Protein AF-A0A2V6M7E1-F1 (afdb_monomer_lite)

pLDDT: mean 88.61, std 15.79, range [24.86, 98.75]

Foldseek 3Di:
DADDFDKDKDKFFAFADPPPPDDPDDDDDDDDPPDPPDPDQQAAAQFKGKDFADDDPQFQWKFKFKDLDQVPPDGDPCRDRHTQTRDGIFMDGQHHGQGKMWMWMWGADPVGTHDIDRIDIDHHHNAAWEAEHEDEDPQLVVDPCNNLLVRLLSVLRSQVRVQTGQRDYAYEYEHAEQAALLRHGDDPRTFKMKMFMKGWAAPVRVLVLLLVLDDDPLSVQLNVLQDPDDPARTAIFQLQQCVSSPHPRHAAAASSSDGHPPRHHRMYMYGNNPQAADSDPDFDQRHFDSSLSSNQNVLVSNFDFFPPPDGHTGLQQSQWAQAAQGRDNHLDDWTAGDSHRRHDRQFTFDSDPVFGGRFGDADPPPTPDDDSRHRHTGGSDDDGDDCSHPSNSSSRD

Radius of gyration: 21.79 Å; chains: 1; bounding box: 61×44×60 Å

Sequence (397 aa):
MSAVYKARVGEHSTRGEPNLSGVEVGAIYSQGLEEVPPVATMAPTRSSFMATWDRVSGATGYRLDVSTSSSFSSYVSGYQDLNVGNVTGRIIGGLSSGTTYYYRVRAYNALGTGGDSNAMTATTTITSGLVINPTFDSSILNNPNSAAIQSAINQAIAIYQSLFGDPITVFILFRYSNTKPDGHPFPSGVLSLSDFVIYPIQWDTYINALRADAKTANDTTANATLPPNALSTNIIVSSANGRTIGQDTPPAMFANGTVGNGGPYDGIVTLNSSPPFQFTRPPSASNFDALRSIEHEMDEVLGLGSYLPSGDLRPQDLFSWSGPGTRNVTSTGSRYFSINSGNTNIVGFNQNSNYDFGDWLSASCPQANPYVQNASVCAGQFSDVTATSPEGINLDI

Secondary structure (DSSP, 8-state):
----PPPEEEEEEEEBPP-------------------SS--PPP-SS-EEEE-PPPTT-SEEEEEEESSTT-SS--TT-SSEEEES-SEEEE-SPPTT-EEEEEEEEEETTEE-PPPPPEEEE-------EEEEEE-HHHHTSTTHHHHHHHHHHHHHHHHHH-----EEEEEEEEESB-TTSPBPPTTEEEEEEEEEEEEEHHHHHHHHHHH--SHHHHHHHTTS-SS-SSSEEEEEHHHHHHTT------B-TTS-B-TT--BSEEEEEESSS-EESSSSPPTTSEEHHHHHHHHHHHHHT----TTSSSBPGGGGGEEEETTEE--SSSS--EE-SSTTSS--EEBP--TTS-TTSBPPPSSSPSS--TTBSSBPTT------TTSHHHHHHH-

Structure (mmCIF, N/CA/C/O backbone):
data_AF-A0A2V6M7E1-F1
#
_entry.id   AF-A0A2V6M7E1-F1
#
loop_
_atom_site.group_PDB
_atom_site.id
_atom_site.type_symbol
_atom_site.label_atom_id
_atom_site.label_alt_id
_atom_site.label_comp_id
_atom_site.label_asym_id
_atom_site.label_entity_id
_atom_site.label_seq_id
_atom_site.pdbx_PDB_ins_code
_atom_site.Cartn_x
_atom_site.Cartn_y
_atom_site.Cartn_z
_atom_site.occupancy
_atom_site.B_iso_or_equiv
_atom_site.auth_seq_id
_atom_site.auth_comp_id
_atom_site.auth_asym_id
_atom_site.auth_atom_id
_atom_site.pdbx_PDB_model_num
ATOM 1 N N . MET A 1 1 ? -31.650 -7.890 0.477 1.00 37.66 1 MET A N 1
ATOM 2 C CA . MET A 1 1 ? -30.943 -6.824 -0.264 1.00 37.66 1 MET A CA 1
ATOM 3 C C . MET A 1 1 ? -29.771 -6.425 0.604 1.00 37.66 1 MET A C 1
ATOM 5 O O . MET A 1 1 ? -30.023 -6.121 1.763 1.00 37.66 1 MET A O 1
ATOM 9 N N . SER A 1 2 ? -28.534 -6.524 0.109 1.00 44.31 2 SER A N 1
ATOM 10 C CA . SER A 1 2 ? -27.381 -5.969 0.833 1.00 44.31 2 SER A CA 1
ATOM 11 C C . SER A 1 2 ? -27.609 -4.468 1.027 1.00 44.31 2 SER A C 1
ATOM 13 O O . SER A 1 2 ? -28.198 -3.827 0.151 1.00 44.31 2 SER A O 1
ATOM 15 N N . ALA A 1 3 ? -27.247 -3.922 2.185 1.00 47.31 3 ALA A N 1
ATOM 16 C CA . ALA A 1 3 ? -27.354 -2.488 2.414 1.00 47.31 3 ALA A CA 1
ATOM 17 C C . ALA A 1 3 ? -26.368 -1.773 1.478 1.00 47.31 3 ALA A C 1
ATOM 19 O O . ALA A 1 3 ? -25.179 -2.061 1.503 1.00 47.31 3 ALA A O 1
ATOM 20 N N . VAL A 1 4 ? -26.860 -0.858 0.641 1.00 57.44 4 VAL A N 1
ATOM 21 C CA . VAL A 1 4 ? -25.999 -0.072 -0.252 1.00 57.44 4 VAL A CA 1
ATOM 22 C C . VAL A 1 4 ? -25.408 1.081 0.555 1.00 57.44 4 VAL A C 1
ATOM 24 O O . VAL A 1 4 ? -26.108 2.048 0.874 1.00 57.44 4 VAL A O 1
ATOM 27 N N . TYR A 1 5 ? -24.131 0.974 0.917 1.00 73.31 5 TYR A N 1
ATOM 28 C CA . TYR A 1 5 ? -23.411 2.030 1.624 1.00 73.31 5 TYR A CA 1
ATOM 29 C C . TYR A 1 5 ? -23.069 3.185 0.672 1.00 73.31 5 TYR A C 1
ATOM 31 O O . TYR A 1 5 ? -22.777 2.989 -0.506 1.00 73.31 5 TYR A O 1
ATOM 39 N N . LYS A 1 6 ? -23.107 4.426 1.172 1.00 73.88 6 LYS A N 1
ATOM 40 C CA . LYS A 1 6 ? -22.725 5.601 0.374 1.00 73.88 6 LYS A CA 1
ATOM 41 C C . LYS A 1 6 ? -21.226 5.851 0.490 1.00 73.88 6 LYS A C 1
ATOM 43 O O . LYS A 1 6 ? -20.760 6.188 1.578 1.00 73.88 6 LYS A O 1
ATOM 48 N N . ALA A 1 7 ? -20.529 5.749 -0.637 1.00 70.06 7 ALA A N 1
ATOM 49 C CA . ALA A 1 7 ? -19.110 6.054 -0.749 1.00 70.06 7 ALA A CA 1
ATOM 50 C C . ALA A 1 7 ? -18.821 7.523 -0.403 1.00 70.06 7 ALA A C 1
ATOM 52 O O . ALA A 1 7 ? -19.582 8.426 -0.768 1.00 70.06 7 ALA A O 1
ATOM 53 N N . ARG A 1 8 ? -17.712 7.756 0.297 1.00 84.00 8 ARG A N 1
ATOM 54 C CA . ARG A 1 8 ? -17.135 9.076 0.584 1.00 84.00 8 ARG A CA 1
ATOM 55 C C . ARG A 1 8 ? -15.627 9.030 0.319 1.00 84.00 8 ARG A C 1
ATOM 57 O O . ARG A 1 8 ? -15.085 7.958 0.063 1.00 84.00 8 ARG A O 1
ATOM 64 N N . VAL A 1 9 ? -14.971 10.184 0.389 1.00 74.50 9 VAL A N 1
ATOM 65 C CA . VAL A 1 9 ? -13.512 10.308 0.267 1.00 74.50 9 VAL A CA 1
ATOM 66 C C . VAL A 1 9 ? -12.874 10.473 1.648 1.00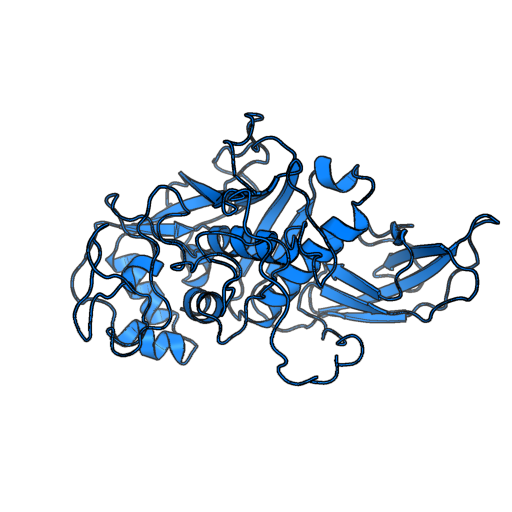 74.50 9 VAL A C 1
ATOM 68 O O . VAL A 1 9 ? -13.384 11.234 2.474 1.00 74.50 9 VAL A O 1
ATOM 71 N N . GLY A 1 10 ? -11.795 9.738 1.891 1.00 74.94 10 GLY A N 1
ATOM 72 C CA . GLY A 1 10 ? -10.782 10.013 2.905 1.00 74.94 10 GLY A CA 1
ATOM 73 C C . GLY A 1 10 ? -9.506 10.507 2.222 1.00 74.94 10 GLY A C 1
ATOM 74 O O . GLY A 1 10 ? -9.239 10.132 1.083 1.00 74.94 10 GLY A O 1
ATOM 75 N N . GLU A 1 11 ? -8.754 11.363 2.906 1.00 84.12 11 GLU A N 1
ATOM 76 C CA . GLU A 1 11 ? -7.440 11.846 2.476 1.00 84.12 11 GLU A CA 1
ATOM 77 C C . GLU A 1 11 ? -6.494 11.736 3.677 1.00 84.12 11 GLU A C 1
ATOM 79 O O . GLU A 1 11 ? -6.871 12.129 4.786 1.00 84.12 11 GLU A O 1
ATOM 84 N N . HIS A 1 12 ? -5.285 11.233 3.456 1.00 85.50 12 HIS A N 1
ATOM 85 C CA . HIS A 1 12 ? -4.191 11.231 4.427 1.00 85.50 12 HIS A CA 1
ATOM 86 C C . HIS A 1 12 ? -2.908 11.729 3.772 1.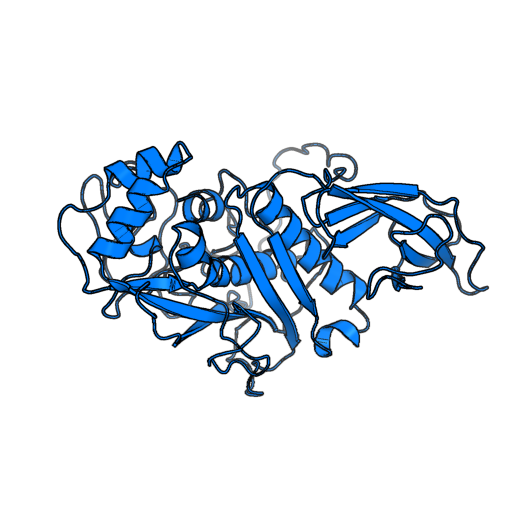00 85.50 12 HIS A C 1
ATOM 88 O O . HIS A 1 12 ? -2.726 11.572 2.571 1.00 85.50 12 HIS A O 1
ATOM 94 N N . SER A 1 13 ? -2.018 12.354 4.539 1.00 80.88 13 SER A N 1
ATOM 95 C CA . SER A 1 13 ? -0.744 12.848 4.015 1.00 80.88 13 SER A CA 1
ATOM 96 C C . SER A 1 13 ? 0.390 12.539 4.971 1.00 80.88 13 SER A C 1
ATOM 98 O O . SER A 1 13 ? 0.301 12.981 6.112 1.00 80.88 13 SER A O 1
ATOM 100 N N . THR A 1 14 ? 1.477 11.932 4.495 1.00 78.69 14 THR A N 1
ATOM 101 C CA . THR A 1 14 ? 2.690 11.789 5.304 1.00 78.69 14 THR A CA 1
ATOM 102 C C . THR A 1 14 ? 3.544 13.059 5.322 1.00 78.69 14 THR A C 1
ATOM 104 O O . THR A 1 14 ? 3.771 13.695 4.282 1.00 78.69 14 THR A O 1
ATOM 107 N N . ARG A 1 15 ? 4.132 13.393 6.475 1.00 82.12 15 ARG A N 1
ATOM 108 C CA . ARG A 1 15 ? 5.070 14.517 6.648 1.00 82.12 15 ARG A CA 1
ATOM 109 C C . ARG A 1 15 ? 6.491 14.073 6.994 1.00 82.12 15 ARG A C 1
ATOM 111 O O . ARG A 1 15 ? 6.731 13.133 7.747 1.00 82.12 15 ARG A O 1
ATOM 118 N N . GLY A 1 16 ? 7.471 14.804 6.468 1.00 73.62 16 GLY A N 1
ATOM 119 C CA . GLY A 1 16 ? 8.862 14.696 6.919 1.00 73.62 16 GLY A CA 1
ATOM 120 C C . GLY A 1 16 ? 9.105 15.556 8.158 1.00 73.62 16 GLY A C 1
ATOM 121 O O . GLY A 1 16 ? 8.480 16.610 8.295 1.00 73.62 16 GLY A O 1
ATOM 122 N N . GLU A 1 17 ? 10.037 15.164 9.035 1.00 73.94 17 GLU A N 1
ATOM 123 C CA . GLU A 1 17 ? 10.530 16.107 10.052 1.00 73.94 17 GLU A CA 1
ATOM 124 C C . GLU A 1 17 ? 11.112 17.350 9.354 1.00 73.94 17 GLU A C 1
ATOM 126 O O . GLU A 1 17 ? 11.922 17.209 8.426 1.00 73.94 17 GLU A O 1
ATOM 131 N N . PRO A 1 18 ? 10.746 18.579 9.767 1.00 54.81 18 PRO A N 1
ATOM 132 C CA . PRO A 1 18 ? 11.428 19.766 9.283 1.00 54.81 18 PRO A CA 1
ATOM 133 C C . PRO A 1 18 ? 12.913 19.662 9.642 1.00 54.81 18 PRO A C 1
ATOM 135 O O . PRO A 1 18 ? 13.263 19.408 10.793 1.00 54.81 18 PRO A O 1
ATOM 138 N N . ASN A 1 19 ? 13.794 19.879 8.660 1.00 41.06 19 ASN A N 1
ATOM 139 C CA . ASN A 1 19 ? 15.229 20.010 8.905 1.00 41.06 19 ASN A CA 1
ATOM 140 C C . ASN A 1 19 ? 15.454 21.088 9.978 1.00 41.06 19 ASN A C 1
ATOM 142 O O . ASN A 1 19 ? 15.424 22.283 9.677 1.00 41.06 19 ASN A O 1
ATOM 146 N N . LEU A 1 20 ? 15.713 20.685 11.223 1.00 35.78 20 LEU A N 1
ATOM 147 C CA . LEU A 1 20 ? 16.368 21.554 12.187 1.00 35.78 20 LEU A CA 1
ATOM 148 C C . LEU A 1 20 ? 17.801 21.711 11.689 1.00 35.78 20 LEU A C 1
ATOM 150 O O . LEU A 1 20 ? 18.656 20.849 11.878 1.00 35.78 20 LEU A O 1
ATOM 154 N N . SER A 1 21 ? 18.046 22.800 10.967 1.00 31.16 21 SER A N 1
ATOM 155 C CA . SER A 1 21 ? 19.387 23.210 10.586 1.00 31.16 21 SER A CA 1
ATOM 156 C C . SER A 1 21 ? 20.254 23.318 11.842 1.00 31.16 21 SER A C 1
ATOM 158 O O . SER A 1 21 ? 20.068 24.234 12.643 1.00 31.16 21 SER A O 1
ATOM 160 N N . GLY A 1 22 ? 21.209 22.399 11.973 1.00 36.69 22 GLY A N 1
ATOM 161 C CA . GLY A 1 22 ? 22.317 22.479 12.917 1.00 36.69 22 GLY A CA 1
ATOM 162 C C . GLY A 1 22 ? 22.168 21.606 14.157 1.00 36.69 22 GLY A C 1
ATOM 163 O O . GLY A 1 22 ? 21.794 22.115 15.200 1.00 36.69 22 GLY A O 1
ATOM 164 N N . VAL A 1 23 ? 22.592 20.343 14.060 1.00 25.00 23 VAL A N 1
ATOM 165 C CA . VAL A 1 23 ? 23.713 19.816 14.857 1.00 25.00 23 VAL A CA 1
ATOM 166 C C . VAL A 1 23 ? 24.396 18.736 14.013 1.00 25.00 23 VAL A C 1
ATOM 168 O O . VAL A 1 23 ? 23.800 17.713 13.691 1.00 25.00 23 VAL A O 1
ATOM 171 N N . GLU A 1 24 ? 25.651 18.965 13.638 1.00 36.28 24 GLU A N 1
ATOM 172 C CA . GLU A 1 24 ? 26.540 17.903 13.170 1.00 36.28 24 GLU A CA 1
ATOM 173 C C . GLU A 1 24 ? 26.859 17.032 14.398 1.00 36.28 24 GLU A C 1
ATOM 175 O O . GLU A 1 24 ? 27.672 17.408 15.242 1.00 36.28 24 GLU A O 1
ATOM 180 N N . VAL A 1 25 ? 26.142 15.918 14.578 1.00 30.06 25 VAL A N 1
ATOM 181 C CA . VAL A 1 25 ? 26.463 14.946 15.631 1.00 30.06 25 VAL A CA 1
ATOM 182 C C . VAL A 1 25 ? 27.304 13.845 15.006 1.00 30.06 25 VAL A C 1
ATOM 184 O O . VAL A 1 25 ? 26.833 13.062 14.183 1.00 30.06 25 VAL A O 1
ATOM 187 N N . GLY A 1 26 ? 28.580 13.844 15.388 1.00 25.58 26 GLY A N 1
ATOM 188 C CA . GLY A 1 26 ? 29.584 12.884 14.959 1.00 25.58 26 GLY A CA 1
ATOM 189 C C . GLY A 1 26 ? 29.191 11.432 15.232 1.00 25.58 26 GLY A C 1
ATOM 190 O O . GLY A 1 26 ? 28.540 11.099 16.221 1.00 25.58 26 GLY A O 1
ATOM 191 N N . ALA A 1 27 ? 29.633 10.573 14.321 1.00 34.97 27 ALA A N 1
ATOM 192 C CA . ALA A 1 27 ? 29.434 9.136 14.338 1.00 34.97 27 ALA A CA 1
ATOM 193 C C . ALA A 1 27 ? 29.999 8.467 15.598 1.00 34.97 27 ALA A C 1
ATOM 195 O O . ALA A 1 27 ? 31.214 8.443 15.750 1.00 34.97 27 ALA A O 1
ATOM 196 N N . ILE A 1 28 ? 29.139 7.850 16.419 1.00 27.81 28 ILE A N 1
ATOM 197 C CA . ILE A 1 28 ? 29.417 6.671 17.269 1.00 27.81 28 ILE A CA 1
ATOM 198 C C . ILE A 1 28 ? 28.026 6.061 17.610 1.00 27.81 28 ILE A C 1
ATOM 200 O O . ILE A 1 28 ? 27.158 6.804 18.046 1.00 27.81 28 ILE A O 1
ATOM 204 N N . TYR A 1 29 ? 27.646 4.796 17.378 1.00 24.86 29 TYR A N 1
ATOM 205 C CA . TYR A 1 29 ? 28.318 3.521 17.633 1.00 24.86 29 TYR A CA 1
ATOM 206 C C . TYR A 1 29 ? 27.853 2.370 16.720 1.00 24.86 29 TYR A C 1
ATOM 208 O O . TYR A 1 29 ? 26.720 2.313 16.253 1.00 24.86 29 TYR A O 1
ATOM 216 N N . SER A 1 30 ? 28.777 1.415 16.600 1.00 34.75 30 SER A N 1
ATOM 217 C CA . SER A 1 30 ? 28.668 0.030 16.132 1.00 34.75 30 SER A CA 1
ATOM 218 C C . SER A 1 30 ? 27.554 -0.787 16.813 1.00 34.75 30 SER A C 1
ATOM 220 O O . SER A 1 30 ? 27.531 -0.874 18.041 1.00 34.75 30 SER A O 1
ATOM 222 N N . GLN A 1 31 ? 26.773 -1.512 16.010 1.00 28.31 31 GLN A N 1
ATOM 223 C CA . GLN A 1 31 ? 26.135 -2.795 16.337 1.00 28.31 31 GLN A CA 1
ATOM 224 C C . GLN A 1 31 ? 26.279 -3.717 15.111 1.00 28.31 31 GLN A C 1
ATOM 226 O O . GLN A 1 31 ? 26.462 -3.233 13.996 1.00 28.31 31 GLN A O 1
ATOM 231 N N . GLY A 1 32 ? 26.321 -5.024 15.365 1.00 26.06 32 GLY A N 1
ATOM 232 C CA . GLY A 1 32 ? 26.942 -6.058 14.534 1.00 26.06 32 GLY A CA 1
ATOM 233 C C . GLY A 1 32 ? 26.587 -6.063 13.048 1.00 26.06 32 GLY A C 1
ATOM 234 O O . GLY A 1 32 ? 25.442 -5.869 12.654 1.00 26.06 32 GLY A O 1
ATOM 235 N N . LEU A 1 33 ? 27.604 -6.357 12.236 1.00 30.12 33 LEU A N 1
ATOM 236 C CA . LEU A 1 33 ? 27.438 -6.828 10.868 1.00 30.12 33 LEU A CA 1
ATOM 237 C C . LEU A 1 33 ? 26.714 -8.176 10.920 1.00 30.12 33 LEU A C 1
ATOM 239 O O . LEU A 1 33 ? 27.351 -9.224 11.022 1.00 30.12 33 LEU A O 1
ATOM 243 N N . GLU A 1 34 ? 25.388 -8.148 10.876 1.00 33.00 34 GLU A N 1
ATOM 244 C CA . GLU A 1 34 ? 24.667 -9.248 10.260 1.00 33.00 34 GLU A CA 1
ATOM 245 C C . GLU A 1 34 ? 24.967 -9.166 8.762 1.00 33.00 34 GLU A C 1
ATOM 247 O O . GLU A 1 34 ? 24.842 -8.112 8.132 1.00 33.00 34 GLU A O 1
ATOM 252 N N . GLU A 1 35 ? 25.502 -10.262 8.234 1.00 27.84 35 GLU A N 1
ATOM 253 C CA . GLU A 1 35 ? 25.787 -10.444 6.819 1.00 27.84 35 GLU A CA 1
ATOM 254 C C . GLU A 1 35 ? 24.567 -9.993 6.009 1.00 27.84 35 GLU A C 1
ATOM 256 O O . GLU A 1 35 ? 23.462 -10.492 6.218 1.00 27.84 35 GLU A O 1
ATOM 261 N N . VAL A 1 36 ? 24.756 -9.041 5.089 1.00 28.92 36 VAL A N 1
ATOM 262 C CA . VAL A 1 36 ? 23.731 -8.721 4.093 1.00 28.92 36 VAL A CA 1
ATOM 263 C C . VAL A 1 36 ? 23.440 -10.033 3.364 1.00 28.92 36 VAL A C 1
ATOM 265 O O . VAL A 1 36 ? 24.358 -10.559 2.722 1.00 28.92 36 VAL A O 1
ATOM 268 N N . PRO A 1 37 ? 22.224 -10.601 3.464 1.00 32.03 37 PRO A N 1
ATOM 269 C CA . PRO A 1 37 ? 21.930 -11.836 2.766 1.00 32.03 37 PRO A CA 1
ATOM 270 C C . PRO A 1 37 ? 22.142 -11.594 1.264 1.00 32.03 37 PRO A C 1
ATOM 272 O O . PRO A 1 37 ? 21.891 -10.484 0.776 1.00 32.03 37 PRO A O 1
ATOM 275 N N . PRO A 1 38 ? 22.612 -12.598 0.501 1.00 35.34 38 PRO A N 1
ATOM 276 C CA . PRO A 1 38 ? 22.634 -12.489 -0.952 1.00 35.34 38 PRO A CA 1
ATOM 277 C C . PRO A 1 38 ? 21.226 -12.103 -1.410 1.00 35.34 38 PRO A C 1
ATOM 279 O O . PRO A 1 38 ? 20.269 -12.650 -0.865 1.00 35.34 38 PRO A O 1
ATOM 282 N N . VAL A 1 39 ? 21.125 -11.138 -2.341 1.00 39.16 39 VAL A N 1
ATOM 283 C CA . VAL A 1 39 ? 19.881 -10.576 -2.915 1.00 39.16 39 VAL A CA 1
ATOM 284 C C . VAL A 1 39 ? 18.709 -11.526 -2.687 1.00 39.16 39 VAL A C 1
ATOM 286 O O . VAL A 1 39 ? 18.618 -12.551 -3.363 1.00 39.16 39 VAL A O 1
ATOM 289 N N . ALA A 1 40 ? 17.885 -11.232 -1.676 1.00 42.16 40 ALA A N 1
ATOM 290 C CA . ALA A 1 40 ? 16.841 -12.143 -1.236 1.00 42.16 40 ALA A CA 1
ATOM 291 C C . ALA A 1 40 ? 15.978 -12.521 -2.444 1.00 42.16 40 ALA A C 1
ATOM 293 O O . ALA A 1 40 ? 15.354 -11.666 -3.078 1.00 42.16 40 ALA A O 1
ATOM 294 N N . THR A 1 41 ? 15.977 -13.802 -2.809 1.00 54.91 41 THR A N 1
ATOM 295 C CA . THR A 1 41 ? 15.070 -14.314 -3.830 1.00 54.91 41 THR A CA 1
ATOM 296 C C . THR A 1 41 ? 13.660 -14.194 -3.272 1.00 54.91 41 THR A C 1
ATOM 298 O O . THR A 1 41 ? 13.266 -14.972 -2.405 1.00 54.91 41 THR A O 1
ATOM 301 N N . MET A 1 42 ? 12.910 -13.194 -3.729 1.00 69.69 42 MET A N 1
ATOM 302 C CA . MET A 1 42 ? 11.504 -13.047 -3.371 1.00 69.69 42 MET A CA 1
ATOM 303 C C . MET A 1 42 ? 10.732 -14.234 -3.951 1.00 69.69 42 MET A C 1
ATOM 305 O O . MET A 1 42 ? 10.723 -14.432 -5.172 1.00 69.69 42 MET A O 1
ATOM 309 N N . ALA A 1 43 ? 10.094 -15.027 -3.088 1.00 81.69 43 ALA A N 1
ATOM 310 C CA . ALA A 1 43 ? 9.182 -16.067 -3.542 1.00 81.69 43 ALA A CA 1
ATOM 311 C C . ALA A 1 43 ? 8.069 -15.430 -4.397 1.00 81.69 43 ALA A C 1
ATOM 313 O O . ALA A 1 43 ? 7.620 -14.324 -4.077 1.00 81.69 43 ALA A O 1
ATOM 314 N N . PRO A 1 44 ? 7.615 -16.082 -5.484 1.00 88.69 44 PRO A N 1
ATOM 315 C CA . PRO A 1 44 ? 6.479 -15.581 -6.240 1.00 88.69 44 PRO A CA 1
ATOM 316 C C . PRO A 1 44 ? 5.275 -15.343 -5.325 1.00 88.69 44 PRO A C 1
ATOM 318 O O . PRO A 1 44 ? 4.962 -16.165 -4.465 1.00 88.69 44 PRO A O 1
ATOM 321 N N . THR A 1 45 ? 4.595 -14.223 -5.527 1.00 90.19 45 THR A N 1
ATOM 322 C CA . THR A 1 45 ? 3.297 -13.939 -4.922 1.00 90.19 45 THR A CA 1
ATOM 323 C C . THR A 1 45 ? 2.186 -14.327 -5.902 1.00 90.19 45 THR A C 1
ATOM 325 O O . THR A 1 45 ? 2.426 -14.917 -6.961 1.00 90.19 45 THR A O 1
ATOM 328 N N . ARG A 1 46 ? 0.946 -13.978 -5.560 1.00 89.88 46 ARG A N 1
ATOM 329 C CA . ARG A 1 46 ? -0.239 -14.232 -6.389 1.00 89.88 46 ARG A CA 1
ATOM 330 C C . ARG A 1 46 ? -0.279 -13.341 -7.631 1.00 89.88 46 ARG A C 1
ATOM 332 O O . ARG A 1 46 ? -0.970 -13.682 -8.580 1.00 89.88 46 ARG A O 1
ATOM 339 N N . SER A 1 47 ? 0.449 -12.222 -7.634 1.00 92.00 47 SER A N 1
ATOM 340 C CA . SER A 1 47 ? 0.479 -11.278 -8.761 1.00 92.00 47 SER A CA 1
ATOM 341 C C . SER A 1 47 ? 1.878 -10.747 -9.087 1.00 92.00 47 SER A C 1
ATOM 343 O O . SER A 1 47 ? 2.015 -9.822 -9.891 1.00 92.00 47 SER A O 1
ATOM 345 N N . SER A 1 48 ? 2.932 -11.312 -8.489 1.00 91.62 48 SER A N 1
ATOM 346 C CA . SER A 1 48 ? 4.302 -10.886 -8.760 1.00 91.62 48 SER A CA 1
ATOM 347 C C . SER A 1 48 ? 5.352 -11.983 -8.613 1.00 91.62 48 SER A C 1
ATOM 349 O O . SER A 1 48 ? 5.133 -12.993 -7.951 1.00 91.62 48 SER A O 1
ATOM 351 N N . PHE A 1 49 ? 6.519 -11.781 -9.219 1.00 92.88 49 PHE A N 1
ATOM 352 C CA . PHE A 1 49 ? 7.727 -12.567 -8.954 1.00 92.88 49 PHE A CA 1
ATOM 353 C C . PHE A 1 49 ? 8.984 -11.714 -9.166 1.00 92.88 49 PHE A C 1
ATOM 355 O O . PHE A 1 49 ? 8.945 -10.703 -9.869 1.00 92.88 49 PHE A O 1
ATOM 362 N N . MET A 1 50 ? 10.110 -12.119 -8.571 1.00 92.38 50 MET A N 1
ATOM 363 C CA . MET A 1 50 ? 11.417 -11.518 -8.853 1.00 92.38 50 MET A CA 1
ATOM 364 C C . MET A 1 50 ? 12.031 -12.187 -10.086 1.00 92.38 50 MET A C 1
ATOM 366 O O . MET A 1 50 ? 12.411 -13.355 -10.035 1.00 92.38 50 MET A O 1
ATOM 370 N N . ALA A 1 51 ? 12.136 -11.452 -11.191 1.00 93.69 51 ALA A N 1
ATOM 371 C CA . ALA A 1 51 ? 12.942 -11.858 -12.335 1.00 93.69 51 ALA A CA 1
ATOM 372 C C . ALA A 1 51 ? 14.414 -11.578 -12.022 1.00 93.69 51 ALA A C 1
ATOM 374 O O . ALA A 1 51 ? 14.745 -10.460 -11.636 1.00 93.69 51 ALA A O 1
ATOM 375 N N . THR A 1 52 ? 15.299 -12.551 -12.216 1.00 94.50 52 THR A N 1
ATOM 376 C CA . THR A 1 52 ? 16.752 -12.382 -12.054 1.00 94.50 52 THR A CA 1
ATOM 377 C C . THR A 1 52 ? 17.494 -12.849 -13.301 1.00 94.50 52 THR A C 1
ATOM 379 O O . THR A 1 52 ? 16.996 -13.699 -14.043 1.00 94.50 52 THR A O 1
ATOM 382 N N . TRP A 1 53 ? 18.660 -12.258 -13.560 1.00 94.88 53 TRP A N 1
ATOM 383 C CA . TRP A 1 53 ? 19.550 -12.624 -14.664 1.00 94.88 53 TRP A CA 1
ATOM 384 C C . TRP A 1 53 ? 21.009 -12.312 -14.329 1.00 94.88 53 TRP A C 1
ATOM 386 O O . TRP A 1 53 ? 21.310 -11.438 -13.516 1.00 94.88 53 TRP A O 1
ATOM 396 N N . ASP A 1 54 ? 21.925 -13.005 -15.000 1.00 94.12 54 ASP A N 1
ATOM 397 C CA . ASP A 1 54 ? 23.356 -12.797 -14.805 1.00 94.12 54 ASP A CA 1
ATOM 398 C C . ASP A 1 54 ? 23.841 -11.476 -15.406 1.00 94.12 54 ASP A C 1
ATOM 400 O O . ASP A 1 54 ? 23.364 -10.997 -16.442 1.00 94.12 54 ASP A O 1
ATOM 404 N N . ARG A 1 55 ? 24.860 -10.894 -14.768 1.00 94.06 55 ARG A N 1
ATOM 405 C CA . ARG A 1 55 ? 25.501 -9.680 -15.266 1.00 94.06 55 ARG A CA 1
ATOM 406 C C . ARG A 1 55 ? 26.304 -9.968 -16.537 1.00 94.06 55 ARG A C 1
ATOM 408 O O . ARG A 1 55 ? 27.218 -10.786 -16.531 1.00 94.06 55 ARG A O 1
ATOM 415 N N . VAL A 1 56 ? 26.068 -9.184 -17.585 1.00 95.38 56 VAL A N 1
ATOM 416 C CA . VAL A 1 56 ? 26.882 -9.165 -18.806 1.00 95.38 56 VAL A CA 1
ATOM 417 C C . VAL A 1 56 ? 27.990 -8.114 -18.683 1.00 95.38 56 VAL A C 1
ATOM 419 O O . VAL A 1 56 ? 27.741 -6.947 -18.369 1.00 95.38 56 VAL A O 1
ATOM 422 N N . SER A 1 57 ? 29.241 -8.515 -18.924 1.00 94.25 57 SER A N 1
ATOM 423 C CA . SER A 1 57 ? 30.386 -7.594 -18.894 1.00 94.25 57 SER A CA 1
ATOM 424 C C . SER A 1 57 ? 30.258 -6.509 -19.968 1.00 94.25 57 SER A C 1
ATOM 426 O O . SER A 1 57 ? 29.892 -6.790 -21.106 1.00 94.25 57 SER A O 1
ATOM 428 N N . GLY A 1 58 ? 30.553 -5.258 -19.607 1.00 92.69 58 GLY A N 1
ATOM 429 C CA . GLY A 1 58 ? 30.442 -4.109 -20.511 1.00 92.69 58 GLY A CA 1
ATOM 430 C C . GLY A 1 58 ? 29.011 -3.630 -20.785 1.00 92.69 58 GLY A C 1
ATOM 431 O O . GLY A 1 58 ? 28.846 -2.667 -21.534 1.00 92.69 58 GLY A O 1
ATOM 432 N N . ALA A 1 59 ? 27.988 -4.255 -20.191 1.00 94.94 59 ALA A N 1
ATOM 433 C CA . ALA A 1 59 ? 26.626 -3.737 -20.218 1.00 94.94 59 ALA A CA 1
ATOM 434 C C . ALA A 1 59 ? 26.514 -2.479 -19.344 1.00 94.94 59 ALA A C 1
ATOM 436 O O . ALA A 1 59 ? 27.028 -2.438 -18.223 1.00 94.94 59 ALA A O 1
ATOM 437 N N . THR A 1 60 ? 25.819 -1.464 -19.852 1.00 94.06 60 THR A N 1
ATOM 438 C CA . THR A 1 60 ? 25.429 -0.272 -19.082 1.00 94.06 60 THR A CA 1
ATOM 439 C C . THR A 1 60 ? 23.950 -0.301 -18.698 1.00 94.06 60 THR A C 1
ATOM 441 O O . THR A 1 60 ? 23.482 0.606 -18.018 1.00 94.06 60 THR A O 1
ATOM 444 N N . GLY A 1 61 ? 23.206 -1.316 -19.138 1.00 93.12 61 GLY A N 1
ATOM 445 C CA . GLY A 1 61 ? 21.837 -1.577 -18.720 1.00 93.12 61 GLY A CA 1
ATOM 446 C C . GLY A 1 61 ? 21.218 -2.774 -19.435 1.00 93.12 61 GLY A C 1
ATOM 447 O O . GLY A 1 61 ? 21.863 -3.411 -20.270 1.00 93.12 61 GLY A O 1
ATOM 448 N N . TYR A 1 62 ? 19.963 -3.065 -19.098 1.00 95.44 62 TYR A N 1
ATOM 449 C CA . TYR A 1 62 ? 19.194 -4.165 -19.673 1.00 95.44 62 TYR A CA 1
ATOM 450 C C . TYR A 1 62 ? 17.821 -3.691 -20.161 1.00 95.44 62 TYR A C 1
ATOM 452 O O . TYR A 1 62 ? 17.217 -2.770 -19.605 1.00 95.44 62 TYR A O 1
ATOM 460 N N . ARG A 1 63 ? 17.325 -4.340 -21.213 1.00 96.62 63 ARG A N 1
ATOM 461 C CA . ARG A 1 63 ? 15.926 -4.311 -21.652 1.00 96.62 63 ARG A CA 1
ATOM 462 C C . ARG A 1 63 ? 15.265 -5.621 -21.246 1.00 96.62 63 ARG A C 1
ATOM 464 O O . ARG A 1 63 ? 15.904 -6.663 -21.364 1.00 96.62 63 ARG A O 1
ATOM 471 N N . LEU A 1 64 ? 14.022 -5.573 -20.785 1.00 96.81 64 LEU A N 1
ATOM 472 C CA . LEU A 1 64 ? 13.264 -6.723 -20.301 1.00 96.81 64 LEU A CA 1
ATOM 473 C C . LEU A 1 64 ? 11.988 -6.911 -21.122 1.00 96.81 64 LEU A C 1
ATOM 475 O O . LEU A 1 64 ? 11.214 -5.968 -21.288 1.00 96.81 64 LEU A O 1
ATOM 479 N N . ASP A 1 65 ? 11.762 -8.149 -21.554 1.00 98.06 65 ASP A N 1
ATOM 480 C CA . ASP A 1 65 ? 10.483 -8.610 -22.084 1.00 98.06 65 ASP A CA 1
ATOM 481 C C . ASP A 1 65 ? 9.832 -9.590 -21.096 1.00 98.06 65 ASP A C 1
ATOM 483 O O . ASP A 1 65 ? 10.513 -10.488 -20.593 1.00 98.06 65 ASP A O 1
ATOM 487 N N . VAL A 1 66 ? 8.521 -9.474 -20.866 1.00 97.88 66 VAL A N 1
ATOM 488 C CA . VAL A 1 66 ? 7.719 -10.457 -20.112 1.00 97.88 66 VAL A CA 1
ATOM 489 C C . VAL A 1 66 ? 6.483 -10.853 -20.920 1.00 97.88 66 VAL A C 1
ATOM 491 O O . VAL A 1 66 ? 5.796 -10.000 -21.479 1.00 97.88 66 VAL A O 1
ATOM 494 N N . SER A 1 67 ? 6.183 -12.148 -20.976 1.00 97.94 67 SER A N 1
ATOM 495 C CA . SER A 1 67 ? 5.104 -12.727 -21.778 1.00 97.94 67 SER A CA 1
ATOM 496 C C . SER A 1 67 ? 4.451 -13.924 -21.086 1.00 97.94 67 SER A C 1
ATOM 498 O O . SER A 1 67 ? 5.063 -14.580 -20.252 1.00 97.94 67 SER A O 1
ATOM 500 N N . THR A 1 68 ? 3.218 -14.257 -21.464 1.00 96.69 68 THR A N 1
ATOM 501 C CA . THR A 1 68 ? 2.603 -15.570 -21.186 1.00 96.69 68 THR A CA 1
ATOM 502 C C . THR A 1 68 ? 2.907 -16.601 -22.281 1.00 96.69 68 THR A C 1
ATOM 504 O O . THR A 1 68 ? 2.575 -17.774 -22.142 1.00 96.69 68 THR A O 1
ATOM 507 N N . SER A 1 69 ? 3.549 -16.178 -23.373 1.00 96.56 69 SER A N 1
ATOM 508 C CA . SER A 1 69 ? 3.943 -17.008 -24.508 1.00 96.56 69 SER A CA 1
ATOM 509 C C . SER A 1 69 ? 5.458 -17.199 -24.525 1.00 96.56 69 SER A C 1
ATOM 511 O O . SER A 1 69 ? 6.214 -16.228 -24.565 1.00 96.56 69 SER A O 1
ATOM 513 N N . SER A 1 70 ? 5.920 -18.450 -24.568 1.00 95.56 70 SER A N 1
ATOM 514 C CA . SER A 1 70 ? 7.353 -18.776 -24.638 1.00 95.56 70 SER A CA 1
ATOM 515 C C . SER A 1 70 ? 8.038 -18.272 -25.911 1.00 95.56 70 SER A C 1
ATOM 517 O O . SER A 1 70 ? 9.259 -18.129 -25.938 1.00 95.56 70 SER A O 1
ATOM 519 N N . SER A 1 71 ? 7.263 -17.974 -26.958 1.00 95.62 71 SER A N 1
ATOM 520 C CA . SER A 1 71 ? 7.745 -17.382 -28.208 1.00 95.62 71 SER A CA 1
ATOM 521 C C . SER A 1 71 ? 7.714 -15.851 -28.217 1.00 95.62 71 SER A C 1
ATOM 523 O O . SER A 1 71 ? 8.105 -15.256 -29.218 1.00 95.62 71 SER A O 1
ATOM 525 N N . PHE A 1 72 ? 7.250 -15.209 -27.136 1.00 97.12 72 PHE A N 1
ATOM 526 C CA . PHE A 1 72 ? 7.095 -13.752 -27.033 1.00 97.12 72 PHE A CA 1
ATOM 527 C C . PHE A 1 72 ? 6.211 -13.152 -28.146 1.00 97.12 72 PHE A C 1
ATOM 529 O O . PHE A 1 72 ? 6.429 -12.036 -28.606 1.00 97.12 72 PHE A O 1
ATOM 536 N N . SER A 1 73 ? 5.175 -13.887 -28.571 1.00 95.50 73 SER A N 1
ATOM 537 C CA . SER A 1 73 ? 4.167 -13.423 -29.544 1.00 95.50 73 SER A CA 1
ATOM 538 C C . SER A 1 73 ? 3.179 -12.388 -28.980 1.00 95.50 73 SER A C 1
ATOM 540 O O . SER A 1 73 ? 2.405 -11.791 -29.724 1.00 95.50 73 SER A O 1
ATOM 542 N N . SER A 1 74 ? 3.173 -12.213 -27.661 1.00 94.31 74 SER A N 1
ATOM 543 C CA . SER A 1 74 ? 2.411 -11.221 -26.898 1.00 94.31 74 SER A CA 1
ATOM 544 C C . SER A 1 74 ? 3.247 -10.780 -25.696 1.00 94.31 74 SER A C 1
ATOM 546 O O . SER A 1 74 ? 4.215 -11.456 -25.347 1.00 94.31 74 SER A O 1
ATOM 548 N N . TYR A 1 75 ? 2.890 -9.676 -25.044 1.00 96.50 75 TYR A N 1
ATOM 549 C CA . TYR A 1 75 ? 3.627 -9.166 -23.885 1.00 96.50 75 TYR A CA 1
ATOM 550 C C . TYR A 1 75 ? 2.672 -8.783 -22.761 1.00 96.50 75 TYR A C 1
ATOM 552 O O . TYR A 1 75 ? 1.540 -8.365 -23.012 1.00 96.50 75 TYR A O 1
ATOM 560 N N . VAL A 1 76 ? 3.140 -8.912 -21.521 1.00 94.19 76 VAL A N 1
ATOM 561 C CA . VAL A 1 76 ? 2.476 -8.291 -20.373 1.00 94.19 76 VAL A CA 1
ATOM 562 C C . VAL A 1 76 ? 2.551 -6.776 -20.564 1.00 94.19 76 VAL A C 1
ATOM 564 O O . VAL A 1 76 ? 3.601 -6.246 -20.934 1.00 94.19 76 VAL A O 1
ATOM 567 N N . SER A 1 77 ? 1.432 -6.078 -20.351 1.00 88.56 77 SER A N 1
ATOM 568 C CA . SER A 1 77 ? 1.353 -4.626 -20.549 1.00 88.56 77 SER A CA 1
ATOM 569 C C . SER A 1 77 ? 2.463 -3.906 -19.775 1.00 88.56 77 SER A C 1
ATOM 571 O O . SER A 1 77 ? 2.662 -4.168 -18.592 1.00 88.56 77 SER A O 1
ATOM 573 N N . GLY A 1 78 ? 3.210 -3.031 -20.453 1.00 86.88 78 GLY A N 1
ATOM 574 C CA . GLY A 1 78 ? 4.342 -2.301 -19.869 1.00 86.88 78 GLY A CA 1
ATOM 575 C C . GLY A 1 78 ? 5.672 -3.067 -19.803 1.00 86.88 78 GLY A C 1
ATOM 576 O O . GLY A 1 78 ? 6.687 -2.461 -19.470 1.00 86.88 78 GLY A O 1
ATOM 577 N N . TYR A 1 79 ? 5.710 -4.352 -20.172 1.00 93.56 79 TYR A N 1
ATOM 578 C CA . TYR A 1 79 ? 6.916 -5.194 -20.141 1.00 93.56 79 TYR A CA 1
ATOM 579 C C . TYR A 1 79 ? 7.367 -5.659 -21.533 1.00 93.56 79 TYR A C 1
ATOM 581 O O . TYR A 1 79 ? 7.886 -6.762 -21.675 1.00 93.56 79 TYR A O 1
ATOM 589 N N . GLN A 1 80 ? 7.160 -4.847 -22.569 1.00 96.00 80 GLN A N 1
ATOM 590 C CA . GLN A 1 80 ? 7.778 -5.049 -23.882 1.00 96.00 80 GLN A CA 1
ATOM 591 C C . GLN A 1 80 ? 8.910 -4.034 -24.049 1.00 96.00 80 GLN A C 1
ATOM 593 O O . GLN A 1 80 ? 8.668 -2.832 -23.979 1.00 96.00 80 GLN A O 1
ATOM 598 N N . ASP A 1 81 ? 10.135 -4.509 -24.274 1.00 94.56 81 ASP A N 1
ATOM 599 C CA . ASP A 1 81 ? 11.342 -3.686 -24.418 1.00 94.56 81 ASP A CA 1
ATOM 600 C C . ASP A 1 81 ? 11.579 -2.695 -23.262 1.00 94.56 81 ASP A C 1
ATOM 602 O O . ASP A 1 81 ? 12.113 -1.588 -23.424 1.00 94.56 81 ASP A O 1
ATOM 606 N N . LEU A 1 82 ? 11.191 -3.100 -22.054 1.00 92.75 82 LEU A N 1
ATOM 607 C CA . LEU A 1 82 ? 11.232 -2.243 -20.882 1.00 92.75 82 LEU A CA 1
ATOM 608 C C . LEU A 1 82 ? 12.679 -1.984 -20.470 1.00 92.75 82 LEU A C 1
ATOM 610 O O . LEU A 1 82 ? 13.398 -2.911 -20.106 1.00 92.75 82 LEU A O 1
ATOM 614 N N . ASN A 1 83 ? 13.118 -0.724 -20.486 1.00 91.38 83 ASN A N 1
ATOM 615 C CA . ASN A 1 83 ? 14.424 -0.373 -19.934 1.00 91.38 83 ASN A CA 1
ATOM 616 C C . ASN A 1 83 ? 14.402 -0.523 -18.412 1.00 91.38 83 ASN A C 1
ATOM 618 O O . ASN A 1 83 ? 13.592 0.110 -17.735 1.00 91.38 83 ASN A O 1
ATOM 622 N N . VAL A 1 84 ? 15.293 -1.353 -17.878 1.00 88.06 84 VAL A N 1
ATOM 623 C CA . VAL A 1 84 ? 15.410 -1.598 -16.437 1.00 88.06 84 VAL A CA 1
ATOM 624 C C . VAL A 1 84 ? 16.704 -1.031 -15.846 1.00 88.06 84 VAL A C 1
ATOM 626 O O . VAL A 1 84 ? 16.925 -1.144 -14.646 1.00 88.06 84 VAL A O 1
ATOM 629 N N . GLY A 1 85 ? 17.543 -0.384 -16.662 1.00 89.25 85 GLY A N 1
ATOM 630 C CA . GLY A 1 85 ? 18.828 0.159 -16.229 1.00 89.25 85 GLY A CA 1
ATOM 631 C C . GLY A 1 85 ? 19.856 -0.930 -15.909 1.00 89.25 85 GLY A C 1
ATOM 632 O O . GLY A 1 85 ? 19.730 -2.074 -16.345 1.00 89.25 85 GLY A O 1
ATOM 633 N N . ASN A 1 86 ? 20.915 -0.568 -15.183 1.00 89.06 86 ASN A N 1
ATOM 634 C CA . ASN A 1 86 ? 22.019 -1.469 -14.837 1.00 89.06 86 ASN A CA 1
ATOM 635 C C . ASN A 1 86 ? 21.731 -2.273 -13.560 1.00 89.06 86 ASN A C 1
ATOM 637 O O . ASN A 1 86 ? 22.385 -2.085 -12.537 1.00 89.06 86 ASN A O 1
ATOM 641 N N . VAL A 1 87 ? 20.735 -3.154 -13.636 1.00 89.00 87 VAL A N 1
ATOM 642 C CA . VAL A 1 87 ? 20.337 -4.069 -12.556 1.00 89.00 87 VAL A CA 1
ATOM 643 C C . VAL A 1 87 ? 20.373 -5.519 -13.041 1.00 89.00 87 VAL A C 1
ATOM 645 O O . VAL A 1 87 ? 20.357 -5.775 -14.243 1.00 89.00 87 VAL A O 1
ATOM 648 N N . THR A 1 88 ? 20.424 -6.470 -12.110 1.00 91.69 88 THR A N 1
ATOM 649 C CA . THR A 1 88 ? 20.422 -7.925 -12.382 1.00 91.69 88 THR A CA 1
ATOM 650 C C . THR A 1 88 ? 19.162 -8.625 -11.876 1.00 91.69 88 THR A C 1
ATOM 652 O O . THR A 1 88 ? 19.075 -9.852 -11.862 1.00 91.69 88 THR A O 1
ATOM 655 N N . GLY A 1 89 ? 18.171 -7.849 -11.446 1.00 89.88 89 GLY A N 1
ATOM 656 C CA . GLY A 1 89 ? 16.864 -8.361 -11.085 1.00 89.88 89 GLY A CA 1
ATOM 657 C C . GLY A 1 89 ? 15.807 -7.268 -11.065 1.00 89.88 89 GLY A C 1
ATOM 658 O O . GLY A 1 89 ? 16.126 -6.081 -10.962 1.00 89.88 89 GLY A O 1
ATOM 659 N N . ARG A 1 90 ? 14.546 -7.675 -11.210 1.00 89.62 90 ARG A N 1
ATOM 660 C CA . ARG A 1 90 ? 13.382 -6.790 -11.205 1.00 89.62 90 ARG A CA 1
ATOM 661 C C . ARG A 1 90 ? 12.137 -7.530 -10.733 1.00 89.62 90 ARG A C 1
ATOM 663 O O . ARG A 1 90 ? 11.839 -8.615 -11.227 1.00 89.62 90 ARG A O 1
ATOM 670 N N . ILE A 1 91 ? 11.368 -6.903 -9.845 1.00 89.38 91 ILE A N 1
ATOM 671 C CA . ILE A 1 91 ? 10.042 -7.402 -9.477 1.00 89.38 91 ILE A CA 1
ATOM 672 C C . ILE A 1 91 ? 9.063 -7.096 -10.609 1.00 89.38 91 ILE A C 1
ATOM 674 O O . ILE A 1 91 ? 8.889 -5.944 -11.019 1.00 89.38 91 ILE A O 1
ATOM 678 N N . ILE A 1 92 ? 8.423 -8.151 -11.098 1.00 90.81 92 ILE A N 1
ATOM 679 C CA . ILE A 1 92 ? 7.369 -8.092 -12.102 1.00 90.81 92 ILE A CA 1
ATOM 680 C C . ILE A 1 92 ? 6.049 -8.214 -11.359 1.00 90.81 92 ILE A C 1
ATOM 682 O O . ILE A 1 92 ? 5.799 -9.263 -10.779 1.00 90.81 92 ILE A O 1
ATOM 686 N N . GLY A 1 93 ? 5.253 -7.146 -11.330 1.00 89.44 93 GLY A N 1
ATOM 687 C CA . GLY A 1 93 ? 3.938 -7.095 -10.677 1.00 89.44 93 GLY A CA 1
ATOM 688 C C . GLY A 1 93 ? 2.778 -6.933 -11.663 1.00 89.44 93 GLY A C 1
ATOM 689 O O . GLY A 1 93 ? 3.004 -6.741 -12.861 1.00 89.44 93 GLY A O 1
ATOM 690 N N . GLY A 1 94 ? 1.545 -6.986 -11.148 1.00 83.81 94 GLY A N 1
ATOM 691 C CA . GLY A 1 94 ? 0.315 -6.865 -11.944 1.00 83.81 94 GLY A CA 1
ATOM 692 C C . GLY A 1 94 ? -0.023 -8.129 -12.742 1.00 83.81 94 GLY A C 1
ATOM 693 O O . GLY A 1 94 ? -0.578 -8.049 -13.838 1.00 83.81 94 GLY A O 1
ATOM 694 N N . LEU A 1 95 ? 0.374 -9.294 -12.231 1.00 91.62 95 LEU A N 1
ATOM 695 C CA . LEU A 1 95 ? 0.234 -10.585 -12.899 1.00 91.62 95 LEU A CA 1
ATOM 696 C C . LEU A 1 95 ? -1.022 -11.338 -12.443 1.00 91.62 95 LEU A C 1
ATOM 698 O O . LEU A 1 95 ? -1.560 -11.105 -11.365 1.00 91.62 95 LEU A O 1
ATOM 702 N N . SER A 1 96 ? -1.481 -12.273 -13.271 1.00 91.19 96 SER A N 1
ATOM 703 C CA . SER A 1 96 ? -2.565 -13.198 -12.934 1.00 91.19 96 SER A CA 1
ATOM 704 C C . SER A 1 96 ? -2.036 -14.356 -12.093 1.00 91.19 96 SER A C 1
ATOM 706 O O . SER A 1 96 ? -0.966 -14.881 -12.391 1.00 91.19 96 SER A O 1
ATOM 708 N N . SER A 1 97 ? -2.800 -14.781 -11.085 1.00 89.69 97 SER A N 1
ATOM 709 C CA . SER A 1 97 ? -2.427 -15.892 -10.203 1.00 89.69 97 SER A CA 1
ATOM 710 C C . SER A 1 97 ? -2.351 -17.226 -10.943 1.00 89.69 97 SER A C 1
ATOM 712 O O . SER A 1 97 ? -2.940 -17.412 -12.011 1.00 89.69 97 SER A O 1
ATOM 714 N N . GLY A 1 98 ? -1.561 -18.156 -10.398 1.00 91.00 98 GLY A N 1
ATOM 715 C CA . GLY A 1 98 ? -1.349 -19.484 -10.980 1.00 91.00 98 GLY A CA 1
ATOM 716 C C . GLY A 1 98 ? -0.827 -19.516 -12.421 1.00 91.00 98 GLY A C 1
ATOM 717 O O . GLY A 1 98 ? -0.892 -20.565 -13.058 1.00 91.00 98 GLY A O 1
ATOM 718 N N . THR A 1 99 ? -0.339 -18.394 -12.954 1.00 94.44 99 THR A N 1
ATOM 719 C CA . THR A 1 99 ? 0.042 -18.263 -14.360 1.00 94.44 99 THR A CA 1
ATOM 720 C C . THR A 1 99 ? 1.555 -18.363 -14.513 1.00 94.44 99 THR A C 1
ATOM 722 O O . THR A 1 99 ? 2.319 -17.734 -13.776 1.00 94.44 99 THR A O 1
ATOM 725 N N . THR A 1 100 ? 2.001 -19.163 -15.482 1.00 96.31 100 THR A N 1
ATOM 726 C CA . THR A 1 100 ? 3.411 -19.226 -15.878 1.00 96.31 100 THR A CA 1
ATOM 727 C C . THR A 1 100 ? 3.727 -18.094 -16.847 1.00 96.31 100 THR A C 1
ATOM 729 O O . THR A 1 100 ? 3.082 -17.939 -17.884 1.00 96.31 100 THR A O 1
ATOM 732 N N . TYR A 1 101 ? 4.760 -17.331 -16.513 1.00 97.75 101 TYR A N 1
ATOM 733 C CA . TYR A 1 101 ? 5.303 -16.256 -17.325 1.00 97.75 101 TYR A CA 1
ATOM 734 C C . TYR A 1 101 ? 6.697 -16.614 -17.823 1.00 97.75 101 TYR A C 1
ATOM 736 O O . TYR A 1 101 ? 7.487 -17.255 -17.127 1.00 97.75 101 TYR A O 1
ATOM 744 N N . TYR A 1 102 ? 6.995 -16.140 -19.025 1.00 98.12 102 TYR A N 1
ATOM 745 C CA . TYR A 1 102 ? 8.290 -16.200 -19.678 1.00 98.12 102 TYR A CA 1
ATOM 746 C C . TYR A 1 102 ? 8.895 -14.805 -19.679 1.00 98.12 102 TYR A C 1
ATOM 748 O O . TYR A 1 102 ? 8.218 -13.832 -20.012 1.00 98.12 102 TYR A O 1
ATOM 756 N N . TYR A 1 103 ? 10.169 -14.695 -19.329 1.00 98.25 103 TYR A N 1
ATOM 757 C CA . TYR A 1 103 ? 10.894 -13.436 -19.402 1.00 98.25 103 TYR A CA 1
ATOM 758 C C . TYR A 1 103 ? 12.272 -13.628 -20.023 1.00 98.25 103 TYR A C 1
ATOM 760 O O . TYR A 1 103 ? 12.872 -14.700 -19.942 1.00 98.25 103 TYR A O 1
ATOM 768 N N . ARG A 1 104 ? 12.766 -12.587 -20.686 1.00 98.00 104 ARG A N 1
ATOM 769 C CA . ARG A 1 104 ? 14.102 -12.555 -21.293 1.00 98.00 104 ARG A CA 1
ATOM 770 C C . ARG A 1 104 ? 14.664 -11.147 -21.221 1.00 98.00 104 ARG A C 1
ATOM 772 O O . ARG A 1 104 ? 13.907 -10.176 -21.179 1.00 98.00 104 ARG A O 1
ATOM 779 N N . VAL A 1 105 ? 15.986 -11.043 -21.230 1.00 98.00 105 VAL A N 1
ATOM 780 C CA . VAL A 1 105 ? 16.680 -9.757 -21.163 1.00 98.00 105 VAL A CA 1
ATOM 781 C C . VAL A 1 105 ? 17.638 -9.558 -22.323 1.00 98.00 105 VAL A C 1
ATOM 783 O O . VAL A 1 105 ? 18.204 -10.510 -22.852 1.00 98.00 105 VAL A O 1
ATOM 786 N N . ARG A 1 106 ? 17.848 -8.293 -22.684 1.00 97.94 106 ARG A N 1
ATOM 787 C CA . ARG A 1 106 ? 18.856 -7.850 -23.649 1.00 97.94 106 ARG A CA 1
ATOM 788 C C . ARG A 1 106 ? 19.776 -6.844 -22.980 1.00 97.94 106 ARG A C 1
ATOM 790 O O . ARG A 1 106 ? 19.328 -5.775 -22.567 1.00 97.94 106 ARG A O 1
ATOM 797 N N . ALA A 1 107 ? 21.058 -7.171 -22.868 1.00 96.88 107 ALA A N 1
ATOM 798 C CA . ALA A 1 107 ? 22.057 -6.217 -22.398 1.00 96.88 107 ALA A CA 1
ATOM 799 C C . ALA A 1 107 ? 22.280 -5.125 -23.453 1.00 96.88 107 ALA A C 1
ATOM 801 O O . ALA A 1 107 ? 22.324 -5.419 -24.648 1.00 96.88 107 ALA A O 1
ATOM 802 N N . TYR A 1 108 ? 22.457 -3.876 -23.031 1.00 96.69 108 TYR A N 1
ATOM 803 C CA . TYR A 1 108 ? 22.821 -2.780 -23.925 1.00 96.69 108 TYR A CA 1
ATOM 804 C C . TYR A 1 108 ? 23.980 -1.957 -23.365 1.00 96.69 108 TYR A C 1
ATOM 806 O O . TYR A 1 108 ? 24.204 -1.890 -22.153 1.00 96.69 108 TYR A O 1
ATOM 814 N N . ASN A 1 109 ? 24.717 -1.315 -24.265 1.00 95.62 109 ASN A N 1
ATOM 815 C CA . ASN A 1 109 ? 25.702 -0.291 -23.945 1.00 95.62 109 ASN A CA 1
ATOM 816 C C . ASN A 1 109 ? 25.751 0.787 -25.037 1.00 95.62 109 ASN A C 1
ATOM 818 O O . ASN A 1 109 ? 24.884 0.838 -25.909 1.00 95.62 109 ASN A O 1
ATOM 822 N N . ALA A 1 110 ? 26.761 1.659 -24.993 1.00 93.81 110 ALA A N 1
ATOM 823 C CA . ALA A 1 110 ? 26.937 2.726 -25.979 1.00 93.81 110 ALA A CA 1
ATOM 824 C C . ALA A 1 110 ? 27.100 2.224 -27.431 1.00 93.81 110 ALA A C 1
ATOM 826 O O . ALA A 1 110 ? 26.891 2.9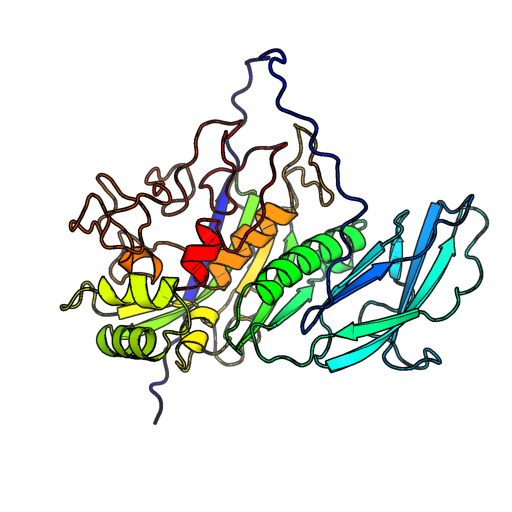98 -28.359 1.00 93.81 110 ALA A O 1
ATOM 827 N N . LEU A 1 111 ? 27.460 0.950 -27.637 1.00 94.69 111 LEU A N 1
ATOM 828 C CA . LEU A 1 111 ? 27.613 0.337 -28.961 1.00 94.69 111 LEU A CA 1
ATOM 829 C C . LEU A 1 111 ? 26.302 -0.252 -29.505 1.00 94.69 111 LEU A C 1
ATOM 831 O O . LEU A 1 111 ? 26.242 -0.607 -30.679 1.00 94.69 111 LEU A O 1
ATOM 835 N N . GLY A 1 112 ? 25.259 -0.359 -28.677 1.00 93.50 112 GLY A N 1
ATOM 836 C CA . GLY A 1 112 ? 23.954 -0.885 -29.067 1.00 93.50 112 GLY A CA 1
ATOM 837 C C . GLY A 1 112 ? 23.390 -1.910 -28.086 1.00 93.50 112 GLY A C 1
ATOM 838 O O . GLY A 1 112 ? 23.887 -2.091 -26.974 1.00 93.50 112 GLY A O 1
ATOM 839 N N . THR A 1 113 ? 22.315 -2.573 -28.512 1.00 94.31 113 THR A N 1
ATOM 840 C CA . THR A 1 113 ? 21.632 -3.633 -27.754 1.00 94.31 113 THR A CA 1
ATOM 841 C C . THR A 1 113 ? 22.047 -4.999 -28.297 1.00 94.31 113 THR A C 1
ATOM 843 O O . THR A 1 113 ? 22.059 -5.198 -29.510 1.00 94.31 113 THR A O 1
ATOM 846 N N . GLY A 1 114 ? 22.411 -5.922 -27.407 1.00 93.75 114 GLY A N 1
ATOM 847 C CA . GLY A 1 114 ? 22.755 -7.301 -27.745 1.00 93.75 114 GLY A CA 1
ATOM 848 C C . GLY A 1 114 ? 21.535 -8.169 -28.072 1.00 93.75 114 GLY A C 1
ATOM 849 O O . GLY A 1 114 ? 20.394 -7.704 -28.067 1.00 93.75 114 GLY A O 1
ATOM 850 N N . GLY A 1 115 ? 21.790 -9.451 -28.346 1.00 94.62 115 GLY A N 1
ATOM 851 C CA . GLY A 1 115 ? 20.737 -10.446 -28.558 1.00 94.62 115 GLY A CA 1
ATOM 852 C C . GLY A 1 115 ? 19.951 -10.765 -27.285 1.00 94.62 115 GLY A C 1
ATOM 853 O O . GLY A 1 115 ? 20.408 -10.500 -26.171 1.00 94.62 115 GLY A O 1
ATOM 854 N N . ASP A 1 116 ? 18.764 -11.342 -27.471 1.00 96.12 116 ASP A N 1
ATOM 855 C CA . ASP A 1 116 ? 17.941 -11.856 -26.378 1.00 96.12 116 ASP A CA 1
ATOM 856 C C . ASP A 1 116 ? 18.672 -12.962 -25.604 1.00 96.12 116 ASP A C 1
ATOM 858 O O . ASP A 1 116 ? 19.330 -13.825 -26.192 1.00 96.12 116 ASP A O 1
ATOM 862 N N . SER A 1 117 ? 18.515 -12.974 -24.280 1.00 96.56 117 SER A N 1
ATOM 863 C CA . SER A 1 117 ? 18.840 -14.143 -23.465 1.00 96.56 117 SER A CA 1
ATOM 864 C C . SER A 1 117 ? 17.943 -15.332 -23.830 1.00 96.56 117 SER A C 1
ATOM 866 O O . SER A 1 117 ? 16.884 -15.179 -24.444 1.00 96.56 117 SER A O 1
ATOM 868 N N . ASN A 1 118 ? 18.304 -16.524 -23.346 1.00 94.94 118 ASN A N 1
ATOM 869 C CA . ASN A 1 118 ? 17.337 -17.619 -23.269 1.00 94.94 118 ASN A CA 1
ATOM 870 C C . ASN A 1 118 ? 16.107 -17.178 -22.455 1.00 94.94 118 ASN A C 1
ATOM 872 O O . ASN A 1 118 ? 16.224 -16.366 -21.529 1.00 94.94 118 ASN A O 1
ATOM 876 N N . ALA A 1 119 ? 14.940 -17.720 -22.804 1.00 96.75 119 ALA A N 1
ATOM 877 C CA . ALA A 1 119 ? 13.718 -17.498 -22.047 1.00 96.75 119 ALA A CA 1
ATOM 878 C C . ALA A 1 119 ? 13.825 -18.181 -20.677 1.00 96.75 119 ALA A C 1
ATOM 880 O O . ALA A 1 119 ? 14.075 -19.383 -20.590 1.00 96.75 119 ALA A O 1
ATOM 881 N N . MET A 1 120 ? 13.623 -17.408 -19.619 1.00 97.12 120 MET A N 1
ATOM 882 C CA . MET A 1 120 ? 13.482 -17.878 -18.245 1.00 97.12 120 MET A CA 1
ATOM 883 C C . MET A 1 120 ? 12.000 -17.920 -17.874 1.00 97.12 120 MET A C 1
ATOM 885 O O . MET A 1 120 ? 11.175 -17.277 -18.525 1.00 97.12 120 MET A O 1
ATOM 889 N N . THR A 1 121 ? 11.650 -18.679 -16.837 1.00 96.56 121 THR A N 1
ATOM 890 C CA . THR A 1 121 ? 10.253 -18.893 -16.437 1.00 96.56 121 THR A CA 1
ATOM 891 C C . THR A 1 121 ? 10.038 -18.659 -14.955 1.00 96.56 121 THR A C 1
ATOM 893 O O . THR A 1 121 ? 10.851 -19.091 -14.141 1.00 96.56 121 THR A O 1
ATOM 896 N N . ALA A 1 122 ? 8.895 -18.080 -14.604 1.00 95.38 122 ALA A N 1
ATOM 897 C CA . ALA A 1 122 ? 8.407 -17.996 -13.233 1.00 95.38 122 ALA A CA 1
ATOM 898 C C . ALA A 1 122 ? 6.895 -18.244 -13.205 1.00 95.38 122 ALA A C 1
ATOM 900 O O . ALA A 1 122 ? 6.200 -17.962 -14.178 1.00 95.38 122 ALA A O 1
ATOM 901 N N . THR A 1 123 ? 6.380 -18.788 -12.103 1.00 94.25 123 THR A N 1
ATOM 902 C CA . THR A 1 123 ? 4.941 -19.041 -11.929 1.00 94.25 123 THR A CA 1
ATOM 903 C C . THR A 1 123 ? 4.470 -18.378 -10.644 1.00 94.25 123 THR A C 1
ATOM 905 O O . THR A 1 123 ? 5.046 -18.614 -9.584 1.00 94.25 123 THR A O 1
ATOM 908 N N . THR A 1 124 ? 3.442 -17.538 -10.742 1.00 92.25 124 THR A N 1
ATOM 909 C CA . THR A 1 124 ? 2.774 -16.918 -9.584 1.00 92.25 124 THR A CA 1
ATOM 910 C C . THR A 1 124 ? 2.032 -17.968 -8.759 1.00 92.25 124 THR A C 1
ATOM 912 O O . THR A 1 124 ? 1.566 -18.971 -9.304 1.00 92.25 124 THR A O 1
ATOM 915 N N . THR A 1 125 ? 1.844 -17.730 -7.464 1.00 87.56 125 THR A N 1
ATOM 916 C CA . THR A 1 125 ? 1.138 -18.675 -6.586 1.00 87.56 125 THR A CA 1
ATOM 917 C C . THR A 1 125 ? -0.345 -18.808 -6.951 1.00 87.56 125 THR A C 1
ATOM 919 O O . THR A 1 125 ? -0.959 -17.890 -7.493 1.00 87.56 125 THR A O 1
ATOM 922 N N . ILE A 1 126 ? -0.918 -19.990 -6.686 1.00 82.94 126 ILE A N 1
ATOM 923 C CA . ILE A 1 126 ? -2.329 -20.336 -6.976 1.00 82.94 126 ILE A CA 1
ATOM 924 C C . ILE A 1 126 ? -3.237 -20.057 -5.766 1.00 82.94 126 ILE A C 1
ATOM 926 O O . ILE A 1 126 ? -4.460 -20.083 -5.869 1.00 82.94 126 ILE A O 1
ATOM 930 N N . THR A 1 127 ? -2.657 -19.819 -4.591 1.00 76.50 127 THR A N 1
ATOM 931 C CA . THR A 1 127 ? -3.418 -19.639 -3.357 1.00 76.50 127 THR A CA 1
ATOM 932 C C . THR A 1 127 ? -4.382 -18.441 -3.487 1.00 76.50 127 THR A C 1
ATOM 934 O O . THR A 1 127 ? -4.091 -17.469 -4.192 1.00 76.50 127 THR A O 1
ATOM 937 N N . SER A 1 128 ? -5.479 -18.438 -2.716 1.00 81.31 128 SER A N 1
ATOM 938 C CA . SER A 1 128 ? -6.401 -17.288 -2.569 1.00 81.31 128 SER A CA 1
ATOM 939 C C . SER A 1 128 ? -5.975 -16.347 -1.433 1.00 81.31 128 SER A C 1
ATOM 941 O O . SER A 1 128 ? -5.483 -16.841 -0.415 1.00 81.31 128 SER A O 1
ATOM 943 N N . GLY A 1 129 ? -6.053 -15.030 -1.632 1.00 90.12 129 GLY A N 1
ATOM 944 C CA . GLY A 1 129 ? -5.665 -14.002 -0.656 1.00 90.12 129 GLY A CA 1
ATOM 945 C C . GLY A 1 129 ? -5.534 -12.622 -1.292 1.00 90.12 129 GLY A C 1
ATOM 946 O O . GLY A 1 129 ? -6.004 -12.450 -2.420 1.00 90.12 129 GLY A O 1
ATOM 947 N N . LEU A 1 130 ? -4.913 -11.671 -0.588 1.00 93.88 130 LEU A N 1
ATOM 948 C CA . LEU A 1 130 ? -4.915 -10.272 -1.011 1.00 93.88 130 LEU A CA 1
ATOM 949 C C . LEU A 1 130 ? -4.238 -10.129 -2.375 1.00 93.88 130 LEU A C 1
ATOM 951 O O . LEU A 1 130 ? -3.141 -10.650 -2.603 1.00 93.88 130 LEU A O 1
ATOM 955 N N . VAL A 1 131 ? -4.899 -9.400 -3.272 1.00 94.00 131 VAL A N 1
ATOM 956 C CA . VAL A 1 131 ? -4.342 -8.965 -4.550 1.00 94.00 131 VAL A CA 1
ATOM 957 C C . VAL A 1 131 ? -4.439 -7.450 -4.641 1.00 94.00 131 VAL A C 1
ATOM 959 O O . VAL A 1 131 ? -5.527 -6.891 -4.551 1.00 94.00 131 VAL A O 1
ATOM 962 N N . ILE A 1 132 ? -3.315 -6.779 -4.864 1.00 96.06 132 ILE A N 1
ATOM 963 C CA . ILE A 1 132 ? -3.273 -5.343 -5.132 1.00 96.06 132 ILE A CA 1
ATOM 964 C C . ILE A 1 132 ? -2.928 -5.157 -6.605 1.00 96.06 132 ILE A C 1
ATOM 966 O O . ILE A 1 132 ? -1.867 -5.574 -7.069 1.00 96.06 132 ILE A O 1
ATOM 970 N N . ASN A 1 133 ? -3.843 -4.528 -7.334 1.00 94.31 133 ASN A N 1
ATOM 971 C CA . ASN A 1 133 ? -3.712 -4.234 -8.751 1.00 94.31 133 ASN A CA 1
ATOM 972 C C . ASN A 1 133 ? -3.298 -2.768 -8.934 1.00 94.31 133 ASN A C 1
ATOM 974 O O . ASN A 1 133 ? -4.138 -1.876 -8.762 1.00 94.31 133 ASN A O 1
ATOM 978 N N . PRO A 1 134 ? -2.026 -2.503 -9.285 1.00 96.81 134 PRO A N 1
ATOM 979 C CA . PRO A 1 134 ? -1.564 -1.151 -9.531 1.00 96.81 134 PRO A CA 1
ATOM 980 C C . PRO A 1 134 ? -2.001 -0.667 -10.916 1.00 96.81 134 PRO A C 1
ATOM 982 O O . PRO A 1 134 ? -1.838 -1.368 -11.917 1.00 96.81 134 PRO A O 1
ATOM 985 N N . THR A 1 135 ? -2.443 0.583 -10.987 1.00 96.69 135 THR A N 1
ATOM 986 C CA . THR A 1 135 ? -2.417 1.381 -12.216 1.00 96.69 135 THR A CA 1
ATOM 987 C C . THR A 1 135 ? -1.351 2.455 -12.059 1.00 96.69 135 THR A C 1
ATOM 989 O O . THR A 1 135 ? -1.332 3.159 -11.055 1.00 96.69 135 THR A O 1
ATOM 992 N N . PHE A 1 136 ? -0.471 2.618 -13.046 1.00 96.44 136 PHE A N 1
ATOM 993 C CA . PHE A 1 136 ? 0.535 3.681 -13.035 1.00 96.44 136 PHE A CA 1
ATOM 994 C C . PHE A 1 136 ? 0.053 4.870 -13.860 1.00 96.44 136 PHE A C 1
ATOM 996 O O . PHE A 1 136 ? -0.246 4.731 -15.046 1.00 96.44 136 PHE A O 1
ATOM 1003 N N . ASP A 1 137 ? -0.005 6.042 -13.236 1.00 97.69 137 ASP A N 1
ATOM 1004 C CA . ASP A 1 137 ? -0.329 7.282 -13.929 1.00 97.69 137 ASP A CA 1
ATOM 1005 C C . ASP A 1 137 ? 0.772 7.692 -14.925 1.00 97.69 137 ASP A C 1
ATOM 1007 O O . ASP A 1 137 ? 1.944 7.317 -14.813 1.00 97.69 137 ASP A O 1
ATOM 1011 N N . SER A 1 138 ? 0.398 8.536 -15.886 1.00 96.19 138 SER A N 1
ATOM 1012 C CA . SER A 1 138 ? 1.314 9.147 -16.851 1.00 96.19 138 SER A CA 1
ATOM 1013 C C . SER A 1 138 ? 2.507 9.865 -16.200 1.00 96.19 138 SER A C 1
ATOM 1015 O O . SER A 1 138 ? 3.599 9.847 -16.771 1.00 96.19 138 SER A O 1
ATOM 1017 N N . SER A 1 139 ? 2.341 10.424 -14.993 1.00 97.06 139 SER A N 1
ATOM 1018 C CA . SER A 1 139 ? 3.426 11.021 -14.201 1.00 97.06 139 SER A CA 1
ATOM 1019 C C . SER A 1 139 ? 4.537 10.032 -13.831 1.00 97.06 139 SER A C 1
ATOM 1021 O O . SER A 1 139 ? 5.691 10.436 -13.705 1.00 97.06 139 SER A O 1
ATOM 1023 N N . ILE A 1 140 ? 4.222 8.736 -13.723 1.00 96.44 140 ILE A N 1
ATOM 1024 C CA . ILE A 1 140 ? 5.196 7.657 -13.518 1.00 96.44 140 ILE A CA 1
ATOM 1025 C C . ILE A 1 140 ? 5.661 7.104 -14.861 1.00 96.44 140 ILE A C 1
ATOM 1027 O O . ILE A 1 140 ? 6.862 6.941 -15.072 1.00 96.44 140 ILE A O 1
ATOM 1031 N N . LEU A 1 141 ? 4.737 6.798 -15.776 1.00 91.31 141 LEU A N 1
ATOM 1032 C CA . LEU A 1 141 ? 5.063 6.138 -17.047 1.00 91.31 141 LEU A CA 1
ATOM 1033 C C . LEU A 1 141 ? 6.012 6.970 -17.919 1.00 91.31 141 LEU A C 1
ATOM 1035 O O . LEU A 1 141 ? 6.907 6.415 -18.550 1.00 91.31 141 LEU A O 1
ATOM 1039 N N . ASN A 1 142 ? 5.865 8.297 -17.902 1.00 93.00 142 ASN A N 1
ATOM 1040 C CA . ASN A 1 142 ? 6.706 9.214 -18.674 1.00 93.00 142 ASN A CA 1
ATOM 1041 C C . ASN A 1 142 ? 7.947 9.698 -17.902 1.00 93.00 142 ASN A C 1
ATOM 1043 O O . ASN A 1 142 ? 8.725 10.498 -18.424 1.00 93.00 142 ASN A O 1
ATOM 1047 N N . ASN A 1 143 ? 8.141 9.253 -16.656 1.00 93.62 143 ASN A N 1
ATOM 1048 C CA . ASN A 1 143 ? 9.267 9.681 -15.834 1.00 93.62 143 ASN A CA 1
ATOM 1049 C C . ASN A 1 143 ? 10.576 8.992 -16.275 1.00 93.62 143 ASN A C 1
ATOM 1051 O O . ASN A 1 143 ? 10.577 7.778 -16.483 1.00 93.62 143 ASN A O 1
ATOM 1055 N N . PRO A 1 144 ? 11.726 9.691 -16.323 1.00 90.06 144 PRO A N 1
ATOM 1056 C CA . PRO A 1 144 ? 13.018 9.051 -16.594 1.00 90.06 144 PRO A CA 1
ATOM 1057 C C . PRO A 1 144 ? 13.366 7.900 -15.630 1.00 90.06 144 PRO A C 1
ATOM 1059 O O . PRO A 1 144 ? 14.006 6.933 -16.034 1.00 90.06 144 PRO A O 1
ATOM 1062 N N . ASN A 1 145 ? 12.895 7.969 -14.380 1.00 89.25 145 ASN A N 1
ATOM 1063 C CA . ASN A 1 145 ? 13.068 6.944 -13.348 1.00 89.25 145 ASN A CA 1
ATOM 1064 C C . ASN A 1 145 ? 11.884 5.964 -13.261 1.00 89.25 145 ASN A C 1
ATOM 1066 O O . ASN A 1 145 ? 11.778 5.234 -12.275 1.00 89.25 145 ASN A O 1
ATOM 1070 N N . SER A 1 146 ? 11.006 5.905 -14.272 1.00 85.75 146 SER A N 1
ATOM 1071 C CA . SER A 1 146 ? 9.789 5.073 -14.268 1.00 85.75 146 SER A CA 1
ATOM 1072 C C . SER A 1 146 ? 10.048 3.632 -13.822 1.00 85.75 146 SER A C 1
ATOM 1074 O O . SER A 1 146 ? 9.310 3.079 -13.011 1.00 85.75 146 SER A O 1
ATOM 1076 N N . ALA A 1 147 ? 11.144 3.036 -14.297 1.00 82.06 147 ALA A N 1
ATOM 1077 C CA . ALA A 1 147 ? 11.549 1.684 -13.935 1.00 82.06 147 ALA A CA 1
ATOM 1078 C C . ALA A 1 147 ? 11.774 1.496 -12.427 1.00 82.06 147 ALA A C 1
ATOM 1080 O O . ALA A 1 147 ? 11.299 0.513 -11.863 1.00 82.06 147 ALA A O 1
ATOM 1081 N N . ALA A 1 148 ? 12.475 2.435 -11.788 1.00 86.00 148 ALA A N 1
ATOM 1082 C CA . ALA A 1 148 ? 12.776 2.381 -10.363 1.00 86.00 148 ALA A CA 1
ATOM 1083 C C . ALA A 1 148 ? 11.519 2.640 -9.520 1.00 86.00 148 ALA A C 1
ATOM 1085 O O . ALA A 1 148 ? 11.263 1.905 -8.571 1.00 86.00 148 ALA A O 1
ATOM 1086 N N . ILE A 1 149 ? 10.692 3.613 -9.922 1.00 92.44 149 ILE A N 1
ATOM 1087 C CA . ILE A 1 149 ? 9.429 3.942 -9.244 1.00 92.44 149 ILE A CA 1
ATOM 1088 C C . ILE A 1 149 ? 8.477 2.738 -9.266 1.00 92.44 149 ILE A C 1
ATOM 1090 O O . ILE A 1 149 ? 8.007 2.297 -8.221 1.00 92.44 149 ILE A O 1
ATOM 1094 N N . GLN A 1 150 ? 8.239 2.156 -10.447 1.00 90.38 150 GLN A N 1
ATOM 1095 C CA . GLN A 1 150 ? 7.386 0.971 -10.589 1.00 90.38 150 GLN A CA 1
ATOM 1096 C C . GLN A 1 150 ? 7.939 -0.230 -9.814 1.00 90.38 150 GLN A C 1
ATOM 1098 O O . GLN A 1 150 ? 7.168 -1.004 -9.256 1.00 90.38 150 GLN A O 1
ATOM 1103 N N . SER A 1 151 ? 9.266 -0.395 -9.769 1.00 85.50 151 SER A N 1
ATOM 1104 C CA . SER A 1 151 ? 9.887 -1.471 -8.993 1.00 85.50 151 SER A CA 1
ATOM 1105 C C . SER A 1 151 ? 9.645 -1.302 -7.494 1.00 85.50 151 SER A C 1
ATOM 1107 O O . SER A 1 151 ? 9.299 -2.285 -6.849 1.00 85.50 151 SER A O 1
ATOM 1109 N N . ALA A 1 152 ? 9.784 -0.087 -6.952 1.00 93.19 152 ALA A N 1
ATOM 1110 C CA . ALA A 1 152 ? 9.496 0.191 -5.545 1.00 93.19 152 ALA A CA 1
ATOM 1111 C C . ALA A 1 152 ? 8.015 -0.070 -5.217 1.00 93.19 152 ALA A C 1
ATOM 1113 O O . ALA A 1 152 ? 7.712 -0.757 -4.250 1.00 93.19 152 ALA A O 1
ATOM 1114 N N . ILE A 1 153 ? 7.089 0.370 -6.074 1.00 96.25 153 ILE A N 1
ATOM 1115 C CA . ILE A 1 153 ? 5.650 0.114 -5.887 1.00 96.25 153 ILE A CA 1
ATOM 1116 C C . ILE A 1 153 ? 5.336 -1.386 -5.913 1.00 96.25 153 ILE A C 1
ATOM 1118 O O . ILE A 1 153 ? 4.648 -1.900 -5.034 1.00 96.25 153 ILE A O 1
ATOM 1122 N N . ASN A 1 154 ? 5.866 -2.117 -6.896 1.00 92.38 154 ASN A N 1
ATOM 1123 C CA . ASN A 1 154 ? 5.656 -3.562 -6.977 1.00 92.38 154 ASN A CA 1
ATOM 1124 C C . ASN A 1 154 ? 6.305 -4.311 -5.804 1.00 92.38 154 ASN A C 1
ATOM 1126 O O . ASN A 1 154 ? 5.820 -5.380 -5.435 1.00 92.38 154 ASN A O 1
ATOM 1130 N N . GLN A 1 155 ? 7.384 -3.771 -5.228 1.00 92.12 155 GLN A N 1
ATOM 1131 C CA . GLN A 1 155 ? 7.995 -4.306 -4.016 1.00 92.12 155 GLN A CA 1
ATOM 1132 C C . GLN A 1 155 ? 7.072 -4.137 -2.809 1.00 92.12 155 GLN A C 1
ATOM 1134 O O . GLN A 1 155 ? 6.820 -5.132 -2.136 1.00 92.12 155 GLN A O 1
ATOM 1139 N N . ALA A 1 156 ? 6.509 -2.941 -2.598 1.00 96.00 156 ALA A N 1
ATOM 1140 C CA . ALA A 1 156 ? 5.508 -2.704 -1.557 1.00 96.00 156 ALA A CA 1
ATOM 1141 C C . ALA A 1 156 ? 4.346 -3.694 -1.704 1.00 96.00 156 ALA A C 1
ATOM 1143 O O . ALA A 1 156 ? 4.071 -4.480 -0.809 1.00 96.00 156 ALA A O 1
ATOM 1144 N N . ILE A 1 157 ? 3.739 -3.768 -2.892 1.00 96.06 15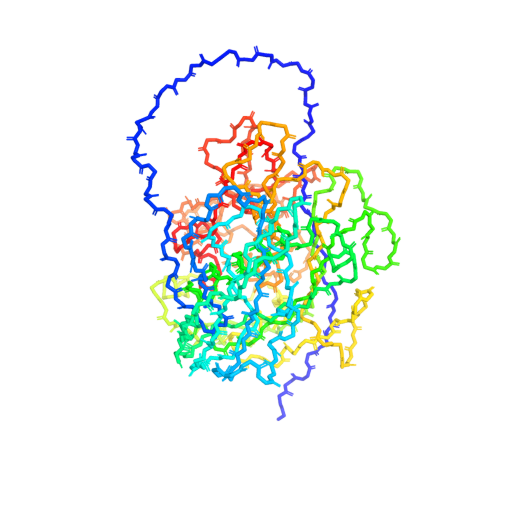7 ILE A N 1
ATOM 1145 C CA . ILE A 1 157 ? 2.639 -4.701 -3.185 1.00 96.06 157 ILE A CA 1
ATOM 1146 C C . ILE A 1 157 ? 3.007 -6.150 -2.857 1.00 96.06 157 ILE A C 1
ATOM 1148 O O . ILE A 1 157 ? 2.201 -6.879 -2.278 1.00 96.06 157 ILE A O 1
ATOM 1152 N N . ALA A 1 158 ? 4.215 -6.585 -3.217 1.00 89.25 158 ALA A N 1
ATOM 1153 C CA . ALA A 1 158 ? 4.653 -7.942 -2.933 1.00 89.25 158 ALA A CA 1
ATOM 1154 C C . ALA A 1 158 ? 4.745 -8.228 -1.425 1.00 89.25 158 ALA A C 1
ATOM 1156 O O . ALA A 1 158 ? 4.381 -9.334 -1.023 1.00 89.25 158 ALA A O 1
ATOM 1157 N N . ILE A 1 159 ? 5.156 -7.246 -0.610 1.00 92.94 159 ILE A N 1
ATOM 1158 C CA . ILE A 1 159 ? 5.163 -7.345 0.857 1.00 92.94 159 ILE A CA 1
ATOM 1159 C C . ILE A 1 159 ? 3.740 -7.633 1.354 1.00 92.94 159 ILE A C 1
ATOM 1161 O O . ILE A 1 159 ? 3.504 -8.717 1.889 1.00 92.94 159 ILE A O 1
ATOM 1165 N N . TYR A 1 160 ? 2.759 -6.769 1.068 1.00 95.69 160 TYR A N 1
ATOM 1166 C CA . TYR A 1 160 ? 1.372 -6.956 1.535 1.00 95.69 160 TYR A CA 1
ATOM 1167 C C . TYR A 1 160 ? 0.746 -8.274 1.070 1.00 95.69 160 TYR A C 1
ATOM 1169 O O . TYR A 1 160 ? 0.176 -9.012 1.870 1.00 95.69 160 TYR A O 1
ATOM 1177 N N . GLN A 1 161 ? 0.871 -8.623 -0.212 1.00 94.06 161 GLN A N 1
ATOM 1178 C CA . GLN A 1 161 ? 0.264 -9.857 -0.734 1.00 94.06 161 GLN A CA 1
ATOM 1179 C C . GLN A 1 161 ? 0.912 -11.137 -0.185 1.00 94.06 161 GLN A C 1
ATOM 1181 O O . GLN A 1 161 ? 0.319 -12.217 -0.290 1.00 94.06 161 GLN A O 1
ATOM 1186 N N . SER A 1 162 ? 2.140 -11.041 0.336 1.00 89.81 162 SER A N 1
ATOM 1187 C CA . SER A 1 162 ? 2.808 -12.149 1.023 1.00 89.81 162 SER A CA 1
ATOM 1188 C C . SER A 1 162 ? 2.337 -12.317 2.469 1.00 89.81 162 SER A C 1
ATOM 1190 O O . SER A 1 162 ? 2.361 -13.436 2.978 1.00 89.81 162 SER A O 1
ATOM 1192 N N . LEU A 1 163 ? 1.888 -11.227 3.102 1.00 91.94 163 LEU A N 1
ATOM 1193 C CA . LEU A 1 163 ? 1.466 -11.195 4.501 1.00 91.94 163 LEU A CA 1
ATOM 1194 C C . LEU A 1 163 ? -0.019 -11.534 4.668 1.00 91.94 163 LEU A C 1
ATOM 1196 O O . LEU A 1 163 ? -0.361 -12.340 5.528 1.00 91.94 163 LEU A O 1
ATOM 1200 N N . PHE A 1 164 ? -0.894 -10.966 3.832 1.00 93.31 164 PHE A N 1
ATOM 1201 C CA . PHE A 1 164 ? -2.334 -10.960 4.105 1.00 93.31 164 PHE A CA 1
ATOM 1202 C C . PHE A 1 164 ? -3.128 -11.999 3.300 1.00 93.31 164 PHE A C 1
ATOM 1204 O O . PHE A 1 164 ? -2.984 -12.167 2.080 1.00 93.31 164 PHE A O 1
ATOM 1211 N N . GLY A 1 165 ? -3.987 -12.727 4.018 1.00 91.56 165 GLY A N 1
ATOM 1212 C CA . GLY A 1 165 ? -4.721 -13.891 3.521 1.00 91.56 165 GLY A CA 1
ATOM 1213 C C . GLY A 1 165 ? -6.119 -13.609 2.972 1.00 91.56 165 GLY A C 1
ATOM 1214 O O . GLY A 1 165 ? -6.687 -14.500 2.338 1.00 91.56 165 GLY A O 1
ATOM 1215 N N . ASP A 1 166 ? -6.670 -12.409 3.171 1.00 92.38 166 ASP A N 1
ATOM 1216 C CA . ASP A 1 166 ? -8.043 -12.115 2.764 1.00 92.38 166 ASP A CA 1
ATOM 1217 C C . ASP A 1 166 ? -8.207 -12.018 1.252 1.00 92.38 166 ASP A C 1
ATOM 1219 O O . ASP A 1 166 ? -7.483 -11.266 0.599 1.00 92.38 166 ASP A O 1
ATOM 1223 N N . PRO A 1 167 ? -9.156 -12.757 0.653 1.00 93.00 167 PRO A N 1
ATOM 1224 C CA . PRO A 1 167 ? -9.232 -12.933 -0.790 1.00 93.00 167 PRO A CA 1
ATOM 1225 C C . PRO A 1 167 ? -9.950 -11.776 -1.493 1.00 93.00 167 PRO A C 1
ATOM 1227 O O . PRO A 1 167 ? -10.906 -11.986 -2.241 1.00 93.00 167 PRO A O 1
ATOM 1230 N N . ILE A 1 168 ? -9.489 -10.549 -1.263 1.00 95.00 168 ILE A N 1
ATOM 1231 C CA . ILE A 1 168 ? -9.993 -9.350 -1.929 1.00 95.00 168 ILE A CA 1
ATOM 1232 C C . ILE A 1 168 ? -9.009 -8.853 -2.986 1.00 95.00 168 ILE A C 1
ATOM 1234 O O . ILE A 1 168 ? -7.799 -9.065 -2.906 1.00 95.00 168 ILE A O 1
ATOM 1238 N N . THR A 1 169 ? -9.539 -8.153 -3.987 1.00 95.44 169 THR A N 1
ATOM 1239 C CA . THR A 1 169 ? -8.734 -7.351 -4.911 1.00 95.44 169 THR A CA 1
ATOM 1240 C C . THR A 1 169 ? -8.876 -5.877 -4.555 1.00 95.44 169 THR A C 1
ATOM 1242 O O . THR A 1 169 ? -9.992 -5.402 -4.329 1.00 95.44 169 THR A O 1
ATOM 1245 N N . VAL A 1 170 ? -7.752 -5.168 -4.508 1.00 98.25 170 VAL A N 1
ATOM 1246 C CA . VAL A 1 170 ? -7.669 -3.732 -4.227 1.00 98.25 170 VAL A CA 1
ATOM 1247 C C . VAL A 1 170 ? -7.046 -3.035 -5.429 1.00 98.25 170 VAL A C 1
ATOM 1249 O O . VAL A 1 170 ? -5.974 -3.424 -5.888 1.00 98.25 170 VAL A O 1
ATOM 1252 N N . PHE A 1 171 ? -7.717 -2.020 -5.961 1.00 98.06 171 PHE A N 1
ATOM 1253 C CA . PHE A 1 171 ? -7.263 -1.273 -7.133 1.00 98.06 171 PHE A CA 1
ATOM 1254 C C . PHE A 1 171 ? -6.698 0.077 -6.705 1.00 98.06 171 PHE A C 1
ATOM 1256 O O . PHE A 1 171 ? -7.437 0.920 -6.193 1.00 98.06 171 PHE A O 1
ATOM 1263 N N . ILE A 1 172 ? -5.404 0.298 -6.942 1.00 98.75 172 ILE A N 1
ATOM 1264 C CA . ILE A 1 172 ? -4.713 1.523 -6.518 1.00 98.75 172 ILE A CA 1
ATOM 1265 C C . ILE A 1 172 ? -4.100 2.217 -7.729 1.00 98.75 172 ILE A C 1
ATOM 1267 O O . ILE A 1 172 ? -3.324 1.619 -8.477 1.00 98.75 172 ILE A O 1
ATOM 1271 N N . LEU A 1 173 ? -4.425 3.496 -7.915 1.00 98.62 173 LEU A N 1
ATOM 1272 C CA . LEU A 1 173 ? -3.731 4.353 -8.874 1.00 98.62 173 LEU A CA 1
ATOM 1273 C C . LEU A 1 173 ? -2.502 4.977 -8.205 1.00 98.62 173 LEU A C 1
ATOM 1275 O O . LEU A 1 173 ? -2.628 5.708 -7.231 1.00 98.62 173 LEU A O 1
ATOM 1279 N N . PHE A 1 174 ? -1.318 4.743 -8.759 1.00 98.69 174 PHE A N 1
ATOM 1280 C CA . PHE A 1 174 ? -0.071 5.325 -8.276 1.00 98.69 174 PHE A CA 1
ATOM 1281 C C . PHE A 1 174 ? 0.351 6.524 -9.123 1.00 98.69 174 PHE A C 1
ATOM 1283 O O . PHE A 1 174 ? 0.340 6.468 -10.358 1.00 98.69 174 PHE A O 1
ATOM 1290 N N . ARG A 1 175 ? 0.770 7.598 -8.452 1.00 98.56 175 ARG A N 1
ATOM 1291 C CA . ARG A 1 175 ? 1.220 8.863 -9.047 1.00 98.56 175 ARG A CA 1
ATOM 1292 C C . ARG A 1 175 ? 2.565 9.288 -8.453 1.00 98.56 175 ARG A C 1
ATOM 1294 O O . ARG A 1 175 ? 2.837 9.043 -7.280 1.00 98.56 175 ARG A O 1
ATOM 1301 N N . TYR A 1 176 ? 3.381 9.974 -9.251 1.00 98.00 176 TYR A N 1
ATOM 1302 C CA . TYR A 1 176 ? 4.601 10.647 -8.790 1.00 98.00 176 TYR A CA 1
ATOM 1303 C C . TYR A 1 176 ? 4.581 12.092 -9.288 1.00 98.00 176 TYR A C 1
ATOM 1305 O O . TYR A 1 176 ? 4.992 12.382 -10.410 1.00 98.00 176 TYR A O 1
ATOM 1313 N N . SER A 1 177 ? 4.008 12.983 -8.481 1.00 96.81 177 SER A N 1
ATOM 1314 C CA . SER A 1 177 ? 3.607 14.332 -8.898 1.00 96.81 177 SER A CA 1
ATOM 1315 C C . SER A 1 177 ? 3.864 15.351 -7.792 1.00 96.81 177 SER A C 1
ATOM 1317 O O . SER A 1 177 ? 3.900 14.995 -6.623 1.00 96.81 177 SER A O 1
ATOM 1319 N N . ASN A 1 178 ? 3.986 16.631 -8.135 1.00 94.62 178 ASN A N 1
ATOM 1320 C CA . ASN A 1 178 ? 4.006 17.740 -7.175 1.00 94.62 178 ASN A CA 1
ATOM 1321 C C . ASN A 1 178 ? 2.607 18.342 -6.922 1.00 94.62 178 ASN A C 1
ATOM 1323 O O . ASN A 1 178 ? 2.482 19.383 -6.270 1.00 94.62 178 ASN A O 1
ATOM 1327 N N . THR A 1 179 ? 1.556 17.680 -7.410 1.00 95.38 179 THR A N 1
ATOM 1328 C CA . THR A 1 179 ? 0.149 18.038 -7.197 1.00 95.38 179 THR A CA 1
ATOM 1329 C C . THR A 1 179 ? -0.697 16.842 -6.760 1.00 95.38 179 THR A C 1
ATOM 1331 O O . THR A 1 179 ? -0.442 15.687 -7.128 1.00 95.38 179 THR A O 1
ATOM 1334 N N . LYS A 1 180 ? -1.769 17.143 -6.028 1.00 94.62 180 LYS A N 1
ATOM 1335 C CA . LYS A 1 180 ? -2.862 16.227 -5.692 1.00 94.62 180 LYS A CA 1
ATOM 1336 C C . LYS A 1 180 ? -3.612 15.741 -6.948 1.00 94.62 180 LYS A C 1
ATOM 1338 O O . LYS A 1 180 ? -3.386 16.283 -8.038 1.00 94.62 180 LYS A O 1
ATOM 1343 N N . PRO A 1 181 ? -4.465 14.702 -6.859 1.00 93.31 181 PRO A N 1
ATOM 1344 C CA . PRO A 1 181 ? -5.214 14.194 -8.017 1.00 93.31 181 PRO A CA 1
ATOM 1345 C C . PRO A 1 181 ? -6.137 15.218 -8.677 1.00 93.31 181 PRO A C 1
ATOM 1347 O O . PRO A 1 181 ? -6.336 15.178 -9.889 1.00 93.31 181 PRO A O 1
ATOM 1350 N N . ASP A 1 182 ? -6.635 16.176 -7.902 1.00 92.44 182 ASP A N 1
ATOM 1351 C CA . ASP A 1 182 ? -7.474 17.277 -8.374 1.00 92.44 182 ASP A CA 1
ATOM 1352 C C . ASP A 1 182 ? -6.681 18.444 -9.007 1.00 92.44 182 ASP A C 1
ATOM 1354 O O . ASP A 1 182 ? -7.269 19.400 -9.513 1.00 92.44 182 ASP A O 1
ATOM 1358 N N . GLY A 1 183 ? -5.346 18.361 -9.007 1.00 93.50 183 GLY A N 1
ATOM 1359 C CA . GLY A 1 183 ? -4.437 19.348 -9.585 1.00 93.50 183 GLY A CA 1
ATOM 1360 C C . GLY A 1 183 ? -3.955 20.437 -8.624 1.00 93.50 183 GLY A C 1
ATOM 1361 O O . GLY A 1 183 ? -3.079 21.215 -9.011 1.00 93.50 183 GLY A O 1
ATOM 1362 N N . HIS A 1 184 ? -4.448 20.499 -7.384 1.00 93.19 184 HIS A N 1
ATOM 1363 C CA . HIS A 1 184 ? -3.946 21.461 -6.401 1.00 93.19 184 HIS A CA 1
ATOM 1364 C C . HIS A 1 184 ? -2.518 21.107 -5.942 1.00 93.19 184 HIS A C 1
ATOM 1366 O O . HIS A 1 184 ? -2.155 19.928 -5.886 1.00 93.19 184 HIS A O 1
ATOM 1372 N N . PRO A 1 185 ? -1.675 22.100 -5.603 1.00 93.00 185 PRO A N 1
ATOM 1373 C CA . PRO A 1 185 ? -0.337 21.838 -5.080 1.00 93.00 185 PRO A CA 1
ATOM 1374 C C . PRO A 1 185 ? -0.388 21.164 -3.703 1.00 93.00 185 PRO A C 1
ATOM 1376 O O . PRO A 1 185 ? -1.323 21.371 -2.925 1.00 93.00 185 PRO A O 1
ATOM 1379 N N . PHE A 1 186 ? 0.653 20.398 -3.378 1.00 87.44 186 PHE A N 1
ATOM 1380 C CA . PHE A 1 186 ? 0.815 19.842 -2.035 1.00 87.44 186 PHE A CA 1
ATOM 1381 C C . PHE A 1 186 ? 1.001 20.938 -0.972 1.00 87.44 186 PHE A C 1
ATOM 1383 O O . PHE A 1 186 ? 1.697 21.928 -1.225 1.00 87.44 186 PHE A O 1
ATOM 1390 N N . PRO A 1 187 ? 0.457 20.752 0.246 1.00 84.94 187 PRO A N 1
ATOM 1391 C CA . PRO A 1 187 ? 0.861 21.547 1.398 1.00 84.94 187 PRO A CA 1
ATOM 1392 C C . PRO A 1 187 ? 2.367 21.410 1.672 1.00 84.94 187 PRO A C 1
ATOM 1394 O O . PRO A 1 187 ? 2.976 20.372 1.412 1.00 84.94 187 PRO A O 1
ATOM 1397 N N . SER A 1 188 ? 2.972 22.453 2.244 1.00 84.00 188 SER A N 1
ATOM 1398 C CA . SER A 1 188 ? 4.390 22.424 2.621 1.00 84.00 188 SER A CA 1
ATOM 1399 C C . SER A 1 188 ? 4.685 21.283 3.605 1.00 84.00 188 SER A C 1
ATOM 1401 O O . SER A 1 188 ? 3.945 21.088 4.570 1.00 84.00 188 SER A O 1
ATOM 1403 N N . GLY A 1 189 ? 5.789 20.566 3.377 1.00 83.50 189 GLY A N 1
ATOM 1404 C CA . GLY A 1 189 ? 6.264 19.472 4.237 1.00 83.50 189 GLY A CA 1
ATOM 1405 C C . GLY A 1 189 ? 5.638 18.099 3.970 1.00 83.50 189 GLY A C 1
ATOM 1406 O O . GLY A 1 189 ? 6.070 17.127 4.583 1.00 83.50 189 GLY A O 1
ATOM 1407 N N . VAL A 1 190 ? 4.667 18.002 3.055 1.00 89.56 190 VAL A N 1
ATOM 1408 C CA . VAL A 1 190 ? 4.044 16.726 2.673 1.00 89.56 190 VAL A CA 1
ATOM 1409 C C . VAL A 1 190 ? 4.955 15.945 1.725 1.00 89.56 190 VAL A C 1
ATOM 1411 O O . VAL A 1 190 ? 5.375 16.459 0.683 1.00 89.56 190 VAL A O 1
ATOM 1414 N N . LEU A 1 191 ? 5.250 14.701 2.094 1.00 93.81 191 LEU A N 1
ATOM 1415 C CA . LEU A 1 191 ? 6.094 13.767 1.349 1.00 93.81 191 LEU A CA 1
ATOM 1416 C C . LEU A 1 191 ? 5.283 12.859 0.426 1.00 93.81 191 LEU A C 1
ATOM 1418 O O . LEU A 1 191 ? 5.705 12.575 -0.694 1.00 93.81 191 LEU A O 1
ATOM 1422 N N . SER A 1 192 ? 4.115 12.433 0.881 1.00 95.19 192 SER A N 1
ATOM 1423 C CA . SER A 1 192 ? 3.206 11.554 0.156 1.00 95.19 192 SER A CA 1
ATOM 1424 C C . SER A 1 192 ? 1.770 11.803 0.608 1.00 95.19 192 SER A C 1
ATOM 1426 O O . SER A 1 192 ? 1.536 12.549 1.561 1.00 95.19 192 SER A O 1
ATOM 1428 N N . LEU A 1 193 ? 0.815 11.279 -0.154 1.00 94.06 193 LEU A N 1
ATOM 1429 C CA . LEU A 1 193 ? -0.606 11.370 0.152 1.00 94.06 193 LEU A CA 1
ATOM 1430 C C . LEU A 1 193 ? -1.356 10.179 -0.418 1.00 94.06 193 LEU A C 1
ATOM 1432 O O . LEU A 1 193 ? -1.044 9.708 -1.519 1.00 94.06 193 LEU A O 1
ATOM 1436 N N . SER A 1 194 ? -2.402 9.785 0.288 1.00 95.12 194 SER A N 1
ATOM 1437 C CA . SER A 1 194 ? -3.414 8.853 -0.167 1.00 95.12 194 SER A CA 1
ATOM 1438 C C . SER A 1 194 ? -4.780 9.527 -0.196 1.00 95.12 194 SER A C 1
ATOM 1440 O O . SER A 1 194 ? -5.205 10.162 0.765 1.00 95.12 194 SER A O 1
ATOM 1442 N N . ASP A 1 195 ? -5.488 9.354 -1.306 1.00 95.19 195 ASP A N 1
ATOM 1443 C CA . ASP A 1 195 ? -6.938 9.515 -1.362 1.00 95.19 195 ASP A CA 1
ATOM 1444 C C . ASP A 1 195 ? -7.542 8.113 -1.347 1.00 95.19 195 ASP A C 1
ATOM 1446 O O . ASP A 1 195 ? -7.102 7.246 -2.102 1.00 95.19 195 ASP A O 1
ATOM 1450 N N . PHE A 1 196 ? -8.554 7.854 -0.528 1.00 95.38 196 PHE A N 1
ATOM 1451 C CA . PHE A 1 196 ? -9.169 6.529 -0.449 1.00 95.38 196 PHE A CA 1
ATOM 1452 C C . PHE A 1 196 ? -10.680 6.592 -0.266 1.00 95.38 196 PHE A C 1
ATOM 1454 O O . PHE A 1 196 ? -11.253 7.561 0.232 1.00 95.38 196 PHE A O 1
ATOM 1461 N N . VAL A 1 197 ? -11.362 5.550 -0.728 1.00 94.12 197 VAL A N 1
ATOM 1462 C CA . VAL A 1 197 ? -12.813 5.433 -0.601 1.00 94.12 197 VAL A CA 1
ATOM 1463 C C . VAL A 1 197 ? -13.149 4.923 0.793 1.00 94.12 197 VAL A C 1
ATOM 1465 O O . VAL A 1 197 ? -12.606 3.908 1.225 1.00 94.12 197 VAL A O 1
ATOM 1468 N N . ILE A 1 198 ? -14.090 5.583 1.468 1.00 93.88 198 ILE A N 1
ATOM 1469 C CA . ILE A 1 198 ? -14.596 5.168 2.782 1.00 93.88 198 ILE A CA 1
ATOM 1470 C C . ILE A 1 198 ? -16.110 4.965 2.780 1.00 93.88 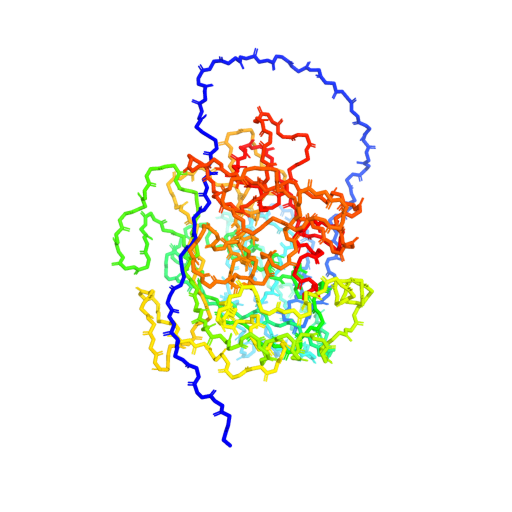198 ILE A C 1
ATOM 1472 O O . ILE A 1 198 ? -16.848 5.620 2.035 1.00 93.88 198 ILE A O 1
ATOM 1476 N N . TYR A 1 199 ? -16.576 4.100 3.677 1.00 92.88 199 TYR A N 1
ATOM 1477 C CA . TYR A 1 199 ? -17.983 3.776 3.872 1.00 92.88 199 TYR A CA 1
ATOM 1478 C C . TYR A 1 199 ? -18.348 3.781 5.363 1.00 92.88 199 TYR A C 1
ATOM 1480 O O . TYR A 1 199 ? -17.670 3.136 6.162 1.00 92.88 199 TYR A O 1
ATOM 1488 N N . PRO A 1 200 ? -19.426 4.475 5.771 1.00 92.94 200 PRO A N 1
ATOM 1489 C CA . PRO A 1 200 ? -19.960 4.341 7.118 1.00 92.94 200 PRO A CA 1
ATOM 1490 C C . PRO A 1 200 ? -20.773 3.048 7.232 1.00 92.94 200 PRO A C 1
ATOM 1492 O O . PRO A 1 200 ? -21.800 2.901 6.568 1.00 92.94 200 PRO A O 1
ATOM 1495 N N . ILE A 1 201 ? -20.348 2.140 8.105 1.00 93.69 201 ILE A N 1
ATOM 1496 C CA . ILE A 1 201 ? -21.050 0.894 8.417 1.00 93.69 201 ILE A CA 1
ATOM 1497 C C . ILE A 1 201 ? -21.602 0.980 9.834 1.00 93.69 201 ILE A C 1
ATOM 1499 O O . ILE A 1 201 ? -20.881 1.318 10.765 1.00 93.69 201 ILE A O 1
ATOM 1503 N N . GLN A 1 202 ? -22.884 0.661 10.010 1.00 95.44 202 GLN A N 1
ATOM 1504 C CA . GLN A 1 202 ? -23.518 0.650 11.331 1.00 95.44 202 GLN A CA 1
ATOM 1505 C C . GLN A 1 202 ? -22.733 -0.228 12.307 1.00 95.44 202 GLN A C 1
ATOM 1507 O O . GLN A 1 202 ? -22.350 -1.348 11.958 1.00 95.44 202 GLN A O 1
ATOM 1512 N N . TRP A 1 203 ? -22.546 0.270 13.530 1.00 95.38 203 TRP A N 1
ATOM 1513 C CA . TRP A 1 203 ? -21.714 -0.356 14.559 1.00 95.38 203 TRP A CA 1
ATOM 1514 C C . TRP A 1 203 ? -21.937 -1.870 14.691 1.00 95.38 203 TRP A C 1
ATOM 1516 O O . TRP A 1 203 ? -21.002 -2.652 14.529 1.00 95.38 203 TRP A O 1
ATOM 1526 N N . ASP A 1 204 ? -23.182 -2.299 14.919 1.00 95.44 204 ASP A N 1
ATOM 1527 C CA . ASP A 1 204 ? -23.495 -3.717 15.132 1.00 95.44 204 ASP A CA 1
ATOM 1528 C C . ASP A 1 204 ? -23.234 -4.565 13.885 1.00 95.44 204 ASP A C 1
ATOM 1530 O O . ASP A 1 204 ? -22.863 -5.732 13.992 1.00 95.44 204 ASP A O 1
ATOM 1534 N N . THR A 1 205 ? -23.407 -3.992 12.690 1.00 96.06 205 THR A N 1
ATOM 1535 C CA . THR A 1 205 ? -23.106 -4.699 11.437 1.00 96.06 205 THR A CA 1
ATOM 1536 C C . THR A 1 205 ? -21.608 -4.941 11.314 1.00 96.06 205 THR A C 1
ATOM 1538 O O . THR A 1 205 ? -21.197 -6.073 11.072 1.00 96.06 205 THR A O 1
ATOM 1541 N N . TYR A 1 206 ? -20.801 -3.906 11.558 1.00 96.19 206 TYR A N 1
ATOM 1542 C CA . TYR A 1 206 ? -19.345 -4.003 11.517 1.00 96.19 206 TYR A CA 1
ATOM 1543 C C . TYR A 1 206 ? -18.811 -4.980 12.574 1.00 96.19 206 TYR A C 1
ATOM 1545 O O . TYR A 1 206 ? -18.099 -5.918 12.240 1.00 96.19 206 TYR A O 1
ATOM 1553 N N . ILE A 1 207 ? -19.199 -4.813 13.843 1.00 96.81 207 ILE A N 1
ATOM 1554 C CA . ILE A 1 207 ? -18.675 -5.628 14.950 1.00 96.81 207 ILE A CA 1
ATOM 1555 C C . ILE A 1 207 ? -19.046 -7.108 14.803 1.00 96.81 207 ILE A C 1
ATOM 1557 O O . ILE A 1 207 ? -18.233 -7.978 15.113 1.00 96.81 207 ILE A O 1
ATOM 1561 N N . ASN A 1 208 ? -20.257 -7.420 14.333 1.00 96.06 208 ASN A N 1
ATOM 1562 C CA . ASN A 1 208 ? -20.646 -8.810 14.096 1.00 96.06 208 ASN A CA 1
ATOM 1563 C C . ASN A 1 208 ? -19.876 -9.429 12.924 1.00 96.06 208 ASN A C 1
ATOM 1565 O O . ASN A 1 208 ? -19.488 -10.591 13.015 1.00 96.06 208 ASN A O 1
ATOM 1569 N N . ALA A 1 209 ? -19.635 -8.662 11.858 1.00 96.50 209 ALA A N 1
ATOM 1570 C CA . ALA A 1 209 ? -18.848 -9.114 10.719 1.00 96.50 209 ALA A CA 1
ATOM 1571 C C . ALA A 1 209 ? -17.374 -9.337 11.094 1.00 96.50 209 ALA A C 1
ATOM 1573 O O . ALA A 1 209 ? -16.843 -10.406 10.814 1.00 96.50 209 ALA A O 1
ATOM 1574 N N . LEU A 1 210 ? -16.761 -8.405 11.830 1.00 96.06 210 LEU A N 1
ATOM 1575 C CA . LEU A 1 210 ? -15.385 -8.519 12.322 1.00 96.06 210 LEU A CA 1
ATOM 1576 C C . LEU A 1 210 ? -15.180 -9.765 13.201 1.00 96.06 210 LEU A C 1
ATOM 1578 O O . LEU A 1 210 ? -14.228 -10.520 13.031 1.00 96.06 210 LEU A O 1
ATOM 1582 N N . ARG A 1 211 ? -16.124 -10.042 14.112 1.00 96.12 211 ARG A N 1
ATOM 1583 C CA . ARG A 1 211 ? -16.088 -11.265 14.934 1.00 96.12 211 ARG A CA 1
ATOM 1584 C C . ARG A 1 211 ? -16.233 -12.540 14.109 1.00 96.12 211 ARG A C 1
ATOM 1586 O O . ARG A 1 211 ? -15.655 -13.559 14.473 1.00 96.12 211 ARG A O 1
ATOM 1593 N N . ALA A 1 212 ? -17.054 -12.505 13.062 1.00 95.75 212 ALA A N 1
ATOM 1594 C CA . ALA A 1 212 ? -17.294 -13.659 12.204 1.00 95.75 212 ALA A CA 1
ATOM 1595 C C . ALA A 1 212 ? -16.105 -13.959 11.280 1.00 95.75 212 ALA A C 1
ATOM 1597 O O . ALA A 1 212 ? -15.941 -15.109 10.879 1.00 95.75 212 ALA A O 1
ATOM 1598 N N . ASP A 1 213 ? -15.300 -12.946 10.957 1.00 94.44 213 ASP A N 1
ATOM 1599 C CA . ASP A 1 213 ? -14.189 -13.060 10.014 1.00 94.44 213 ASP A CA 1
ATOM 1600 C C . ASP A 1 213 ? -12.880 -13.587 10.628 1.00 94.44 213 ASP A C 1
ATOM 1602 O O . ASP A 1 213 ? -11.983 -13.980 9.892 1.00 94.44 213 ASP A O 1
ATOM 1606 N N . ALA A 1 214 ? -12.793 -13.671 11.959 1.00 94.31 214 ALA A N 1
ATOM 1607 C CA . ALA A 1 214 ? -11.589 -14.057 12.697 1.00 94.31 214 ALA A CA 1
ATOM 1608 C C . ALA A 1 214 ? -10.911 -15.341 12.168 1.00 94.31 214 ALA A C 1
ATOM 1610 O O . ALA A 1 214 ? -11.453 -16.445 12.299 1.00 94.31 214 ALA A O 1
ATOM 1611 N N . LYS A 1 215 ? -9.691 -15.213 11.636 1.00 92.19 215 LYS A N 1
ATOM 1612 C CA . LYS A 1 215 ? -8.877 -16.297 11.057 1.00 92.19 215 LYS A CA 1
ATOM 1613 C C . LYS A 1 215 ? -7.524 -16.471 11.742 1.00 92.19 215 LYS A C 1
ATOM 1615 O O . LYS A 1 215 ? -6.959 -17.565 11.668 1.00 92.19 215 LYS A O 1
ATOM 1620 N N . THR A 1 216 ? -6.995 -15.440 12.396 1.00 94.31 216 THR A N 1
ATOM 1621 C CA . THR A 1 216 ? -5.650 -15.436 12.981 1.00 94.31 216 THR A CA 1
ATOM 1622 C C . THR A 1 216 ? -5.660 -15.407 14.512 1.00 94.31 216 THR A C 1
ATOM 1624 O O . THR A 1 216 ? -6.687 -15.270 15.192 1.00 94.31 216 THR A O 1
ATOM 1627 N N . ALA A 1 217 ? -4.472 -15.584 15.096 1.00 96.00 217 ALA A N 1
ATOM 1628 C CA . ALA A 1 217 ? -4.284 -15.440 16.535 1.00 96.00 217 ALA A CA 1
ATOM 1629 C C . ALA A 1 217 ? -4.448 -13.979 16.992 1.00 96.00 217 ALA A C 1
ATOM 1631 O O . ALA A 1 217 ? -4.939 -13.748 18.105 1.00 96.00 217 ALA A O 1
ATOM 1632 N N . ASN A 1 218 ? -4.078 -13.009 16.145 1.00 97.12 218 ASN A N 1
ATOM 1633 C CA . ASN A 1 218 ? -4.316 -11.601 16.440 1.00 97.12 218 ASN A CA 1
ATOM 1634 C C . ASN A 1 218 ? -5.818 -11.320 16.427 1.00 97.12 218 ASN A C 1
ATOM 1636 O O . ASN A 1 218 ? -6.291 -10.752 17.407 1.00 97.12 218 ASN A O 1
ATOM 1640 N N . ASP A 1 219 ? -6.575 -11.836 15.450 1.00 96.50 219 ASP A N 1
ATOM 1641 C CA . ASP A 1 219 ? -8.040 -11.692 15.406 1.00 96.50 219 ASP A CA 1
ATOM 1642 C C . ASP A 1 219 ? -8.701 -12.221 16.668 1.00 96.50 219 ASP A C 1
ATOM 1644 O O . ASP A 1 219 ? -9.539 -11.564 17.281 1.00 96.50 219 ASP A O 1
ATOM 1648 N N . THR A 1 220 ? -8.309 -13.427 17.086 1.00 96.88 220 THR A N 1
ATOM 1649 C CA . THR A 1 220 ? -8.849 -14.060 18.294 1.00 96.88 220 THR A CA 1
ATOM 1650 C C . THR A 1 220 ? -8.582 -13.192 19.524 1.00 96.88 220 THR A C 1
ATOM 1652 O O . THR A 1 220 ? -9.463 -13.010 20.368 1.00 96.88 220 THR A O 1
ATOM 1655 N N . THR A 1 221 ? -7.375 -12.629 19.615 1.00 97.81 221 THR A N 1
ATOM 1656 C CA . THR A 1 221 ? -6.966 -11.763 20.725 1.00 97.81 221 THR A CA 1
ATOM 1657 C C . THR A 1 221 ? -7.726 -10.438 20.689 1.00 97.81 221 THR A C 1
ATOM 1659 O O . THR A 1 221 ? -8.343 -10.075 21.687 1.00 97.81 221 THR A O 1
ATOM 1662 N N . ALA A 1 222 ? -7.757 -9.767 19.536 1.00 97.56 222 ALA A N 1
ATOM 1663 C CA . ALA A 1 222 ? -8.427 -8.497 19.288 1.00 97.56 222 ALA A CA 1
ATOM 1664 C C . ALA A 1 222 ? -9.939 -8.579 19.539 1.00 97.56 222 ALA A C 1
ATOM 1666 O O . ALA A 1 222 ? -10.491 -7.763 20.289 1.00 97.56 222 ALA A O 1
ATOM 1667 N N . ASN A 1 223 ? -10.600 -9.607 19.000 1.00 97.06 223 ASN A N 1
ATOM 1668 C CA . ASN A 1 223 ? -12.042 -9.815 19.126 1.00 97.06 223 ASN A CA 1
ATOM 1669 C C . ASN A 1 223 ? -12.499 -10.011 20.574 1.00 97.06 223 ASN A C 1
ATOM 1671 O O . ASN A 1 223 ? -13.596 -9.571 20.933 1.00 97.06 223 ASN A O 1
ATOM 1675 N N . ALA A 1 224 ? -11.653 -10.593 21.430 1.00 96.56 224 ALA A N 1
ATOM 1676 C CA . ALA A 1 224 ? -11.927 -10.722 22.861 1.00 96.56 224 ALA A CA 1
ATOM 1677 C C . ALA A 1 224 ? -11.975 -9.367 23.599 1.00 96.56 224 ALA A C 1
ATOM 1679 O O . ALA A 1 224 ? -12.455 -9.298 24.731 1.00 96.56 224 ALA A O 1
ATOM 1680 N N . THR A 1 225 ? -11.498 -8.286 22.972 1.00 96.12 225 THR A N 1
ATOM 1681 C CA . THR A 1 225 ? -11.420 -6.935 23.559 1.00 96.12 225 THR A CA 1
ATOM 1682 C C . THR A 1 225 ? -12.484 -5.972 23.032 1.00 96.12 225 THR A C 1
ATOM 1684 O O . THR A 1 225 ? -12.609 -4.845 23.534 1.00 96.12 225 THR A O 1
ATOM 1687 N N . LEU A 1 226 ? -13.252 -6.388 22.017 1.00 95.81 226 LEU A N 1
ATOM 1688 C CA . LEU A 1 226 ? -14.266 -5.545 21.392 1.00 95.81 226 LEU A CA 1
ATOM 1689 C C . LEU A 1 226 ? -15.340 -5.146 22.413 1.00 95.81 226 LEU A C 1
ATOM 1691 O O . LEU A 1 226 ? -15.858 -6.008 23.132 1.00 95.81 226 LEU A O 1
ATOM 1695 N N . PRO A 1 227 ? -15.708 -3.855 22.488 1.00 90.94 227 PRO A N 1
ATOM 1696 C CA . PRO A 1 227 ? -16.608 -3.382 23.524 1.00 90.94 227 PRO A CA 1
ATOM 1697 C C . PRO A 1 227 ? -18.028 -3.949 23.334 1.00 90.94 227 PRO A C 1
ATOM 1699 O O . PRO A 1 227 ? -18.480 -4.143 22.202 1.00 90.94 227 PRO A O 1
ATOM 1702 N N . PRO A 1 228 ? -18.753 -4.220 24.435 1.00 84.81 228 PRO A N 1
ATOM 1703 C CA . PRO A 1 228 ? -20.100 -4.788 24.374 1.00 84.81 228 PRO A CA 1
ATOM 1704 C C . PRO A 1 228 ? -21.161 -3.767 23.945 1.00 84.81 228 PRO A C 1
ATOM 1706 O O . PRO A 1 228 ? -22.226 -4.161 23.484 1.00 84.81 228 PRO A O 1
ATOM 1709 N N . ASN A 1 229 ? -20.873 -2.472 24.099 1.00 90.81 229 ASN A N 1
ATOM 1710 C CA . ASN A 1 229 ? -21.752 -1.370 23.724 1.00 90.81 229 ASN A CA 1
ATOM 1711 C C . ASN A 1 229 ? -21.102 -0.540 22.616 1.00 90.81 229 ASN A C 1
ATOM 1713 O O . ASN A 1 229 ? -19.874 -0.432 22.560 1.00 90.81 229 ASN A O 1
ATOM 1717 N N . ALA A 1 230 ? -21.938 0.086 21.790 1.00 94.25 230 ALA A N 1
ATOM 1718 C CA . ALA A 1 230 ? -21.486 0.977 20.736 1.00 94.25 230 ALA A CA 1
ATOM 1719 C C . ALA A 1 230 ? -20.712 2.184 21.282 1.00 94.25 230 ALA A C 1
ATOM 1721 O O . ALA A 1 230 ? -21.161 2.839 22.224 1.00 94.25 230 ALA A O 1
ATOM 1722 N N . LEU A 1 231 ? -19.555 2.478 20.678 1.00 92.62 231 LEU A N 1
ATOM 1723 C CA . LEU A 1 231 ? -18.774 3.690 20.966 1.00 92.62 231 LEU A CA 1
ATOM 1724 C C . LEU A 1 231 ? -19.092 4.842 19.998 1.00 92.62 231 LEU A C 1
ATOM 1726 O O . LEU A 1 231 ? -18.788 5.993 20.294 1.00 92.62 231 LEU A O 1
ATOM 1730 N N . SER A 1 232 ? -19.714 4.534 18.861 1.00 92.50 232 SER A N 1
ATOM 1731 C CA . SER A 1 232 ? -20.136 5.469 17.814 1.00 92.50 232 SER A CA 1
ATOM 1732 C C . SER A 1 232 ? -21.365 4.923 17.082 1.00 92.50 232 SER A C 1
ATOM 1734 O O . SER A 1 232 ? -21.777 3.786 17.314 1.00 92.50 232 SER A O 1
ATOM 1736 N N . THR A 1 233 ? -21.974 5.720 16.196 1.00 93.50 233 THR A N 1
ATOM 1737 C CA . THR A 1 233 ? -23.121 5.250 15.394 1.00 93.50 233 THR A CA 1
ATOM 1738 C C . THR A 1 233 ? -22.653 4.296 14.298 1.00 93.50 233 THR A C 1
ATOM 1740 O O . THR A 1 233 ? -23.256 3.248 14.062 1.00 93.50 233 THR A O 1
ATOM 1743 N N . ASN A 1 234 ? -21.558 4.659 13.633 1.00 93.38 234 ASN A N 1
ATOM 1744 C CA . ASN A 1 234 ? -20.930 3.865 12.590 1.00 93.38 234 ASN A CA 1
ATOM 1745 C C . ASN A 1 234 ? -19.455 3.622 12.901 1.00 93.38 234 ASN A C 1
ATOM 1747 O O . ASN A 1 234 ? -18.838 4.351 13.680 1.00 93.38 234 ASN A O 1
ATOM 1751 N N . ILE A 1 235 ? -18.898 2.625 12.225 1.00 94.69 235 ILE A N 1
ATOM 1752 C CA . ILE A 1 235 ? -17.474 2.504 11.947 1.00 94.69 235 ILE A CA 1
ATOM 1753 C C . ILE A 1 235 ? -17.244 2.945 10.502 1.00 94.69 235 ILE A C 1
ATOM 1755 O O . ILE A 1 235 ? -17.957 2.524 9.589 1.00 94.69 235 ILE A O 1
ATOM 1759 N N . ILE A 1 236 ? -16.278 3.831 10.302 1.00 94.06 236 ILE A N 1
ATOM 1760 C CA . ILE A 1 236 ? -15.843 4.308 8.995 1.00 94.06 236 ILE A CA 1
ATOM 1761 C C . ILE A 1 236 ? -14.754 3.367 8.499 1.00 94.06 236 ILE A C 1
ATOM 1763 O O . ILE A 1 236 ? -13.628 3.406 8.983 1.00 94.06 236 ILE A O 1
ATOM 1767 N N . VAL A 1 237 ? -15.089 2.517 7.536 1.00 94.88 237 VAL A N 1
ATOM 1768 C CA . VAL A 1 237 ? -14.134 1.578 6.937 1.00 94.88 237 VAL A CA 1
ATOM 1769 C C . VAL A 1 237 ? -13.620 2.124 5.616 1.00 94.88 237 VAL A C 1
ATOM 1771 O O . VAL A 1 237 ? -14.353 2.835 4.921 1.00 94.88 237 VAL A O 1
ATOM 1774 N N . SER A 1 238 ? -12.395 1.767 5.232 1.00 96.38 238 SER A N 1
ATOM 1775 C CA . SER A 1 238 ? -11.994 1.910 3.834 1.00 96.38 238 SER A CA 1
ATOM 1776 C C . SER A 1 238 ? -12.755 0.905 2.966 1.00 96.38 238 SER A C 1
ATOM 1778 O O . SER A 1 238 ? -13.293 -0.098 3.439 1.00 96.38 238 SER A O 1
ATOM 1780 N N . SER A 1 239 ? -12.807 1.177 1.669 1.00 96.69 239 SER A N 1
ATOM 1781 C CA . SER A 1 239 ? -13.389 0.296 0.661 1.00 96.69 239 SER A CA 1
ATOM 1782 C C . SER A 1 239 ? -12.795 -1.115 0.716 1.00 96.69 239 SER A C 1
ATOM 1784 O O . SER A 1 239 ? -13.542 -2.094 0.734 1.00 96.69 239 SER A O 1
ATOM 1786 N N . ALA A 1 240 ? -11.468 -1.223 0.836 1.00 97.00 240 ALA A N 1
ATOM 1787 C CA . ALA A 1 240 ? -10.774 -2.497 0.985 1.00 97.00 240 ALA A CA 1
ATOM 1788 C C . ALA A 1 240 ? -11.118 -3.189 2.317 1.00 97.00 240 ALA A C 1
ATOM 1790 O O . ALA A 1 240 ? -11.567 -4.334 2.296 1.00 97.00 240 ALA A O 1
ATOM 1791 N N . ASN A 1 241 ? -10.996 -2.484 3.448 1.00 93.94 241 ASN A N 1
ATOM 1792 C CA . ASN A 1 241 ? -11.253 -3.028 4.786 1.00 93.94 241 ASN A CA 1
ATOM 1793 C C . ASN A 1 241 ? -12.703 -3.498 4.986 1.00 93.94 241 ASN A C 1
ATOM 1795 O O . ASN A 1 241 ? -12.947 -4.516 5.615 1.00 93.94 241 ASN A O 1
ATOM 1799 N N . GLY A 1 242 ? -13.695 -2.815 4.409 1.00 96.19 242 GLY A N 1
ATOM 1800 C CA . GLY A 1 242 ? -15.075 -3.305 4.461 1.00 96.19 242 GLY A CA 1
ATOM 1801 C C . GLY A 1 242 ? -15.259 -4.636 3.719 1.00 96.19 242 GLY A C 1
ATOM 1802 O O . GLY A 1 242 ? -16.014 -5.499 4.172 1.00 96.19 242 GLY A O 1
ATOM 1803 N N . ARG A 1 243 ? -14.545 -4.847 2.605 1.00 96.62 243 ARG A N 1
ATOM 1804 C CA . ARG A 1 243 ? -14.665 -6.078 1.812 1.00 96.62 243 ARG A CA 1
ATOM 1805 C C . ARG A 1 243 ? -13.999 -7.282 2.468 1.00 96.62 243 ARG A C 1
ATOM 1807 O O . ARG A 1 243 ? -14.457 -8.391 2.199 1.00 96.62 243 ARG A O 1
ATOM 1814 N N . THR A 1 244 ? -12.967 -7.102 3.299 1.00 95.06 244 THR A N 1
ATOM 1815 C CA . THR A 1 244 ? -12.326 -8.230 4.008 1.00 95.06 244 THR A CA 1
ATOM 1816 C C . THR A 1 244 ? -13.325 -8.925 4.930 1.00 95.06 244 THR A C 1
ATOM 1818 O O . THR A 1 244 ? -13.470 -10.140 4.867 1.00 95.06 244 THR A O 1
ATOM 1821 N N . ILE A 1 245 ? -14.153 -8.146 5.632 1.00 95.19 245 ILE A N 1
ATOM 1822 C CA . ILE A 1 245 ? -15.239 -8.631 6.500 1.00 95.19 245 ILE A CA 1
ATOM 1823 C C . ILE A 1 245 ? -16.584 -8.828 5.760 1.00 95.19 245 ILE A C 1
ATOM 1825 O O . ILE A 1 245 ? -17.662 -8.817 6.364 1.00 95.19 245 ILE A O 1
ATOM 1829 N N . GLY A 1 246 ? -16.550 -8.975 4.431 1.00 94.75 246 GLY A N 1
ATOM 1830 C CA . GLY A 1 246 ? -17.706 -9.350 3.609 1.00 94.75 246 GLY A CA 1
ATOM 1831 C C . GLY A 1 246 ? -18.766 -8.264 3.386 1.00 94.75 246 GLY A C 1
ATOM 1832 O O . GLY A 1 246 ? -19.902 -8.593 3.037 1.00 94.75 246 GLY A O 1
ATOM 1833 N N . GLN A 1 247 ? -18.437 -6.985 3.583 1.00 95.56 247 GLN A N 1
ATOM 1834 C CA . GLN A 1 247 ? -19.360 -5.870 3.347 1.00 95.56 247 GLN A CA 1
ATOM 1835 C C . GLN A 1 247 ? -19.327 -5.406 1.883 1.00 95.56 247 GLN A C 1
ATOM 1837 O O . GLN A 1 247 ? -18.322 -5.534 1.183 1.00 95.56 247 GLN A O 1
ATOM 1842 N N . ASP A 1 248 ? -20.444 -4.842 1.413 1.00 93.62 248 ASP A N 1
ATOM 1843 C CA . ASP A 1 248 ? -20.582 -4.303 0.052 1.00 93.62 248 ASP A CA 1
ATOM 1844 C C . ASP A 1 248 ? -19.996 -2.886 -0.042 1.00 93.62 248 ASP A C 1
ATOM 1846 O O . ASP A 1 248 ? -20.710 -1.882 -0.090 1.00 93.62 248 ASP A O 1
ATOM 1850 N N . THR A 1 249 ? -18.668 -2.809 0.001 1.00 95.00 249 THR A N 1
ATOM 1851 C CA . THR A 1 249 ? -17.891 -1.566 -0.063 1.00 95.00 249 THR A CA 1
ATOM 1852 C C . THR A 1 249 ? -17.009 -1.560 -1.313 1.00 95.00 249 THR A C 1
ATOM 1854 O O . THR A 1 249 ? -15.805 -1.779 -1.213 1.00 95.00 249 THR A O 1
ATOM 1857 N N . PRO A 1 250 ? -17.572 -1.402 -2.525 1.00 95.81 250 PRO A N 1
ATOM 1858 C CA . PRO A 1 250 ? -16.809 -1.499 -3.769 1.00 95.81 250 PRO A CA 1
ATOM 1859 C C . PRO A 1 250 ? -15.874 -0.294 -3.988 1.00 95.81 250 PRO A C 1
ATOM 1861 O O . PRO A 1 250 ? -16.072 0.760 -3.375 1.00 95.81 250 PRO A O 1
ATOM 1864 N N . PRO A 1 251 ? -14.910 -0.394 -4.923 1.00 95.94 251 PRO A N 1
ATOM 1865 C CA . PRO A 1 251 ? -14.197 0.772 -5.437 1.00 95.94 251 PRO A CA 1
ATOM 1866 C C . PRO A 1 251 ? -15.180 1.843 -5.930 1.00 95.94 251 PRO A C 1
ATOM 1868 O O . PRO A 1 251 ? -16.260 1.532 -6.441 1.00 95.94 251 PRO A O 1
ATOM 1871 N N . ALA A 1 252 ? -14.810 3.110 -5.766 1.00 93.75 252 ALA A N 1
ATOM 1872 C CA . ALA A 1 252 ? -15.652 4.238 -6.168 1.00 93.75 252 ALA A CA 1
ATOM 1873 C C . ALA A 1 252 ? -14.858 5.502 -6.526 1.00 93.75 252 ALA A C 1
ATOM 1875 O O . ALA A 1 252 ? -15.458 6.540 -6.788 1.00 93.75 252 ALA A O 1
ATOM 1876 N N . MET A 1 253 ? -13.526 5.456 -6.552 1.00 95.75 253 MET A N 1
ATOM 1877 C CA . MET A 1 253 ? -12.693 6.625 -6.828 1.00 95.75 253 MET A CA 1
ATOM 1878 C C . MET A 1 253 ? -12.295 6.706 -8.301 1.00 95.75 253 MET A C 1
ATOM 1880 O O . MET A 1 253 ? -11.897 5.713 -8.912 1.00 95.75 253 MET A O 1
ATOM 1884 N N . PHE A 1 254 ? -12.384 7.907 -8.870 1.00 94.75 254 PHE A N 1
ATOM 1885 C CA . PHE A 1 254 ? -11.868 8.246 -10.195 1.00 94.75 254 PHE A CA 1
ATOM 1886 C C . PHE A 1 254 ? -10.458 8.832 -10.098 1.00 94.75 254 PHE A C 1
ATOM 1888 O O . PHE A 1 254 ? -10.059 9.347 -9.062 1.00 94.75 254 PHE A O 1
ATOM 1895 N N . ALA A 1 255 ? -9.714 8.824 -11.207 1.00 95.25 255 ALA A N 1
ATOM 1896 C CA . ALA A 1 255 ? -8.313 9.263 -11.252 1.00 95.25 255 ALA A CA 1
ATOM 1897 C C . ALA A 1 255 ? -8.062 10.726 -10.819 1.00 95.25 255 ALA A C 1
ATOM 1899 O O . ALA A 1 255 ? -6.922 11.089 -10.550 1.00 95.25 255 ALA A O 1
ATOM 1900 N N . ASN A 1 256 ? -9.105 11.560 -10.760 1.00 92.44 256 ASN A N 1
ATOM 1901 C CA . ASN A 1 256 ? -9.044 12.945 -10.281 1.00 92.44 256 ASN A CA 1
ATOM 1902 C C . ASN A 1 256 ? -9.350 13.091 -8.773 1.00 92.44 256 ASN A C 1
ATOM 1904 O O . ASN A 1 256 ? -9.571 14.207 -8.316 1.00 92.44 256 ASN A O 1
ATOM 1908 N N . GLY A 1 257 ? -9.449 11.985 -8.026 1.00 91.00 257 GLY A N 1
ATOM 1909 C CA . GLY A 1 257 ? -9.759 11.965 -6.590 1.00 91.00 257 GLY A CA 1
ATOM 1910 C C . GLY A 1 257 ? -11.251 12.058 -6.249 1.00 91.00 257 GLY A C 1
ATOM 1911 O O . GLY A 1 257 ? -11.637 11.892 -5.096 1.00 91.00 257 GLY A O 1
ATOM 1912 N N . THR A 1 258 ? -12.133 12.284 -7.231 1.00 90.56 258 THR A N 1
ATOM 1913 C CA . THR A 1 258 ? -13.581 12.309 -6.964 1.00 90.56 258 THR A CA 1
ATOM 1914 C C . THR A 1 258 ? -14.134 10.907 -6.724 1.00 90.56 258 THR A C 1
ATOM 1916 O O . THR A 1 258 ? -13.664 9.931 -7.311 1.00 90.56 258 THR A O 1
ATOM 1919 N N . VAL A 1 259 ? -15.164 10.810 -5.879 1.00 89.75 259 VAL A N 1
ATOM 1920 C CA . VAL A 1 259 ? -15.825 9.546 -5.531 1.00 89.75 259 VAL A CA 1
ATOM 1921 C C . VAL A 1 259 ? -17.231 9.498 -6.123 1.00 89.75 259 VAL A C 1
ATOM 1923 O O . VAL A 1 259 ? -18.007 10.447 -6.002 1.00 89.75 259 VAL A O 1
ATOM 1926 N N . GLY A 1 260 ? -17.579 8.381 -6.753 1.00 83.12 260 GLY A N 1
ATOM 1927 C CA . GLY A 1 260 ? -18.890 8.141 -7.336 1.00 83.12 260 GLY A CA 1
ATOM 1928 C C . GLY A 1 260 ? -19.044 6.719 -7.869 1.00 83.12 260 GLY A C 1
ATOM 1929 O O . GLY A 1 260 ? -18.085 5.960 -7.992 1.00 83.12 260 GLY A O 1
ATOM 1930 N N . ASN A 1 261 ? -20.282 6.347 -8.196 1.00 86.56 261 ASN A N 1
ATOM 1931 C CA . ASN A 1 261 ? -20.564 5.022 -8.737 1.00 86.56 261 ASN A CA 1
ATOM 1932 C C . ASN A 1 261 ? -19.786 4.784 -10.045 1.00 86.56 261 ASN A C 1
ATOM 1934 O O . ASN A 1 261 ? -19.834 5.616 -10.952 1.00 86.56 261 ASN A O 1
ATOM 1938 N N . GLY A 1 262 ? -19.104 3.642 -10.142 1.00 85.62 262 GLY A N 1
ATOM 1939 C CA . GLY A 1 262 ? -18.279 3.282 -11.298 1.00 85.62 262 GLY A CA 1
ATOM 1940 C C . GLY A 1 262 ? -16.842 3.816 -11.268 1.00 85.62 262 GLY A C 1
ATOM 1941 O O . GLY A 1 262 ? -16.118 3.610 -12.241 1.00 85.62 262 GLY A O 1
ATOM 1942 N N . GLY A 1 263 ? -16.412 4.475 -10.186 1.00 92.56 263 GLY A N 1
ATOM 1943 C CA . GLY A 1 263 ? -14.997 4.782 -9.984 1.00 92.56 263 GLY A CA 1
ATOM 1944 C C . GLY A 1 263 ? -14.183 3.490 -9.810 1.00 92.56 263 GLY A C 1
ATOM 1945 O O . GLY A 1 263 ? -14.540 2.672 -8.965 1.00 92.56 263 GLY A O 1
ATOM 1946 N N . PRO A 1 264 ? -13.126 3.255 -10.607 1.00 96.06 264 PRO A N 1
ATOM 1947 C CA . PRO A 1 264 ? -12.456 1.954 -10.651 1.00 96.06 264 PRO A CA 1
ATOM 1948 C C . PRO A 1 264 ? -11.460 1.721 -9.509 1.00 96.06 264 PRO A C 1
ATOM 1950 O O . PRO A 1 264 ? -10.942 0.612 -9.396 1.00 96.06 264 PRO A O 1
ATOM 1953 N N . TYR A 1 265 ? -11.157 2.741 -8.701 1.00 97.94 265 TYR A N 1
ATOM 1954 C CA . TYR A 1 265 ? -10.104 2.676 -7.689 1.00 97.94 265 TYR A CA 1
ATOM 1955 C C . TYR A 1 265 ? -10.662 2.647 -6.265 1.00 97.94 265 TYR A C 1
ATOM 1957 O O . TYR A 1 265 ? -11.668 3.291 -5.949 1.00 97.94 265 TYR A O 1
ATOM 1965 N N . ASP A 1 266 ? -9.991 1.884 -5.406 1.00 98.62 266 ASP A N 1
ATOM 1966 C CA . ASP A 1 266 ? -10.158 1.927 -3.953 1.00 98.62 266 ASP A CA 1
ATOM 1967 C C . ASP A 1 266 ? -9.434 3.127 -3.350 1.00 98.62 266 ASP A C 1
ATOM 1969 O O . ASP A 1 266 ? -9.901 3.702 -2.368 1.00 98.62 266 ASP A O 1
ATOM 1973 N N . GLY A 1 267 ? -8.327 3.526 -3.975 1.00 98.00 267 GLY A N 1
ATOM 1974 C CA . GLY A 1 267 ? -7.582 4.715 -3.608 1.00 98.00 267 GLY A CA 1
ATOM 1975 C C . GLY A 1 267 ? -6.541 5.122 -4.644 1.00 98.00 267 GLY A C 1
ATOM 1976 O O . GLY A 1 267 ? -6.301 4.438 -5.645 1.00 98.00 267 GLY A O 1
ATOM 1977 N N . ILE A 1 268 ? -5.925 6.267 -4.390 1.00 98.62 268 ILE A N 1
ATOM 1978 C CA . ILE A 1 268 ? -4.829 6.842 -5.153 1.00 98.62 268 ILE A CA 1
ATOM 1979 C C . ILE A 1 268 ? -3.683 7.078 -4.180 1.00 98.62 268 ILE A C 1
ATOM 1981 O O . ILE A 1 268 ? -3.865 7.785 -3.199 1.00 98.62 268 ILE A O 1
ATOM 1985 N N . VAL A 1 269 ? -2.500 6.554 -4.484 1.00 98.75 269 VAL A N 1
ATOM 1986 C CA . VAL A 1 269 ? -1.265 6.857 -3.753 1.00 98.75 269 VAL A CA 1
ATOM 1987 C C . VAL A 1 269 ? -0.435 7.819 -4.595 1.00 98.75 269 VAL A C 1
ATOM 1989 O O . VAL A 1 269 ? -0.062 7.509 -5.729 1.00 98.75 269 VAL A O 1
ATOM 1992 N N . THR A 1 270 ? -0.138 9.000 -4.058 1.00 98.38 270 THR A N 1
ATOM 1993 C CA . THR A 1 270 ? 0.721 9.996 -4.703 1.00 98.38 270 THR A CA 1
ATOM 1994 C C . THR A 1 270 ? 1.972 10.229 -3.871 1.00 98.38 270 THR A C 1
ATOM 1996 O O . THR A 1 270 ? 1.915 10.811 -2.793 1.00 98.38 270 THR A O 1
ATOM 1999 N N . LEU A 1 271 ? 3.127 9.859 -4.416 1.00 97.81 271 LEU A N 1
ATOM 2000 C CA . LEU A 1 271 ? 4.413 10.267 -3.863 1.00 97.81 271 LEU A CA 1
ATOM 2001 C C . LEU A 1 271 ? 4.753 11.674 -4.385 1.00 97.81 271 LEU A C 1
ATOM 2003 O O . LEU A 1 271 ? 4.725 11.902 -5.600 1.00 97.81 271 LEU A O 1
ATOM 2007 N N . ASN A 1 272 ? 5.051 12.625 -3.492 1.00 97.00 272 ASN A N 1
ATOM 2008 C CA . ASN A 1 272 ? 5.382 13.991 -3.893 1.00 97.00 272 ASN A CA 1
ATOM 2009 C C . ASN A 1 272 ? 6.714 13.989 -4.650 1.00 97.00 272 ASN A C 1
ATOM 2011 O O . ASN A 1 272 ? 7.728 13.522 -4.141 1.00 97.00 272 ASN A O 1
ATOM 2015 N N . SER A 1 273 ? 6.742 14.539 -5.861 1.00 96.25 273 SER A N 1
ATOM 2016 C CA . SER A 1 273 ? 7.959 14.561 -6.679 1.00 96.25 273 SER A CA 1
ATOM 2017 C C . SER A 1 273 ? 8.939 15.686 -6.330 1.00 96.25 273 SER A C 1
ATOM 2019 O O . SER A 1 273 ? 9.955 15.833 -7.008 1.00 96.25 273 SER A O 1
ATOM 2021 N N . SER A 1 274 ? 8.616 16.528 -5.342 1.00 94.31 274 SER A N 1
ATOM 2022 C CA . SER A 1 274 ? 9.454 17.670 -4.937 1.00 94.31 274 SER A CA 1
ATOM 2023 C C . SER A 1 274 ? 10.532 17.299 -3.905 1.00 94.31 274 SER A C 1
ATOM 2025 O O . SER A 1 274 ? 11.663 17.768 -4.050 1.00 94.31 274 SER A O 1
ATOM 2027 N N . PRO A 1 275 ? 10.237 16.489 -2.866 1.00 94.00 275 PRO A N 1
ATOM 2028 C CA . PRO A 1 275 ? 11.245 15.983 -1.941 1.00 94.00 275 PRO A CA 1
ATOM 2029 C C . PRO A 1 275 ? 12.221 14.986 -2.592 1.00 94.00 275 PRO A C 1
ATOM 2031 O O . PRO A 1 275 ? 11.880 14.321 -3.574 1.00 94.00 275 PRO A O 1
ATOM 2034 N N . PRO A 1 276 ? 13.437 14.846 -2.037 1.00 94.75 276 PRO A N 1
ATOM 2035 C CA . PRO A 1 276 ? 14.450 13.946 -2.570 1.00 94.75 276 PRO A CA 1
ATOM 2036 C C . PRO A 1 276 ? 14.155 12.495 -2.155 1.00 94.75 276 PRO A C 1
ATOM 2038 O O . PRO A 1 276 ? 14.505 12.061 -1.059 1.00 94.75 276 PRO A O 1
ATOM 2041 N N . PHE A 1 277 ? 13.486 11.743 -3.028 1.00 95.94 277 PHE A N 1
ATOM 2042 C CA . PHE A 1 277 ? 13.227 10.315 -2.832 1.00 95.94 277 PHE A CA 1
ATOM 2043 C C . PHE A 1 277 ? 14.311 9.435 -3.453 1.00 95.94 277 PHE A C 1
ATOM 2045 O O . PHE A 1 277 ? 14.731 9.644 -4.594 1.00 95.94 277 PHE A O 1
ATOM 2052 N N . GLN A 1 278 ? 14.701 8.387 -2.727 1.00 94.88 278 GLN A N 1
ATOM 2053 C CA . GLN A 1 278 ? 15.507 7.291 -3.250 1.00 94.88 278 GLN A CA 1
ATOM 2054 C C . GLN A 1 278 ? 14.633 6.040 -3.404 1.00 94.88 278 GLN A C 1
ATOM 2056 O O . GLN A 1 278 ? 14.004 5.583 -2.456 1.00 94.88 278 GLN A O 1
ATOM 2061 N N . PHE A 1 279 ? 14.613 5.477 -4.614 1.00 92.56 279 PHE A N 1
ATOM 2062 C CA . PHE A 1 279 ? 13.814 4.291 -4.974 1.00 92.56 279 PHE A CA 1
ATOM 2063 C C . PHE A 1 279 ? 14.579 2.970 -4.821 1.00 92.56 279 PHE A C 1
ATOM 2065 O O . PHE A 1 279 ? 14.099 1.909 -5.209 1.00 92.56 279 PHE A O 1
ATOM 2072 N N . THR A 1 280 ? 15.793 3.039 -4.286 1.00 84.38 280 THR A N 1
ATOM 2073 C CA . THR A 1 280 ? 16.638 1.891 -3.962 1.00 84.38 280 THR A CA 1
ATOM 2074 C C . THR A 1 280 ? 17.119 2.034 -2.531 1.00 84.38 280 THR A C 1
ATOM 2076 O O . THR A 1 280 ? 17.361 3.149 -2.075 1.00 84.38 280 THR A O 1
ATOM 2079 N N . ARG A 1 281 ? 17.317 0.924 -1.828 1.00 88.06 281 ARG A N 1
ATOM 2080 C CA . ARG A 1 281 ? 17.792 0.929 -0.440 1.00 88.06 281 ARG A CA 1
ATOM 2081 C C . ARG A 1 281 ? 19.246 0.443 -0.323 1.00 88.06 281 ARG A C 1
ATOM 2083 O O . ARG A 1 281 ? 19.691 -0.303 -1.198 1.00 88.06 281 ARG A O 1
ATOM 2090 N N . PRO A 1 282 ? 19.971 0.834 0.744 1.00 92.75 282 PRO A N 1
ATOM 2091 C CA . PRO A 1 282 ? 19.555 1.802 1.769 1.00 92.75 282 PRO A CA 1
ATOM 2092 C C . PRO A 1 282 ? 19.527 3.248 1.226 1.00 92.75 282 PRO A C 1
ATOM 2094 O O . PRO A 1 282 ? 20.349 3.581 0.365 1.00 92.75 282 PRO A O 1
ATOM 2097 N N . PRO A 1 283 ? 18.599 4.112 1.686 1.00 91.12 283 PRO A N 1
ATOM 2098 C CA . PRO A 1 283 ? 18.577 5.531 1.330 1.00 91.12 283 PRO A CA 1
ATOM 2099 C C . PRO A 1 283 ? 19.818 6.252 1.875 1.00 91.12 283 PRO A C 1
ATOM 2101 O O . PRO A 1 283 ? 20.306 5.935 2.960 1.00 91.12 283 PRO A O 1
ATOM 2104 N N . SER A 1 284 ? 20.333 7.248 1.151 1.00 92.50 284 SER A N 1
ATOM 2105 C CA . SER A 1 284 ? 21.347 8.142 1.722 1.00 92.50 284 SER A CA 1
ATOM 2106 C C . SER A 1 284 ? 20.744 9.058 2.796 1.00 92.50 284 SER A C 1
ATOM 2108 O O . SER A 1 284 ? 19.542 9.315 2.805 1.00 92.50 284 SER A O 1
ATOM 2110 N N . ALA A 1 285 ? 21.590 9.623 3.663 1.00 91.69 285 ALA A N 1
ATOM 2111 C CA . ALA A 1 285 ? 21.169 10.500 4.764 1.00 91.69 285 ALA A CA 1
ATOM 2112 C C . ALA A 1 285 ? 20.340 11.730 4.338 1.00 91.69 285 ALA A C 1
ATOM 2114 O O . ALA A 1 285 ? 19.630 12.302 5.157 1.00 91.69 285 ALA A O 1
ATOM 2115 N N . SER A 1 286 ? 20.426 12.148 3.071 1.00 92.06 286 SER A N 1
ATOM 2116 C CA . SER A 1 286 ? 19.694 13.294 2.520 1.00 92.06 286 SER A CA 1
ATOM 2117 C C . SER A 1 286 ? 18.444 12.913 1.725 1.00 92.06 286 SER A C 1
ATOM 2119 O O . SER A 1 286 ? 17.788 13.804 1.193 1.00 92.06 286 SER A O 1
ATOM 2121 N N . ASN A 1 287 ? 18.154 11.618 1.572 1.00 94.19 287 ASN A N 1
ATOM 2122 C CA . ASN A 1 287 ? 17.023 11.126 0.794 1.00 94.19 287 ASN A CA 1
ATOM 2123 C C . ASN A 1 287 ? 16.010 10.409 1.689 1.00 94.19 287 ASN A C 1
ATOM 2125 O O . ASN A 1 287 ? 16.374 9.708 2.633 1.00 94.19 287 ASN A O 1
ATOM 2129 N N . PHE A 1 288 ? 14.736 10.540 1.341 1.00 96.31 288 PHE A N 1
ATOM 2130 C CA . PHE A 1 288 ? 13.662 9.738 1.911 1.00 96.31 288 PHE A CA 1
ATOM 2131 C C . PHE A 1 288 ? 13.569 8.390 1.195 1.00 96.31 288 PHE A C 1
ATOM 2133 O O . PHE A 1 288 ? 13.789 8.296 -0.016 1.00 96.31 288 PHE A O 1
ATOM 2140 N N . ASP A 1 289 ? 13.240 7.343 1.944 1.00 96.88 289 ASP A N 1
ATOM 2141 C CA . ASP A 1 289 ? 12.981 6.023 1.386 1.00 96.88 289 ASP A CA 1
ATOM 2142 C C . ASP A 1 289 ? 11.611 5.986 0.702 1.00 96.88 289 ASP A C 1
ATOM 2144 O O . ASP A 1 289 ? 10.574 6.061 1.361 1.00 96.88 289 ASP A O 1
ATOM 2148 N N . ALA A 1 290 ? 11.605 5.866 -0.626 1.00 97.00 290 ALA A N 1
ATOM 2149 C CA . ALA A 1 290 ? 10.362 5.856 -1.388 1.00 97.00 290 ALA A CA 1
ATOM 2150 C C . ALA A 1 290 ? 9.494 4.636 -1.063 1.00 97.00 290 ALA A C 1
ATOM 2152 O O . ALA A 1 290 ? 8.275 4.764 -1.044 1.00 97.00 290 ALA A O 1
ATOM 2153 N N . LEU A 1 291 ? 10.109 3.472 -0.809 1.00 96.50 291 LEU A N 1
ATOM 2154 C CA . LEU A 1 291 ? 9.371 2.242 -0.520 1.00 96.50 291 LEU A CA 1
ATOM 2155 C C . LEU A 1 291 ? 8.565 2.385 0.777 1.00 96.50 291 LEU A C 1
ATOM 2157 O O . LEU A 1 291 ? 7.358 2.171 0.738 1.00 96.50 291 LEU A O 1
ATOM 2161 N N . ARG A 1 292 ? 9.174 2.890 1.859 1.00 96.88 292 ARG A N 1
ATOM 2162 C CA . ARG A 1 292 ? 8.450 3.180 3.104 1.00 96.88 292 ARG A CA 1
ATOM 2163 C C . ARG A 1 292 ? 7.276 4.138 2.876 1.00 96.88 292 ARG A C 1
ATOM 2165 O O . ARG A 1 292 ? 6.189 3.879 3.370 1.00 96.88 292 ARG A O 1
ATOM 2172 N N . SER A 1 293 ? 7.474 5.246 2.155 1.00 97.19 293 SER A N 1
ATOM 2173 C CA . SER A 1 293 ? 6.377 6.195 1.889 1.00 97.19 293 SER A CA 1
ATOM 2174 C C . SER A 1 293 ? 5.267 5.586 1.029 1.00 97.19 293 SER A C 1
ATOM 2176 O O . SER A 1 293 ? 4.112 5.956 1.181 1.00 97.19 293 SER A O 1
ATOM 2178 N N . ILE A 1 294 ? 5.589 4.647 0.136 1.00 98.44 294 ILE A N 1
ATOM 2179 C CA . ILE A 1 294 ? 4.575 3.913 -0.628 1.00 98.44 294 ILE A CA 1
ATOM 2180 C C . ILE A 1 294 ? 3.788 2.968 0.285 1.00 98.44 294 ILE A C 1
ATOM 2182 O O . ILE A 1 294 ? 2.564 2.971 0.208 1.00 98.44 294 ILE A O 1
ATOM 2186 N N . GLU A 1 295 ? 4.464 2.183 1.131 1.00 98.50 295 GLU A N 1
ATOM 2187 C CA . GLU A 1 295 ? 3.805 1.307 2.112 1.00 98.50 295 GLU A CA 1
ATOM 2188 C C . GLU A 1 295 ? 2.892 2.117 3.042 1.00 98.50 295 GLU A C 1
ATOM 2190 O O . GLU A 1 295 ? 1.725 1.778 3.194 1.00 98.50 295 GLU A O 1
ATOM 2195 N N . HIS A 1 296 ? 3.367 3.262 3.535 1.00 97.81 296 HIS A N 1
ATOM 2196 C CA . HIS A 1 296 ? 2.592 4.136 4.414 1.00 97.81 296 HIS A CA 1
ATOM 2197 C C . HIS A 1 296 ? 1.250 4.549 3.794 1.00 97.81 296 HIS A C 1
ATOM 2199 O O . HIS A 1 296 ? 0.180 4.394 4.372 1.00 97.81 296 HIS A O 1
ATOM 2205 N N . GLU A 1 297 ? 1.277 5.045 2.560 1.00 97.94 297 GLU A N 1
ATOM 2206 C CA . GLU A 1 297 ? 0.037 5.452 1.897 1.00 97.94 297 GLU A CA 1
ATOM 2207 C C . GLU A 1 297 ? -0.826 4.258 1.462 1.00 97.94 297 GLU A C 1
ATOM 2209 O O . GLU A 1 297 ? -2.036 4.395 1.281 1.00 97.94 297 GLU A O 1
ATOM 2214 N N . MET A 1 298 ? -0.233 3.074 1.278 1.00 98.50 298 MET A N 1
ATOM 2215 C CA . MET A 1 298 ? -0.992 1.847 1.044 1.00 98.50 298 MET A CA 1
ATOM 2216 C C . MET A 1 298 ? -1.715 1.377 2.309 1.00 98.50 298 MET A C 1
ATOM 2218 O O . MET A 1 298 ? -2.856 0.931 2.192 1.00 98.50 298 MET A O 1
ATOM 2222 N N . ASP A 1 299 ? -1.106 1.515 3.490 1.00 98.25 299 ASP A N 1
ATOM 2223 C CA . ASP A 1 299 ? -1.730 1.195 4.779 1.00 98.25 299 ASP A CA 1
ATOM 2224 C C . ASP A 1 299 ? -3.060 1.944 4.954 1.00 98.25 299 ASP A C 1
ATOM 2226 O O . ASP A 1 299 ? -4.076 1.342 5.314 1.00 98.25 299 ASP A O 1
ATOM 2230 N N . GLU A 1 300 ? -3.094 3.230 4.599 1.00 96.19 300 GLU A N 1
ATOM 2231 C CA . GLU A 1 300 ? -4.303 4.061 4.664 1.00 96.19 300 GLU A CA 1
ATOM 2232 C C . GLU A 1 300 ? -5.412 3.582 3.720 1.00 96.19 300 GLU A C 1
ATOM 2234 O O . GLU A 1 300 ? -6.573 3.446 4.126 1.00 96.19 300 GLU A O 1
ATOM 2239 N N . VAL A 1 301 ? -5.060 3.250 2.471 1.00 98.31 301 VAL A N 1
ATOM 2240 C CA . VAL A 1 301 ? -6.006 2.681 1.493 1.00 98.31 301 VAL A CA 1
ATOM 2241 C C . VAL A 1 301 ? -6.554 1.337 1.988 1.00 98.31 301 VAL A C 1
ATOM 2243 O O . VAL A 1 301 ? -7.747 1.047 1.830 1.00 98.31 301 VAL A O 1
ATOM 2246 N N . LEU A 1 302 ? -5.704 0.516 2.609 1.00 97.94 302 LEU A N 1
ATOM 2247 C CA . LEU A 1 302 ? -6.068 -0.801 3.132 1.00 97.94 302 LEU A CA 1
ATOM 2248 C C . LEU A 1 302 ? -6.883 -0.736 4.424 1.00 97.94 302 LEU A C 1
ATOM 2250 O O . LEU A 1 302 ? -7.629 -1.672 4.690 1.00 97.94 302 LEU A O 1
ATOM 2254 N N . GLY A 1 303 ? -6.858 0.386 5.145 1.00 93.69 303 GLY A N 1
ATOM 2255 C CA . GLY A 1 303 ? -7.780 0.659 6.247 1.00 93.69 303 GLY A CA 1
ATOM 2256 C C . GLY A 1 303 ? -7.135 1.106 7.551 1.00 93.69 303 GLY A C 1
ATOM 2257 O O . GLY A 1 303 ? -7.887 1.496 8.450 1.00 93.69 303 GLY A O 1
ATOM 2258 N N . LEU A 1 304 ? -5.803 1.127 7.640 1.00 94.50 304 LEU A N 1
ATOM 2259 C CA . LEU A 1 304 ? -5.075 1.680 8.782 1.00 94.50 304 LEU A CA 1
ATOM 2260 C C . LEU A 1 304 ? -5.385 3.176 8.916 1.00 94.50 304 LEU A C 1
ATOM 2262 O O . LEU A 1 304 ? -5.691 3.836 7.928 1.00 94.50 304 LEU A O 1
ATOM 2266 N N . GLY A 1 305 ? -5.395 3.681 10.146 1.00 87.00 305 GLY A N 1
ATOM 2267 C CA . GLY A 1 305 ? -5.543 5.106 10.434 1.00 87.00 305 GLY A CA 1
ATOM 2268 C C . GLY A 1 305 ? -6.645 5.391 11.453 1.00 87.00 305 GLY A C 1
ATOM 2269 O O . GLY A 1 305 ? -7.643 4.676 11.563 1.00 87.00 305 GLY A O 1
ATOM 2270 N N . SER A 1 306 ? -6.466 6.462 12.224 1.00 84.38 306 SER A N 1
ATOM 2271 C CA . SER A 1 306 ? -7.398 6.914 13.270 1.00 84.38 306 SER A CA 1
ATOM 2272 C C . SER A 1 306 ? -8.182 8.127 12.775 1.00 84.38 306 SER A C 1
ATOM 2274 O O . SER A 1 306 ? -7.590 9.051 12.227 1.00 84.38 306 SER A O 1
ATOM 2276 N N . TYR A 1 307 ? -9.493 8.185 13.026 1.00 74.81 307 TYR A N 1
ATOM 2277 C CA . TYR A 1 307 ? -10.327 9.347 12.658 1.00 74.81 307 TYR A CA 1
ATOM 2278 C C . TYR A 1 307 ? -10.736 10.199 13.867 1.00 74.81 307 TYR A C 1
ATOM 2280 O O . TYR A 1 307 ? -11.642 11.030 13.802 1.00 74.81 307 TYR A O 1
ATOM 2288 N N . LEU A 1 308 ? -10.068 10.011 15.006 1.00 77.81 308 LEU A N 1
ATOM 2289 C CA . LEU A 1 308 ? -10.327 10.804 16.202 1.00 77.81 308 LEU A CA 1
ATOM 2290 C C . LEU A 1 308 ? -9.886 12.269 16.044 1.00 77.81 308 LEU A C 1
ATOM 2292 O O . LEU A 1 308 ? -8.851 12.529 15.435 1.00 77.81 308 LEU A O 1
ATOM 2296 N N . PRO A 1 309 ? -10.620 13.237 16.638 1.00 59.28 309 PRO A N 1
ATOM 2297 C CA . PRO A 1 309 ? -11.804 13.073 17.498 1.00 59.28 309 PRO A CA 1
ATOM 2298 C C . PRO A 1 309 ? -13.164 13.055 16.770 1.00 59.28 309 PRO A C 1
ATOM 2300 O O . PRO A 1 309 ? -14.197 13.172 17.431 1.00 59.28 309 PRO A O 1
ATOM 2303 N N . SER A 1 310 ? -13.223 13.006 15.438 1.00 60.38 310 SER A N 1
ATOM 2304 C CA . SER A 1 310 ? -14.484 13.235 14.723 1.00 60.38 310 SER A CA 1
ATOM 2305 C C . SER A 1 310 ? -15.461 12.062 14.807 1.00 60.38 310 SER A C 1
ATOM 2307 O O . SER A 1 310 ? -15.299 11.073 14.115 1.00 60.38 310 SER A O 1
ATOM 2309 N N . GLY A 1 311 ? -16.550 12.244 15.559 1.00 76.06 311 GLY A N 1
ATOM 2310 C CA . GLY A 1 311 ? -17.811 11.505 15.414 1.00 76.06 311 GLY A CA 1
ATOM 2311 C C . GLY A 1 311 ? -17.692 9.976 15.393 1.00 76.06 311 GLY A C 1
ATOM 2312 O O . GLY A 1 311 ? -17.613 9.347 16.444 1.00 76.06 311 GLY A O 1
ATOM 2313 N N . ASP A 1 312 ? -17.784 9.397 14.194 1.00 87.88 312 ASP A N 1
ATOM 2314 C CA . ASP A 1 312 ? -17.714 7.951 13.971 1.00 87.88 312 ASP A CA 1
ATOM 2315 C C . ASP A 1 312 ? -16.259 7.458 13.923 1.00 87.88 312 ASP A C 1
ATOM 2317 O O . ASP A 1 312 ? -15.385 8.124 13.381 1.00 87.88 312 ASP A O 1
ATOM 2321 N N . LEU A 1 313 ? -15.997 6.277 14.480 1.00 91.88 313 LEU A N 1
ATOM 2322 C CA . LEU A 1 313 ? -14.640 5.745 14.649 1.00 91.88 313 LEU A CA 1
ATOM 2323 C C . LEU A 1 313 ? -14.120 5.051 13.382 1.00 91.88 313 LEU A C 1
ATOM 2325 O O . LEU A 1 313 ? -14.918 4.520 12.613 1.00 91.88 313 LEU A O 1
ATOM 2329 N N . ARG A 1 314 ? -12.795 4.967 13.200 1.00 93.00 314 ARG A N 1
ATOM 2330 C CA . ARG A 1 314 ? -12.167 4.000 12.275 1.00 93.00 314 ARG A CA 1
ATOM 2331 C C . ARG A 1 314 ? -11.850 2.680 12.998 1.00 93.00 314 ARG A C 1
ATOM 2333 O O . ARG A 1 314 ? -11.763 2.678 14.227 1.00 93.00 314 ARG A O 1
ATOM 2340 N N . PRO A 1 315 ? -11.654 1.562 12.271 1.00 95.12 315 PRO A N 1
ATOM 2341 C CA . PRO A 1 315 ? -11.269 0.267 12.843 1.00 95.12 315 PRO A CA 1
ATOM 2342 C C . PRO A 1 315 ? -10.161 0.348 13.903 1.00 95.12 315 PRO A C 1
ATOM 2344 O O . PRO A 1 315 ? -10.337 -0.142 15.017 1.00 95.12 315 PRO A O 1
ATOM 2347 N N . GLN A 1 316 ? -9.073 1.065 13.607 1.00 94.94 316 GLN A N 1
ATOM 2348 C CA . GLN A 1 316 ? -7.930 1.250 14.508 1.00 94.94 316 GLN A CA 1
ATOM 2349 C C . GLN A 1 316 ? -8.304 1.868 15.866 1.00 94.94 316 GLN A C 1
ATOM 2351 O O . GLN A 1 316 ? -7.704 1.545 16.895 1.00 94.94 316 GLN A O 1
ATOM 2356 N N . ASP A 1 317 ? -9.316 2.738 15.908 1.00 94.38 317 ASP A N 1
ATOM 2357 C CA . ASP A 1 317 ? -9.739 3.407 17.141 1.00 94.38 317 ASP A CA 1
ATOM 2358 C C . ASP A 1 317 ? -10.359 2.417 18.147 1.00 94.38 317 ASP A C 1
ATOM 2360 O O . ASP A 1 317 ? -10.292 2.633 19.363 1.00 94.38 317 ASP A O 1
ATOM 2364 N N . LEU A 1 318 ? -10.869 1.272 17.669 1.00 95.12 318 LEU A N 1
ATOM 2365 C CA . LEU A 1 318 ? -11.323 0.152 18.504 1.00 95.12 318 LEU A CA 1
ATOM 2366 C C . LEU A 1 318 ? -10.184 -0.541 19.255 1.00 95.12 318 LEU A C 1
ATOM 2368 O O . LEU A 1 318 ? -10.450 -1.380 20.116 1.00 95.12 318 LEU A O 1
ATOM 2372 N N . PHE A 1 319 ? -8.932 -0.181 18.989 1.00 96.38 319 PHE A N 1
ATOM 2373 C CA . PHE A 1 319 ? -7.739 -0.750 19.614 1.00 96.38 319 PHE A CA 1
ATOM 2374 C C . PHE A 1 319 ? -6.829 0.331 20.216 1.00 96.38 319 PHE A C 1
ATOM 2376 O O . PHE A 1 319 ? -5.648 0.094 20.460 1.00 96.38 319 PHE A O 1
ATOM 2383 N N . SER A 1 320 ? -7.395 1.509 20.512 1.00 95.81 320 SER A N 1
ATOM 2384 C CA . SER A 1 320 ? -6.727 2.610 21.215 1.00 95.81 320 SER A CA 1
ATOM 2385 C C . SER A 1 320 ? -6.943 2.550 22.732 1.00 95.81 320 SER A C 1
ATOM 2387 O O . SER A 1 320 ? -8.070 2.666 23.223 1.00 95.81 320 SER A O 1
ATOM 2389 N N . TRP A 1 321 ? -5.859 2.405 23.497 1.00 97.12 321 TRP A N 1
ATOM 2390 C CA . TRP A 1 321 ? -5.880 2.233 24.956 1.00 97.12 321 TRP A CA 1
ATOM 2391 C C . TRP A 1 321 ? -5.014 3.268 25.671 1.00 97.12 321 TRP A C 1
ATOM 2393 O O . TRP A 1 321 ? -4.049 3.778 25.112 1.00 97.12 321 TRP A O 1
ATOM 2403 N N . SER A 1 322 ? -5.355 3.573 26.923 1.00 96.81 322 SER A N 1
ATOM 2404 C CA . SER A 1 322 ? -4.542 4.407 27.824 1.00 96.81 322 SER A CA 1
ATOM 2405 C C . SER A 1 322 ? -3.925 3.615 28.980 1.00 96.81 322 SER A C 1
ATOM 2407 O O . SER A 1 322 ? -3.030 4.119 29.658 1.00 96.81 322 SER A O 1
ATOM 2409 N N . GLY A 1 323 ? -4.381 2.378 29.190 1.00 97.31 323 GLY A N 1
ATOM 2410 C CA . GLY A 1 323 ? -3.897 1.441 30.198 1.00 97.31 323 GLY A CA 1
ATOM 2411 C C . GLY A 1 323 ? -4.631 0.094 30.104 1.00 97.31 323 GLY A C 1
ATOM 2412 O O . GLY A 1 323 ? -5.626 -0.009 29.376 1.00 97.31 323 GLY A O 1
ATOM 2413 N N . PRO A 1 324 ? -4.203 -0.932 30.864 1.00 97.69 324 PRO A N 1
ATOM 2414 C CA . PRO A 1 324 ? -4.919 -2.203 30.961 1.00 97.69 324 PRO A CA 1
ATOM 2415 C C . PRO A 1 324 ? -6.403 -2.009 31.307 1.00 97.69 324 PRO A C 1
ATOM 2417 O O . PRO A 1 324 ? -6.751 -1.308 32.259 1.00 97.69 324 PRO A O 1
ATOM 2420 N N . GLY A 1 325 ? -7.287 -2.589 30.496 1.00 96.19 325 GLY A N 1
ATOM 2421 C CA . GLY A 1 325 ? -8.744 -2.483 30.620 1.00 96.19 325 GLY A CA 1
ATOM 2422 C C . GLY A 1 325 ? -9.323 -1.083 30.377 1.00 96.19 325 GLY A C 1
ATOM 2423 O O . GLY A 1 325 ? -10.535 -0.914 30.482 1.00 96.19 325 GLY A O 1
ATOM 2424 N N . THR A 1 326 ? -8.497 -0.086 30.041 1.00 95.88 326 THR A N 1
ATOM 2425 C CA . THR A 1 326 ? -8.913 1.318 29.927 1.00 95.88 326 THR A CA 1
ATOM 2426 C C . THR A 1 326 ? -8.720 1.824 28.503 1.00 95.88 326 THR A C 1
ATOM 2428 O O . THR A 1 326 ? -7.611 2.131 28.060 1.00 95.88 326 THR A O 1
ATOM 2431 N N . ARG A 1 327 ? -9.831 1.901 27.771 1.00 94.25 327 ARG A N 1
ATOM 2432 C CA . ARG A 1 327 ? -9.876 2.386 26.391 1.00 94.25 327 ARG A CA 1
ATOM 2433 C C . ARG A 1 327 ? -9.856 3.915 26.351 1.00 94.25 327 ARG A C 1
ATOM 2435 O O . ARG A 1 327 ? -10.513 4.554 27.170 1.00 94.25 327 ARG A O 1
ATOM 2442 N N . ASN A 1 328 ? -9.168 4.497 25.370 1.00 93.00 328 ASN A N 1
ATOM 2443 C CA . ASN A 1 328 ? -9.219 5.936 25.114 1.00 93.00 328 ASN A CA 1
ATOM 2444 C C . ASN A 1 328 ? -9.526 6.203 23.639 1.00 93.00 328 ASN A C 1
ATOM 2446 O O . ASN A 1 328 ? -8.669 6.013 22.777 1.00 93.00 328 ASN A O 1
ATOM 2450 N N . VAL A 1 329 ? -10.750 6.666 23.382 1.00 89.75 329 VAL A N 1
ATOM 2451 C CA . VAL A 1 329 ? -11.243 7.086 22.060 1.00 89.75 329 VAL A CA 1
ATOM 2452 C C . VAL A 1 329 ? -11.410 8.607 21.969 1.00 89.75 329 VAL A C 1
ATOM 2454 O O . VAL A 1 329 ? -12.268 9.111 21.259 1.00 89.75 329 VAL A O 1
ATOM 2457 N N . THR A 1 330 ? -10.632 9.367 22.739 1.00 87.69 330 THR A N 1
ATOM 2458 C CA . THR A 1 330 ? -10.585 10.834 22.633 1.00 87.69 330 THR A CA 1
ATOM 2459 C C . THR A 1 330 ? -9.329 11.269 21.878 1.00 87.69 330 THR A C 1
ATOM 2461 O O . THR A 1 330 ? -8.409 10.481 21.690 1.00 87.69 330 THR A O 1
ATOM 2464 N N . SER A 1 331 ? -9.246 12.531 21.454 1.00 82.62 331 SER A N 1
ATOM 2465 C CA . SER A 1 331 ? -8.035 13.079 20.818 1.00 82.62 331 SER A CA 1
ATOM 2466 C C . SER A 1 331 ? -6.965 13.554 21.807 1.00 82.62 331 SER A C 1
ATOM 2468 O O . SER A 1 331 ? -6.039 14.255 21.406 1.00 82.62 331 SER A O 1
ATOM 2470 N N . THR A 1 332 ? -7.122 13.259 23.100 1.00 84.06 332 THR A N 1
ATOM 2471 C CA . THR A 1 332 ? -6.219 13.734 24.156 1.00 84.06 332 THR A CA 1
ATOM 2472 C C . THR A 1 332 ? -5.899 12.628 25.161 1.00 84.06 332 THR A C 1
ATOM 2474 O O . THR A 1 332 ? -6.540 11.576 25.192 1.00 84.06 332 THR A O 1
ATOM 2477 N N . GLY A 1 333 ? -4.921 12.878 26.033 1.00 87.81 333 GLY A N 1
ATOM 2478 C CA . GLY A 1 333 ? -4.481 11.912 27.042 1.00 87.81 333 GLY A CA 1
ATOM 2479 C C . GLY A 1 333 ? -3.510 10.874 26.477 1.00 87.81 333 GLY A C 1
ATOM 2480 O O . GLY A 1 333 ? -2.990 11.035 25.384 1.00 87.81 333 GLY A O 1
ATOM 2481 N N . SER A 1 334 ? -3.213 9.815 27.230 1.00 91.00 334 SER A N 1
ATOM 2482 C CA . SER A 1 334 ? -2.352 8.733 26.729 1.00 91.00 334 SER A CA 1
ATOM 2483 C C . SER A 1 334 ? -3.124 7.836 25.762 1.00 91.00 334 SER A C 1
ATOM 2485 O O . SER A 1 334 ? -4.280 7.496 26.036 1.00 91.00 334 SER A O 1
ATOM 2487 N N . ARG A 1 335 ? -2.489 7.457 24.649 1.00 94.31 335 ARG A N 1
ATOM 2488 C CA . ARG A 1 335 ? -3.038 6.547 23.641 1.00 94.31 335 ARG A CA 1
ATOM 2489 C C . ARG A 1 335 ? -1.938 5.657 23.071 1.00 94.31 335 ARG A C 1
ATOM 2491 O O . ARG A 1 335 ? -0.894 6.158 22.654 1.00 94.31 335 ARG A O 1
ATOM 2498 N N . TYR A 1 336 ? -2.200 4.359 23.006 1.00 96.69 336 TYR A N 1
ATOM 2499 C CA . TYR A 1 336 ? -1.372 3.386 22.302 1.00 96.69 336 TYR A CA 1
ATOM 2500 C C . TYR A 1 336 ? -2.214 2.275 21.675 1.00 96.69 336 TYR A C 1
ATOM 2502 O O . TYR A 1 336 ? -3.308 1.959 22.153 1.00 96.69 336 TYR A O 1
ATOM 2510 N N . PHE A 1 337 ? -1.690 1.695 20.601 1.00 97.75 337 PHE A N 1
ATOM 2511 C CA . PHE A 1 337 ? -2.269 0.550 19.922 1.00 97.75 337 PHE A CA 1
ATOM 2512 C C . PHE A 1 337 ? -2.051 -0.717 20.753 1.00 97.75 337 PHE A C 1
ATOM 2514 O O . PHE A 1 337 ? -0.944 -1.001 21.225 1.00 97.75 337 PHE A O 1
ATOM 2521 N N . SER A 1 338 ? -3.130 -1.467 20.967 1.00 98.31 338 SER A N 1
ATOM 2522 C CA . SER A 1 338 ? -3.096 -2.742 21.674 1.00 98.31 338 SER A CA 1
ATOM 2523 C C . SER A 1 338 ? -4.274 -3.623 21.283 1.00 98.31 338 SER A C 1
ATOM 2525 O O . SER A 1 338 ? -5.431 -3.197 21.327 1.00 98.31 338 SER A O 1
ATOM 2527 N N . ILE A 1 339 ? -3.979 -4.887 20.991 1.00 97.94 339 ILE A N 1
ATOM 2528 C CA . ILE A 1 339 ? -4.984 -5.896 20.641 1.00 97.94 339 ILE A CA 1
ATOM 2529 C C . ILE A 1 339 ? -5.444 -6.728 21.842 1.00 97.94 339 ILE A C 1
ATOM 2531 O O . ILE A 1 339 ? -6.314 -7.571 21.694 1.00 97.94 339 ILE A O 1
ATOM 2535 N N . ASN A 1 340 ? -4.868 -6.528 23.035 1.00 97.56 340 ASN A N 1
ATOM 2536 C CA . ASN A 1 340 ? -5.071 -7.406 24.196 1.00 97.56 340 ASN A CA 1
ATOM 2537 C C . ASN A 1 340 ? -5.548 -6.654 25.447 1.00 97.56 340 ASN A C 1
ATOM 2539 O O . ASN A 1 340 ? -5.038 -6.845 26.553 1.00 97.56 340 ASN A O 1
ATOM 2543 N N . SER A 1 341 ? -6.550 -5.795 25.275 1.00 96.88 341 SER A N 1
ATOM 2544 C CA . SER A 1 341 ? -7.162 -5.004 26.344 1.00 96.88 341 SER A CA 1
ATOM 2545 C C . SER A 1 341 ? -6.191 -4.034 27.012 1.00 96.88 341 SER A C 1
ATOM 2547 O O . SER A 1 341 ? -6.255 -3.821 28.220 1.00 96.88 341 SER A O 1
ATOM 2549 N N . GLY A 1 342 ? -5.254 -3.472 26.246 1.00 97.69 342 GLY A N 1
ATOM 2550 C CA . GLY A 1 342 ? -4.269 -2.521 26.752 1.00 97.69 342 GLY A CA 1
ATOM 2551 C C . GLY A 1 342 ? -3.150 -3.151 27.586 1.00 97.69 342 GLY A C 1
ATOM 2552 O O . GLY A 1 342 ? -2.351 -2.410 28.150 1.00 97.69 342 GLY A O 1
ATOM 2553 N N . ASN A 1 343 ? -3.054 -4.481 27.692 1.00 97.88 343 ASN A N 1
ATOM 2554 C CA . ASN A 1 343 ? -2.002 -5.128 28.489 1.00 97.88 343 ASN A CA 1
ATOM 2555 C C . ASN A 1 343 ? -0.607 -4.957 27.872 1.00 97.88 343 ASN A C 1
ATOM 2557 O O . ASN A 1 343 ? 0.376 -4.811 28.595 1.00 97.88 343 ASN A O 1
ATOM 2561 N N . THR A 1 344 ? -0.525 -4.944 26.543 1.00 97.56 344 THR A N 1
ATOM 2562 C CA . THR A 1 344 ? 0.710 -4.691 25.796 1.00 97.56 344 THR A CA 1
ATOM 2563 C C . THR A 1 344 ? 0.592 -3.370 25.056 1.00 97.56 344 THR A C 1
ATOM 2565 O O . THR A 1 344 ? -0.336 -3.186 24.272 1.00 97.56 344 THR A O 1
ATOM 2568 N N . ASN A 1 345 ? 1.545 -2.468 25.283 1.00 97.25 345 ASN A N 1
ATOM 2569 C CA . ASN A 1 345 ? 1.727 -1.281 24.457 1.00 97.25 345 ASN A CA 1
ATOM 2570 C C . ASN A 1 345 ? 2.567 -1.665 23.234 1.00 97.25 345 ASN A C 1
ATOM 2572 O O . ASN A 1 345 ? 3.771 -1.868 23.376 1.00 97.25 345 ASN A O 1
ATOM 2576 N N . ILE A 1 346 ? 1.916 -1.831 22.077 1.00 97.12 346 ILE A N 1
ATOM 2577 C CA . ILE A 1 346 ? 2.596 -2.168 20.818 1.00 97.12 346 ILE A CA 1
ATOM 2578 C C . ILE A 1 346 ? 3.306 -0.925 20.281 1.00 97.12 346 ILE A C 1
ATOM 2580 O O . ILE A 1 346 ? 4.500 -0.966 20.003 1.00 97.12 346 ILE A O 1
ATOM 2584 N N . VAL A 1 347 ? 2.575 0.186 20.166 1.00 96.75 347 VAL A N 1
ATOM 2585 C CA . VAL A 1 347 ? 3.114 1.480 19.738 1.00 96.75 347 VAL A CA 1
ATOM 2586 C C . VAL A 1 347 ? 2.199 2.619 20.197 1.00 96.75 347 VAL A C 1
ATOM 2588 O O . VAL A 1 347 ? 0.977 2.468 20.246 1.00 96.75 347 VAL A O 1
ATOM 2591 N N . GLY A 1 348 ? 2.777 3.764 20.564 1.00 95.62 348 GLY A N 1
ATOM 2592 C CA . GLY A 1 348 ? 2.012 4.961 20.928 1.00 95.62 348 GLY A CA 1
ATOM 2593 C C . GLY A 1 348 ? 1.348 5.612 19.715 1.00 95.62 348 GLY A C 1
ATOM 2594 O O . GLY A 1 348 ? 1.857 5.496 18.608 1.00 95.62 348 GLY A O 1
ATOM 2595 N N . PHE A 1 349 ? 0.255 6.345 19.924 1.00 94.38 349 PHE A N 1
ATOM 2596 C CA . PHE A 1 349 ? -0.348 7.188 18.887 1.00 94.38 349 PHE A CA 1
ATOM 2597 C C . PHE A 1 349 ? 0.184 8.620 18.961 1.00 94.38 349 PHE A C 1
ATOM 2599 O O . PHE A 1 349 ? 0.219 9.221 20.043 1.00 94.38 349 PHE A O 1
ATOM 2606 N N . ASN A 1 350 ? 0.538 9.203 17.818 1.00 91.75 350 ASN A N 1
ATOM 2607 C CA . ASN A 1 350 ? 0.808 10.625 17.718 1.00 91.75 350 ASN A CA 1
ATOM 2608 C C . ASN A 1 350 ? -0.491 11.422 17.891 1.00 91.75 350 ASN A C 1
ATOM 2610 O O . ASN A 1 350 ? -1.501 11.170 17.238 1.00 91.75 350 ASN A O 1
ATOM 2614 N N . GLN A 1 351 ? -0.444 12.415 18.775 1.00 86.56 351 GLN A N 1
ATOM 2615 C CA . GLN A 1 351 ? -1.556 13.334 19.037 1.00 86.56 351 GLN A CA 1
ATOM 2616 C C . GLN A 1 351 ? -1.175 14.796 18.773 1.00 86.56 351 GLN A C 1
ATOM 2618 O O . GLN A 1 351 ? -1.940 15.710 19.078 1.00 86.56 351 GLN A O 1
ATOM 2623 N N . ASN A 1 352 ? 0.015 15.032 18.218 1.00 83.81 352 ASN A N 1
ATOM 2624 C CA . ASN A 1 352 ? 0.469 16.353 17.818 1.00 83.81 352 ASN A CA 1
ATOM 2625 C C . ASN A 1 352 ? 0.022 16.635 16.381 1.00 83.81 352 ASN A C 1
ATOM 2627 O O . ASN A 1 352 ? 0.465 15.960 15.456 1.00 83.81 352 ASN A O 1
ATOM 2631 N N . SER A 1 353 ? -0.801 17.667 16.201 1.00 79.19 353 SER A N 1
ATOM 2632 C CA . SER A 1 353 ? -1.336 18.084 14.899 1.00 79.19 353 SER A CA 1
ATOM 2633 C C . SER A 1 353 ? -0.302 18.684 13.940 1.00 79.19 353 SER A C 1
ATOM 2635 O O . SER A 1 353 ? -0.631 18.943 12.788 1.00 79.19 353 SER A O 1
ATOM 2637 N N . ASN A 1 354 ? 0.922 18.969 14.402 1.00 76.31 354 ASN A N 1
ATOM 2638 C CA . ASN A 1 354 ? 2.018 19.403 13.526 1.00 76.31 354 ASN A CA 1
ATOM 2639 C C . ASN A 1 354 ? 2.606 18.241 12.704 1.00 76.31 354 ASN A C 1
ATOM 2641 O O . ASN A 1 354 ? 3.306 18.485 11.723 1.00 76.31 354 ASN A O 1
ATOM 2645 N N . TYR A 1 355 ? 2.316 17.010 13.121 1.00 81.62 355 TYR A N 1
ATOM 2646 C CA . TYR A 1 355 ? 2.672 15.755 12.466 1.00 81.62 355 TYR A CA 1
ATOM 2647 C C . TYR A 1 355 ? 1.392 14.993 12.110 1.00 81.62 355 TYR A C 1
ATOM 2649 O O . TYR A 1 355 ? 0.285 15.500 12.322 1.00 81.62 355 TYR A O 1
ATOM 2657 N N . ASP A 1 356 ? 1.532 13.772 11.608 1.00 83.56 356 ASP A N 1
ATOM 2658 C CA . ASP A 1 356 ? 0.387 12.999 11.137 1.00 83.56 356 ASP A CA 1
ATOM 2659 C C . ASP A 1 356 ? -0.383 12.433 12.339 1.00 83.56 356 ASP A C 1
ATOM 2661 O O . ASP A 1 356 ? 0.120 11.658 13.156 1.00 83.56 356 ASP A O 1
ATOM 2665 N N . PHE A 1 357 ? -1.577 12.974 12.576 1.00 84.38 357 PHE A N 1
ATOM 2666 C CA . PHE A 1 357 ? -2.353 12.685 13.779 1.00 84.38 357 PHE A CA 1
ATOM 2667 C C . PHE A 1 357 ? -2.966 11.287 13.691 1.00 84.38 357 PHE A C 1
ATOM 2669 O O . PHE A 1 357 ? -3.666 10.979 12.735 1.00 84.38 357 PHE A O 1
ATOM 2676 N N . GLY A 1 358 ? -2.797 10.473 14.734 1.00 87.25 358 GLY A N 1
ATOM 2677 C CA . GLY A 1 358 ? -3.327 9.108 14.760 1.00 87.25 358 GLY A CA 1
ATOM 2678 C C . GLY A 1 358 ? -2.398 8.054 14.157 1.00 87.25 358 GLY A C 1
ATOM 2679 O O . GLY A 1 358 ? -2.684 6.870 14.323 1.00 87.25 358 GLY A O 1
ATOM 2680 N N . ASP A 1 359 ? -1.283 8.477 13.567 1.00 93.00 359 ASP A N 1
ATOM 2681 C CA . ASP A 1 359 ? -0.153 7.628 13.187 1.00 93.00 359 ASP A CA 1
ATOM 2682 C C . ASP A 1 359 ? 0.662 7.215 14.417 1.00 93.00 359 ASP A C 1
ATOM 2684 O O . ASP A 1 359 ? 0.385 7.624 15.553 1.00 93.00 359 ASP A O 1
ATOM 2688 N N . TRP A 1 360 ? 1.698 6.405 14.223 1.00 95.00 360 TRP A N 1
ATOM 2689 C CA . TRP A 1 360 ? 2.583 5.999 15.304 1.00 95.00 360 TRP A CA 1
ATOM 2690 C C . TRP A 1 360 ? 3.393 7.172 15.847 1.00 95.00 360 TRP A C 1
ATOM 2692 O O . TRP A 1 360 ? 3.963 7.994 15.122 1.00 95.00 360 TRP A O 1
ATOM 2702 N N . LEU A 1 361 ? 3.473 7.231 17.173 1.00 93.00 361 LEU A N 1
ATOM 2703 C CA . LEU A 1 361 ? 4.257 8.214 17.896 1.00 93.00 361 LEU A CA 1
ATOM 2704 C C . LEU A 1 361 ? 5.728 8.099 17.491 1.00 93.00 361 LEU A C 1
ATOM 2706 O O . LEU A 1 361 ? 6.390 7.096 17.753 1.00 93.00 361 LEU A O 1
ATOM 2710 N N . SER A 1 362 ? 6.235 9.170 16.894 1.00 90.31 362 SER A N 1
ATOM 2711 C CA . SER A 1 362 ? 7.595 9.244 16.373 1.00 90.31 362 SER A CA 1
ATOM 2712 C C . SER A 1 362 ? 8.546 9.885 17.379 1.00 90.31 362 SER A C 1
ATOM 2714 O O . SER A 1 362 ? 8.224 10.893 18.010 1.00 90.31 362 SER A O 1
ATOM 2716 N N . ALA A 1 363 ? 9.740 9.308 17.520 1.00 88.69 363 ALA A N 1
ATOM 2717 C CA . ALA A 1 363 ? 10.863 9.982 18.165 1.00 88.69 363 ALA A CA 1
ATOM 2718 C C . ALA A 1 363 ? 11.525 10.973 17.189 1.00 88.69 363 ALA A C 1
ATOM 2720 O O . ALA A 1 363 ? 11.315 10.902 15.977 1.00 88.69 363 ALA A O 1
ATOM 2721 N N . SER A 1 364 ? 12.369 11.865 17.711 1.00 89.19 364 SER A N 1
ATOM 2722 C CA . SER A 1 364 ? 13.202 12.742 16.883 1.00 89.19 364 SER A CA 1
ATOM 2723 C C . SER A 1 364 ? 14.111 11.936 15.954 1.00 89.19 364 SER A C 1
ATOM 2725 O O . SER A 1 364 ? 14.634 10.898 16.362 1.00 89.19 364 SER A O 1
ATOM 2727 N N . CYS A 1 365 ? 14.373 12.447 14.751 1.00 89.62 365 CYS A N 1
ATOM 2728 C CA . CYS A 1 365 ? 15.343 11.830 13.851 1.00 89.62 365 CYS A CA 1
ATOM 2729 C C . CYS A 1 365 ? 16.780 11.879 14.419 1.00 89.62 365 CYS A C 1
ATOM 2731 O O . CYS A 1 365 ? 17.172 12.905 14.981 1.00 89.62 365 CYS A O 1
ATOM 2733 N N . PRO A 1 366 ? 17.596 10.826 14.217 1.00 92.50 366 PRO A N 1
ATOM 2734 C CA . PRO A 1 366 ? 17.203 9.520 13.689 1.00 92.50 366 PRO A CA 1
ATOM 2735 C C . PRO A 1 366 ? 16.375 8.724 14.712 1.00 92.50 366 PRO A C 1
ATOM 2737 O O . PRO A 1 366 ? 16.694 8.673 15.898 1.00 92.50 366 PRO A O 1
ATOM 2740 N N . GLN A 1 367 ? 15.325 8.063 14.235 1.00 90.38 367 GLN A N 1
ATOM 2741 C CA . GLN A 1 367 ? 14.450 7.224 15.049 1.00 90.38 367 GLN A CA 1
ATOM 2742 C C . GLN A 1 367 ? 15.133 5.889 15.366 1.00 90.38 367 GLN A C 1
ATOM 2744 O O . GLN A 1 367 ? 15.639 5.223 14.467 1.00 90.38 367 GLN A O 1
ATOM 2749 N N . ALA A 1 368 ? 15.120 5.467 16.633 1.00 89.69 368 ALA A N 1
ATOM 2750 C CA . ALA A 1 368 ? 15.698 4.180 17.038 1.00 89.69 368 ALA A CA 1
ATOM 2751 C C . ALA A 1 368 ? 14.939 2.976 16.451 1.00 89.69 368 ALA A C 1
ATOM 2753 O O . ALA A 1 368 ? 15.555 1.976 16.101 1.00 89.69 368 ALA A O 1
ATOM 2754 N N . ASN A 1 369 ? 13.613 3.098 16.326 1.00 88.38 369 ASN A N 1
ATOM 2755 C CA . ASN A 1 369 ? 12.731 2.100 15.725 1.00 88.38 369 ASN A CA 1
ATOM 2756 C C . ASN A 1 369 ? 11.874 2.799 14.655 1.00 88.38 369 ASN A C 1
ATOM 2758 O O . ASN A 1 369 ? 10.809 3.328 14.985 1.00 88.38 369 ASN A O 1
ATOM 2762 N N . PRO A 1 370 ? 12.359 2.917 13.407 1.00 92.56 370 PRO A N 1
ATOM 2763 C CA . PRO A 1 370 ? 11.548 3.455 12.327 1.00 92.56 370 PRO A CA 1
ATOM 2764 C C . PRO A 1 370 ? 10.436 2.455 11.986 1.00 92.56 370 PRO A C 1
ATOM 2766 O O . PRO A 1 370 ? 10.711 1.295 11.682 1.00 92.56 370 PRO A O 1
ATOM 2769 N N . TYR A 1 371 ? 9.192 2.915 12.046 1.00 95.94 371 TYR A N 1
ATOM 2770 C CA . TYR A 1 371 ? 8.017 2.185 11.577 1.00 95.94 371 TYR A CA 1
ATOM 2771 C C . TYR A 1 371 ? 7.453 2.868 10.329 1.00 95.94 371 TYR A C 1
ATOM 2773 O O . TYR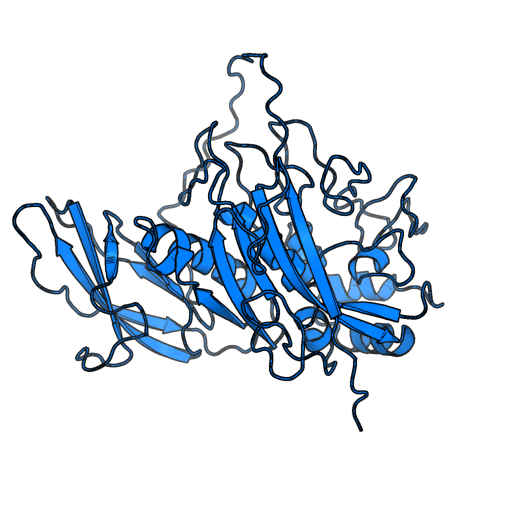 A 1 371 ? 7.689 4.061 10.107 1.00 95.94 371 TYR A O 1
ATOM 2781 N N . VAL A 1 372 ? 6.714 2.120 9.511 1.00 97.00 372 VAL A N 1
ATOM 2782 C CA . VAL A 1 372 ? 6.157 2.619 8.248 1.00 97.00 372 VAL A CA 1
ATOM 2783 C C . VAL A 1 372 ? 5.186 3.769 8.529 1.00 97.00 372 VAL A C 1
ATOM 2785 O O . VAL A 1 372 ? 5.415 4.885 8.043 1.00 97.00 372 VAL A O 1
ATOM 2788 N N . GLN A 1 373 ? 4.238 3.555 9.444 1.00 95.44 373 GLN A N 1
ATOM 2789 C CA . GLN A 1 373 ? 3.232 4.533 9.880 1.00 95.44 373 GLN A CA 1
ATOM 2790 C C . GLN A 1 373 ? 3.726 5.474 10.987 1.00 95.44 373 GLN A C 1
ATOM 2792 O O . GLN A 1 373 ? 2.932 6.002 11.753 1.00 95.44 373 GLN A O 1
ATOM 2797 N N . ASN A 1 374 ? 5.035 5.702 11.133 1.00 94.88 374 ASN A N 1
ATOM 2798 C CA . ASN A 1 374 ? 5.512 6.778 12.008 1.00 94.88 374 ASN A CA 1
ATOM 2799 C C . ASN A 1 374 ? 5.015 8.143 11.508 1.00 94.88 374 ASN A C 1
ATOM 2801 O O . ASN A 1 374 ? 5.268 8.497 10.357 1.00 94.88 374 ASN A O 1
ATOM 2805 N N . ALA A 1 375 ? 4.411 8.919 12.414 1.00 91.31 375 ALA A N 1
ATOM 2806 C CA . ALA A 1 375 ? 3.844 10.250 12.180 1.00 91.31 375 ALA A CA 1
ATOM 2807 C C . ALA A 1 375 ? 4.822 11.303 11.631 1.00 91.31 375 ALA A C 1
ATOM 2809 O O . ALA A 1 375 ? 4.407 12.391 11.228 1.00 91.31 375 ALA A O 1
ATOM 2810 N N . SER A 1 376 ? 6.127 11.029 11.683 1.00 89.56 376 SER A N 1
ATOM 2811 C CA . SER A 1 376 ? 7.121 11.769 10.916 1.00 89.56 376 SER A CA 1
ATOM 2812 C C . SER A 1 376 ? 8.154 10.842 10.275 1.00 89.56 376 SER A C 1
ATOM 2814 O O . SER A 1 376 ? 8.572 9.812 10.827 1.00 89.56 376 SER A O 1
ATOM 2816 N N . VAL A 1 377 ? 8.573 11.209 9.064 1.00 90.50 377 VAL A N 1
ATOM 2817 C CA . VAL A 1 377 ? 9.574 10.475 8.282 1.00 90.50 377 VAL A CA 1
ATOM 2818 C C . VAL A 1 377 ? 10.950 11.119 8.423 1.00 90.50 377 VAL A C 1
ATOM 2820 O O . VAL A 1 377 ? 11.102 12.335 8.285 1.00 90.50 377 VAL A O 1
ATOM 2823 N N . CYS A 1 378 ? 11.970 10.283 8.622 1.00 92.19 378 CYS A N 1
ATOM 2824 C CA . CYS A 1 378 ? 13.373 10.684 8.653 1.00 92.19 378 CYS A CA 1
ATOM 2825 C C . CYS A 1 378 ? 14.085 10.311 7.350 1.00 92.19 378 CYS A C 1
ATOM 2827 O O . CYS A 1 378 ? 13.988 9.174 6.884 1.00 92.19 378 CYS A O 1
ATOM 2829 N N . ALA A 1 379 ? 14.853 11.247 6.792 1.00 94.56 379 ALA A N 1
ATOM 2830 C CA . ALA A 1 379 ? 15.777 10.942 5.704 1.00 94.56 379 ALA A CA 1
ATOM 2831 C C . ALA A 1 379 ? 16.869 9.960 6.174 1.00 94.56 379 ALA A C 1
ATOM 2833 O O . ALA A 1 379 ? 17.244 9.939 7.348 1.00 94.56 379 ALA A O 1
ATOM 2834 N N . GLY A 1 380 ? 17.363 9.120 5.263 1.00 92.81 380 GLY A N 1
ATOM 2835 C CA . GLY A 1 380 ? 18.363 8.093 5.567 1.00 92.81 380 GLY A CA 1
ATOM 2836 C C . GLY A 1 380 ? 17.859 6.899 6.380 1.00 92.81 380 GLY A C 1
ATOM 2837 O O . GLY A 1 380 ? 18.661 6.028 6.712 1.00 92.81 380 GLY A O 1
ATOM 2838 N N . GLN A 1 381 ? 16.562 6.828 6.694 1.00 94.69 381 GLN A N 1
ATOM 2839 C CA . GLN A 1 381 ? 15.955 5.695 7.392 1.00 94.69 381 GLN A CA 1
ATOM 2840 C C . GLN A 1 381 ? 14.945 4.977 6.500 1.00 94.69 381 GLN A C 1
ATOM 2842 O O . GLN A 1 381 ? 14.336 5.576 5.617 1.00 94.69 381 GLN A O 1
ATOM 2847 N N . PHE A 1 382 ? 14.784 3.681 6.742 1.00 94.06 382 PHE A N 1
ATOM 2848 C CA . PHE A 1 382 ? 13.865 2.806 6.028 1.00 94.06 382 PHE A CA 1
ATOM 2849 C C . PHE A 1 382 ? 13.281 1.781 7.001 1.00 94.06 382 PHE A C 1
ATOM 2851 O O . PHE A 1 382 ? 13.870 1.499 8.046 1.00 94.06 382 PHE A O 1
ATOM 2858 N N . SER A 1 383 ? 12.125 1.245 6.645 1.00 95.19 383 SER A N 1
ATOM 2859 C CA . SER A 1 383 ? 11.394 0.211 7.375 1.00 95.19 383 SER A CA 1
ATOM 2860 C C . SER A 1 383 ? 10.416 -0.443 6.405 1.00 95.19 383 SER A C 1
ATOM 2862 O O . SER A 1 383 ? 10.028 0.204 5.436 1.00 95.19 383 SER A O 1
ATOM 2864 N N . ASP A 1 384 ? 10.016 -1.677 6.686 1.00 93.88 384 ASP A N 1
ATOM 2865 C CA . ASP A 1 384 ? 8.996 -2.407 5.928 1.00 93.88 384 ASP A CA 1
ATOM 2866 C C . ASP A 1 384 ? 7.876 -2.851 6.863 1.00 93.88 384 ASP A C 1
ATOM 2868 O O . ASP A 1 384 ? 8.113 -3.089 8.057 1.00 93.88 384 ASP A O 1
ATOM 2872 N N . VAL A 1 385 ? 6.681 -3.040 6.308 1.00 95.62 385 VAL A N 1
ATOM 2873 C CA . VAL A 1 385 ? 5.635 -3.789 6.999 1.00 95.62 385 VAL A CA 1
ATOM 2874 C C . VAL A 1 385 ? 6.078 -5.245 7.116 1.00 95.62 385 VAL A C 1
ATOM 2876 O O . VAL A 1 385 ? 6.525 -5.884 6.163 1.00 95.62 385 VAL A O 1
ATOM 2879 N N . THR A 1 386 ? 5.958 -5.799 8.318 1.00 94.25 386 THR A N 1
ATOM 2880 C CA . THR A 1 386 ? 6.243 -7.214 8.584 1.00 94.25 386 THR A CA 1
ATOM 2881 C C . THR A 1 386 ? 5.109 -7.806 9.400 1.00 94.25 386 THR A C 1
ATOM 2883 O O . THR A 1 386 ? 4.388 -7.070 10.063 1.00 94.25 386 THR A O 1
ATOM 2886 N N . ALA A 1 387 ? 4.988 -9.135 9.445 1.00 91.88 387 ALA A N 1
ATOM 2887 C CA . ALA A 1 387 ? 3.965 -9.810 10.255 1.00 91.88 387 ALA A CA 1
ATOM 2888 C C . ALA A 1 387 ? 3.980 -9.414 11.750 1.00 91.88 387 ALA A C 1
ATOM 2890 O O . ALA A 1 387 ? 2.999 -9.627 12.455 1.00 91.88 387 ALA A O 1
ATOM 2891 N N . THR A 1 388 ? 5.094 -8.867 12.248 1.00 94.38 388 THR A N 1
ATOM 2892 C CA . THR A 1 388 ? 5.264 -8.446 13.646 1.00 94.38 388 THR A CA 1
ATOM 2893 C C . THR A 1 388 ? 5.416 -6.936 13.823 1.00 94.38 388 THR A C 1
ATOM 2895 O O . THR A 1 388 ? 5.589 -6.488 14.957 1.00 94.38 388 THR A O 1
ATOM 2898 N N . SER A 1 389 ? 5.408 -6.143 12.745 1.00 97.38 389 SER A N 1
ATOM 2899 C CA . SER A 1 389 ? 5.398 -4.684 12.881 1.00 97.38 389 SER A CA 1
ATOM 2900 C C . SER A 1 389 ? 4.025 -4.219 13.381 1.00 97.38 389 SER A C 1
ATOM 2902 O O . SER A 1 389 ? 3.040 -4.950 13.229 1.00 97.38 389 SER A O 1
ATOM 2904 N N . PRO A 1 390 ? 3.917 -3.024 13.987 1.00 97.50 390 PRO A N 1
ATOM 2905 C CA . PRO A 1 390 ? 2.621 -2.509 14.413 1.00 97.50 390 PRO A CA 1
ATOM 2906 C C . PRO A 1 390 ? 1.596 -2.428 13.272 1.00 97.50 390 PRO A C 1
ATOM 2908 O O . PRO A 1 390 ? 0.431 -2.734 13.500 1.00 97.50 390 PRO A O 1
ATOM 2911 N N . GLU A 1 391 ? 2.027 -2.086 12.055 1.00 97.75 391 GLU A N 1
ATOM 2912 C CA . GLU A 1 391 ? 1.190 -2.071 10.847 1.00 97.75 391 GLU A CA 1
ATOM 2913 C C . GLU A 1 391 ? 0.715 -3.473 10.479 1.00 97.75 391 GLU A C 1
ATOM 2915 O O . GLU A 1 391 ? -0.474 -3.674 10.260 1.00 97.75 391 GLU A O 1
ATOM 2920 N N . GLY A 1 392 ? 1.621 -4.457 10.477 1.00 97.12 392 GLY A N 1
ATOM 2921 C CA . GLY A 1 392 ? 1.266 -5.836 10.158 1.00 97.12 392 GLY A CA 1
ATOM 2922 C C . GLY A 1 392 ? 0.275 -6.431 11.149 1.00 97.12 392 GLY A C 1
ATOM 2923 O O . GLY A 1 392 ? -0.659 -7.100 10.734 1.00 97.12 392 GLY A O 1
ATOM 2924 N N . ILE A 1 393 ? 0.429 -6.139 12.445 1.00 97.94 393 ILE A N 1
ATOM 2925 C CA . ILE A 1 393 ? -0.528 -6.569 13.475 1.00 97.94 393 ILE A CA 1
ATOM 2926 C C . ILE A 1 393 ? -1.872 -5.839 13.328 1.00 97.94 393 ILE A C 1
ATOM 2928 O O . ILE A 1 393 ? -2.907 -6.435 13.594 1.00 97.94 393 ILE A O 1
ATOM 2932 N N . ASN A 1 394 ? -1.873 -4.558 12.948 1.00 97.50 394 ASN A N 1
ATOM 2933 C CA . ASN A 1 394 ? -3.096 -3.760 12.806 1.00 97.50 394 ASN A CA 1
ATOM 2934 C C . ASN A 1 394 ? -3.894 -4.102 11.545 1.00 97.50 394 ASN A C 1
ATOM 2936 O O . ASN A 1 394 ? -5.110 -4.126 11.600 1.00 97.50 394 ASN A O 1
ATOM 2940 N N . LEU A 1 395 ? -3.227 -4.385 10.429 1.00 96.75 395 LEU A N 1
ATOM 2941 C CA . LEU A 1 395 ? -3.893 -4.795 9.191 1.00 96.75 395 LEU A CA 1
ATOM 2942 C C . LEU A 1 395 ? -4.307 -6.269 9.180 1.00 96.75 395 LEU A C 1
ATOM 2944 O O . LEU A 1 395 ? -5.103 -6.659 8.331 1.00 96.75 395 LEU A O 1
ATOM 2948 N N . ASP A 1 396 ? -3.729 -7.090 10.061 1.00 95.38 396 ASP A N 1
ATOM 2949 C CA . ASP A 1 396 ? -4.143 -8.485 10.244 1.00 95.38 396 ASP A CA 1
ATOM 2950 C C . ASP A 1 396 ? -5.489 -8.600 10.969 1.00 95.38 396 ASP A C 1
ATOM 2952 O O . ASP A 1 396 ? -6.193 -9.571 10.725 1.00 95.38 396 ASP A O 1
ATOM 2956 N N . ILE A 1 397 ? -5.819 -7.626 11.832 1.00 93.31 397 ILE A N 1
ATOM 2957 C CA . ILE A 1 397 ? -7.080 -7.547 12.595 1.00 93.31 397 ILE A CA 1
ATOM 2958 C C . ILE A 1 397 ? -8.140 -6.719 11.873 1.00 93.31 397 ILE A C 1
ATOM 2960 O O . ILE A 1 397 ? -9.325 -6.893 12.237 1.00 93.31 397 ILE A O 1
#